Protein AF-A0A940DEE6-F1 (afdb_monomer_lite)

Structure (mmCIF, N/CA/C/O backbone):
data_AF-A0A940DEE6-F1
#
_entry.id   AF-A0A940DEE6-F1
#
loop_
_atom_site.group_PDB
_atom_site.id
_atom_site.type_symbol
_atom_site.label_atom_id
_atom_site.label_alt_id
_atom_site.label_comp_id
_atom_site.label_asym_id
_atom_site.label_entity_id
_atom_site.label_seq_id
_atom_site.pdbx_PDB_ins_code
_atom_site.C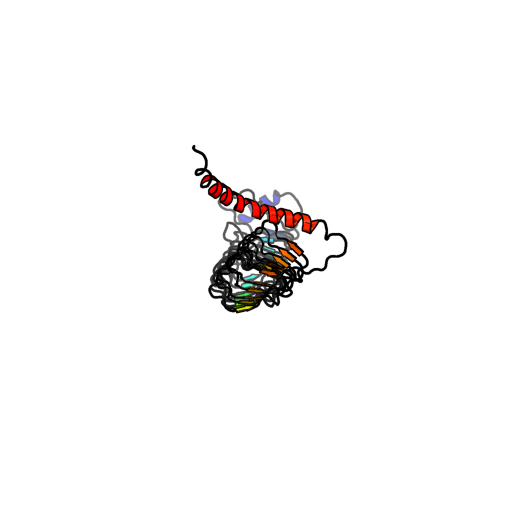artn_x
_atom_site.Cartn_y
_atom_site.Cartn_z
_atom_site.occupancy
_atom_site.B_iso_or_equiv
_atom_site.auth_seq_id
_atom_site.auth_comp_id
_atom_site.auth_asym_id
_atom_site.auth_atom_id
_atom_site.pdbx_PDB_model_num
ATOM 1 N N . MET A 1 1 ? 17.307 5.199 -53.426 1.00 37.94 1 MET A N 1
ATOM 2 C CA . MET A 1 1 ? 17.614 6.519 -54.032 1.00 37.94 1 MET A CA 1
ATOM 3 C C . MET A 1 1 ? 16.459 7.537 -53.983 1.00 37.94 1 MET A C 1
ATOM 5 O O . MET A 1 1 ? 16.760 8.717 -54.062 1.00 37.94 1 MET A O 1
ATOM 9 N N . SER A 1 2 ? 15.187 7.150 -53.771 1.00 36.56 2 SER A N 1
ATOM 10 C CA . SER A 1 2 ? 14.045 8.101 -53.708 1.00 36.56 2 SER A CA 1
ATOM 11 C C . SER A 1 2 ? 13.910 8.893 -52.390 1.00 36.56 2 SER A C 1
ATOM 13 O O . SER A 1 2 ? 13.506 10.049 -52.407 1.00 36.56 2 SER A O 1
ATOM 15 N N . VAL A 1 3 ? 14.327 8.319 -51.253 1.00 36.25 3 VAL A N 1
ATOM 16 C CA . VAL A 1 3 ? 14.182 8.915 -49.900 1.00 36.25 3 VAL A CA 1
ATOM 17 C C . VAL A 1 3 ? 14.972 10.225 -49.725 1.00 36.25 3 VAL A C 1
ATOM 19 O O . VAL A 1 3 ? 14.626 11.083 -48.923 1.00 36.25 3 VAL A O 1
ATOM 22 N N . ASN A 1 4 ? 16.029 10.420 -50.516 1.00 39.28 4 ASN A N 1
ATOM 23 C CA . ASN A 1 4 ? 16.952 11.545 -50.359 1.00 39.28 4 ASN A CA 1
ATOM 24 C C . ASN A 1 4 ? 16.406 12.865 -50.949 1.00 39.28 4 ASN A C 1
ATOM 26 O O . ASN A 1 4 ? 16.964 13.927 -50.691 1.00 39.28 4 ASN A O 1
ATOM 30 N N . LYS A 1 5 ? 15.335 12.821 -51.757 1.00 40.12 5 LYS A N 1
ATOM 31 C CA . LYS A 1 5 ? 14.735 14.019 -52.369 1.00 40.12 5 LYS A CA 1
ATOM 32 C C . LYS A 1 5 ? 13.658 14.635 -51.473 1.00 40.12 5 LYS A C 1
ATOM 34 O O . LYS A 1 5 ? 13.751 15.815 -51.160 1.00 40.12 5 LYS A O 1
ATOM 39 N N . GLU A 1 6 ? 12.733 13.823 -50.964 1.00 43.12 6 GLU A N 1
ATOM 40 C CA . GLU A 1 6 ? 11.688 14.272 -50.027 1.00 43.12 6 GLU A CA 1
ATOM 41 C C . GLU A 1 6 ? 12.280 14.830 -48.726 1.00 43.12 6 GLU A C 1
ATOM 43 O O . GLU A 1 6 ? 11.831 15.862 -48.229 1.00 43.12 6 GLU A O 1
ATOM 48 N N . LEU A 1 7 ? 13.358 14.214 -48.222 1.00 42.72 7 LEU A N 1
ATOM 49 C CA . LEU A 1 7 ? 14.070 14.704 -47.042 1.00 42.72 7 LEU A CA 1
ATOM 50 C C . LEU A 1 7 ? 14.708 16.083 -47.277 1.00 42.72 7 LEU A C 1
ATOM 52 O O . LEU A 1 7 ? 14.667 16.951 -46.407 1.00 42.72 7 LEU A O 1
ATOM 56 N N . LYS A 1 8 ? 15.276 16.305 -48.469 1.00 43.91 8 LYS A N 1
ATOM 57 C CA . LYS A 1 8 ? 15.866 17.596 -48.848 1.00 43.91 8 LYS A CA 1
ATOM 58 C C . LYS A 1 8 ? 14.809 18.682 -49.015 1.00 43.91 8 LYS A C 1
ATOM 60 O O . LYS A 1 8 ? 15.062 19.813 -48.611 1.00 43.91 8 LYS A O 1
ATOM 65 N N . ASP A 1 9 ? 13.648 18.343 -49.567 1.00 45.25 9 ASP A N 1
ATOM 66 C CA . ASP A 1 9 ? 12.559 19.296 -49.794 1.00 45.25 9 ASP A CA 1
ATOM 67 C C . ASP A 1 9 ? 11.884 19.717 -48.474 1.00 45.25 9 ASP A C 1
ATOM 69 O O . ASP A 1 9 ? 11.528 20.884 -48.310 1.00 45.25 9 ASP A O 1
ATOM 73 N N . TYR A 1 10 ? 11.792 18.820 -47.486 1.00 43.47 10 TYR A N 1
ATOM 74 C CA . TYR A 1 10 ? 11.261 19.148 -46.157 1.00 43.47 10 TYR A CA 1
ATOM 75 C C . TYR A 1 10 ? 12.219 20.030 -45.337 1.00 43.47 10 TYR A C 1
ATOM 77 O O . TYR A 1 10 ? 11.805 21.049 -44.781 1.00 43.47 10 TYR A O 1
ATOM 85 N N . LEU A 1 11 ? 13.518 19.703 -45.334 1.00 45.78 11 LEU A N 1
ATOM 86 C CA . LEU A 1 11 ? 14.556 20.480 -44.637 1.00 45.78 11 LEU A CA 1
ATOM 87 C C . LEU A 1 11 ? 14.696 21.914 -45.162 1.00 45.78 11 LEU A C 1
ATOM 89 O O . LEU A 1 11 ? 15.132 22.798 -44.430 1.00 45.78 11 LEU A O 1
ATOM 93 N N . LYS A 1 12 ? 14.318 22.148 -46.422 1.00 44.97 12 LYS A N 1
ATOM 94 C CA . LYS A 1 12 ? 14.334 23.472 -47.053 1.00 44.97 12 LYS A CA 1
ATOM 95 C C . LYS A 1 12 ? 13.178 24.373 -46.600 1.00 44.97 12 LYS A C 1
ATOM 97 O O . LYS A 1 12 ? 13.292 25.587 -46.721 1.00 44.97 12 LYS A O 1
ATOM 102 N N . ASN A 1 13 ? 12.092 23.787 -46.088 1.00 39.12 13 ASN A N 1
ATOM 103 C CA . ASN A 1 13 ? 10.847 24.488 -45.760 1.00 39.12 13 ASN A CA 1
ATOM 104 C C . ASN A 1 13 ? 10.623 24.685 -44.248 1.00 39.12 13 ASN A C 1
ATOM 106 O O . ASN A 1 13 ? 9.791 25.504 -43.858 1.00 39.12 13 ASN A O 1
ATOM 110 N N . SER A 1 14 ? 11.354 23.975 -43.381 1.00 41.69 14 SER A N 1
ATOM 111 C CA . SER A 1 14 ? 11.311 24.178 -41.928 1.00 41.69 14 SER A CA 1
ATOM 112 C C . SER A 1 14 ? 12.271 25.304 -41.524 1.00 41.69 14 SER A C 1
ATOM 114 O O . SER A 1 14 ? 13.461 25.061 -41.317 1.00 41.69 14 SER A O 1
ATOM 116 N N . GLY A 1 15 ? 11.766 26.538 -41.470 1.00 34.03 15 GLY A N 1
ATOM 117 C CA . GLY A 1 15 ? 12.532 27.728 -41.088 1.00 34.03 15 GLY A CA 1
ATOM 118 C C . GLY A 1 15 ? 13.330 27.563 -39.788 1.00 34.03 15 GLY A C 1
ATOM 119 O O . GLY A 1 15 ? 12.950 26.818 -38.884 1.00 34.03 15 GLY A O 1
ATOM 120 N N . GLU A 1 16 ? 14.463 28.261 -39.724 1.00 35.31 16 GLU A N 1
ATOM 121 C CA . GLU A 1 16 ? 15.412 28.273 -38.612 1.00 35.31 16 GLU A CA 1
ATOM 122 C C . GLU A 1 16 ? 14.759 28.746 -37.304 1.00 35.31 16 GLU A C 1
ATOM 124 O O . GLU A 1 16 ? 14.760 29.927 -36.973 1.00 35.31 16 GLU A O 1
ATOM 129 N N . HIS A 1 17 ? 14.250 27.809 -36.508 1.00 32.03 17 HIS A N 1
ATOM 130 C CA . HIS A 1 17 ? 14.062 28.024 -35.081 1.00 32.03 17 HIS A CA 1
ATOM 131 C C . HIS A 1 17 ? 14.909 27.014 -34.315 1.00 32.03 17 HIS A C 1
ATOM 133 O O . HIS A 1 17 ? 14.682 25.806 -34.310 1.00 32.03 17 HIS A O 1
ATOM 139 N N . SER A 1 18 ? 15.960 27.553 -33.707 1.00 34.81 18 SER A N 1
ATOM 140 C CA . SER A 1 18 ? 16.883 26.871 -32.821 1.00 34.81 18 SER A CA 1
ATOM 141 C C . SER A 1 18 ? 16.152 26.333 -31.590 1.00 34.81 18 SER A C 1
ATOM 143 O O . SER A 1 18 ? 15.773 27.085 -30.692 1.00 34.81 18 SER A O 1
ATOM 145 N N . THR A 1 19 ? 15.991 25.019 -31.506 1.00 28.77 19 THR A N 1
ATOM 146 C CA . THR A 1 19 ? 15.864 24.314 -30.226 1.00 28.77 19 THR A CA 1
ATOM 147 C C . THR A 1 19 ? 16.444 22.912 -30.396 1.00 28.77 19 THR A C 1
ATOM 149 O O . THR A 1 19 ? 16.170 22.216 -31.371 1.00 28.77 19 THR A O 1
ATOM 152 N N . ILE A 1 20 ? 17.360 22.551 -29.499 1.00 34.59 20 ILE A N 1
ATOM 153 C CA . ILE A 1 20 ? 18.156 21.321 -29.554 1.00 34.59 20 ILE A CA 1
ATOM 154 C C . ILE A 1 20 ? 17.272 20.168 -29.063 1.00 34.59 20 ILE A C 1
ATOM 156 O O . ILE A 1 20 ? 16.866 20.180 -27.905 1.00 34.59 20 ILE A O 1
ATOM 160 N N . GLY A 1 21 ? 16.992 19.199 -29.942 1.00 33.66 21 GLY A N 1
ATOM 161 C CA . GLY A 1 21 ? 16.235 17.981 -29.626 1.00 33.66 21 GLY A CA 1
ATOM 162 C C . GLY A 1 21 ? 14.711 18.085 -29.770 1.00 33.66 21 GLY A C 1
ATOM 163 O O . GLY A 1 21 ? 14.007 17.724 -28.838 1.00 33.66 21 GLY A O 1
ATOM 164 N N . GLN A 1 22 ? 14.187 18.561 -30.908 1.00 38.59 22 GLN A N 1
ATOM 165 C CA . GLN A 1 22 ? 12.767 18.369 -31.252 1.00 38.59 22 GLN A CA 1
ATOM 166 C C . GLN A 1 22 ? 12.572 17.102 -32.095 1.00 38.59 22 GLN A C 1
ATOM 168 O O . GLN A 1 22 ? 13.257 16.910 -33.103 1.00 38.59 22 GLN A O 1
ATOM 173 N N . THR A 1 23 ? 11.585 16.286 -31.728 1.00 39.00 23 THR A N 1
ATOM 174 C CA . THR A 1 23 ? 10.942 15.311 -32.616 1.00 39.00 23 THR A CA 1
ATOM 175 C C . THR A 1 23 ? 10.253 16.090 -33.741 1.00 39.00 23 THR A C 1
ATOM 177 O O . THR A 1 23 ? 9.383 16.922 -33.487 1.00 39.00 23 THR A O 1
ATOM 180 N N . LEU A 1 24 ? 10.638 15.871 -34.999 1.00 38.16 24 LEU A N 1
ATOM 181 C CA . LEU A 1 24 ? 10.029 16.548 -36.151 1.00 38.16 24 LEU A CA 1
ATOM 182 C C . LEU A 1 24 ? 8.673 15.921 -36.529 1.00 38.16 24 LEU A C 1
ATOM 184 O O . LEU A 1 24 ? 8.511 15.498 -37.663 1.00 38.16 24 LEU A O 1
ATOM 188 N N . PHE A 1 25 ? 7.688 15.887 -35.621 1.00 41.06 25 PHE A N 1
ATOM 189 C CA . PHE A 1 25 ? 6.280 15.644 -35.978 1.00 41.06 25 PHE A CA 1
ATOM 190 C C . PHE A 1 25 ? 5.307 16.357 -35.017 1.00 41.06 25 PHE A C 1
ATOM 192 O O . PHE A 1 25 ? 5.366 16.134 -33.810 1.00 41.06 25 PHE A O 1
ATOM 199 N N . PRO A 1 26 ? 4.367 17.193 -35.509 1.00 33.97 26 PRO A N 1
ATOM 200 C CA . PRO A 1 26 ? 3.294 17.730 -34.683 1.00 33.97 26 PRO A CA 1
ATOM 201 C C . PRO A 1 26 ? 2.168 16.706 -34.480 1.00 33.97 26 PRO A C 1
ATOM 203 O O . PRO A 1 26 ? 1.674 16.094 -35.427 1.00 33.97 26 PRO A O 1
ATOM 206 N N . ALA A 1 27 ? 1.660 16.639 -33.248 1.00 33.16 27 ALA A N 1
ATOM 207 C CA . ALA A 1 27 ? 0.507 15.856 -32.788 1.00 33.16 27 ALA A CA 1
ATOM 208 C C . ALA A 1 27 ? -0.860 16.222 -33.428 1.00 33.16 27 ALA A C 1
ATOM 210 O O . ALA A 1 27 ? -1.914 15.978 -32.844 1.00 33.16 27 ALA A O 1
ATOM 211 N N . LYS A 1 28 ? -0.902 16.831 -34.621 1.00 31.53 28 LYS A N 1
ATOM 212 C CA . LYS A 1 28 ? -2.149 17.264 -35.276 1.00 31.53 28 LYS A CA 1
ATOM 213 C C . LYS A 1 28 ? -2.134 17.008 -36.782 1.00 31.53 28 LYS A C 1
ATOM 215 O O . LYS A 1 28 ? -2.064 17.947 -37.566 1.00 31.53 28 LYS A O 1
ATOM 220 N N . LYS A 1 29 ? -2.225 15.729 -37.158 1.00 33.44 29 LYS A N 1
ATOM 221 C CA . LYS A 1 29 ? -2.983 15.172 -38.304 1.00 33.44 29 LYS A CA 1
ATOM 222 C C . LYS A 1 29 ? -2.527 13.729 -38.522 1.00 33.44 29 LYS A C 1
ATOM 224 O O . LYS A 1 29 ? -1.593 13.459 -39.267 1.00 33.44 29 LYS A O 1
ATOM 229 N N . ARG A 1 30 ? -3.205 12.792 -37.858 1.00 44.28 30 ARG A N 1
ATOM 230 C CA . ARG A 1 30 ? -3.080 11.361 -38.150 1.00 44.28 30 ARG A CA 1
ATOM 231 C C . ARG A 1 30 ? -3.748 11.085 -39.496 1.00 44.28 30 ARG A C 1
ATOM 233 O O . ARG A 1 30 ? -4.952 10.848 -39.552 1.00 44.28 30 ARG A O 1
ATOM 240 N N . HIS A 1 31 ? -2.984 11.157 -40.580 1.00 32.34 31 HIS A N 1
ATOM 241 C CA . HIS A 1 31 ? -3.409 10.560 -41.838 1.00 32.34 31 HIS A CA 1
ATOM 242 C C . HIS A 1 31 ? -3.047 9.075 -41.823 1.00 32.34 31 HIS A C 1
ATOM 244 O O . HIS A 1 31 ? -1.889 8.694 -41.679 1.00 32.34 31 HIS A O 1
ATOM 250 N N . LYS A 1 32 ? -4.095 8.250 -41.924 1.00 34.41 32 LYS A N 1
ATOM 251 C CA . LYS A 1 32 ? -4.022 6.846 -42.325 1.00 34.41 32 LYS A CA 1
ATOM 252 C C . LYS A 1 32 ? -3.223 6.753 -43.631 1.00 34.41 32 LYS A C 1
ATOM 254 O O . LYS A 1 32 ? -3.559 7.465 -44.573 1.00 34.41 32 LYS A O 1
ATOM 259 N N . HIS A 1 33 ? -2.283 5.811 -43.663 1.00 29.69 33 HIS A N 1
ATOM 260 C CA . HIS A 1 33 ? -1.448 5.387 -44.794 1.00 29.69 33 HIS A CA 1
ATOM 261 C C . HIS A 1 33 ? -0.129 6.165 -45.002 1.00 29.69 33 HIS A C 1
ATOM 263 O O . HIS A 1 33 ? -0.109 7.357 -45.281 1.00 29.69 33 HIS A O 1
ATOM 269 N N . ASP A 1 34 ? 0.971 5.409 -44.885 1.00 30.78 34 ASP A N 1
ATOM 270 C CA . ASP A 1 34 ? 2.255 5.594 -45.578 1.00 30.78 34 ASP A CA 1
ATOM 271 C C . ASP A 1 34 ? 3.201 6.745 -45.207 1.00 30.78 34 ASP A C 1
ATOM 273 O O . ASP A 1 34 ? 3.865 7.307 -46.073 1.00 30.78 34 ASP A O 1
ATOM 277 N N . MET A 1 35 ? 3.427 7.000 -43.916 1.00 30.78 35 MET A N 1
ATOM 278 C CA . MET A 1 35 ? 4.688 7.630 -43.495 1.00 30.78 35 MET A CA 1
ATOM 279 C C . MET A 1 35 ? 5.349 6.809 -42.391 1.00 30.78 35 MET A C 1
ATOM 281 O O . MET A 1 35 ? 4.934 6.848 -41.237 1.00 30.78 35 MET A O 1
ATOM 285 N N . LYS A 1 36 ? 6.395 6.052 -42.756 1.00 39.91 36 LYS A N 1
ATOM 286 C CA . LYS A 1 36 ? 7.377 5.535 -41.794 1.00 39.91 36 LYS A CA 1
ATOM 287 C C . LYS A 1 36 ? 7.829 6.718 -40.939 1.00 39.91 36 LYS A C 1
ATOM 289 O O . LYS A 1 36 ? 8.331 7.691 -41.495 1.00 39.91 36 LYS A O 1
ATOM 294 N N . ASN A 1 37 ? 7.653 6.639 -39.622 1.00 49.50 37 ASN A N 1
ATOM 295 C CA . ASN A 1 37 ? 8.330 7.523 -38.680 1.00 49.50 37 ASN A CA 1
ATOM 296 C C . ASN A 1 37 ? 9.825 7.476 -39.031 1.00 49.50 37 ASN A C 1
ATOM 298 O O . ASN A 1 37 ? 10.483 6.471 -38.792 1.00 49.50 37 ASN A O 1
ATOM 302 N N . ILE A 1 38 ? 10.352 8.511 -39.691 1.00 52.25 38 ILE A N 1
ATOM 303 C CA . ILE A 1 38 ? 11.694 8.465 -40.305 1.00 52.25 38 ILE A CA 1
ATOM 304 C C . ILE A 1 38 ? 12.830 8.399 -39.273 1.00 52.25 38 ILE A C 1
ATOM 306 O O . ILE A 1 38 ? 13.991 8.304 -39.661 1.00 52.25 38 ILE A O 1
ATOM 310 N N . GLY A 1 39 ? 12.501 8.446 -37.974 1.00 66.69 39 GLY A N 1
ATOM 311 C CA . GLY A 1 39 ? 13.432 8.198 -36.878 1.00 66.69 39 GLY A CA 1
ATOM 312 C C . GLY A 1 39 ? 14.646 9.120 -36.904 1.00 66.69 39 GLY A C 1
ATOM 313 O O . GLY A 1 39 ? 15.719 8.691 -36.510 1.00 66.69 39 GLY A O 1
ATOM 314 N N . LEU A 1 40 ? 14.526 10.345 -37.433 1.00 80.12 40 LEU A N 1
ATOM 315 C CA . LEU A 1 40 ? 15.659 11.261 -37.539 1.00 80.12 40 LEU A CA 1
ATOM 316 C C . LEU A 1 40 ? 15.723 12.211 -36.344 1.00 80.12 40 LEU A C 1
ATOM 318 O O . LEU A 1 40 ? 14.779 12.959 -36.093 1.00 80.12 40 LEU A O 1
ATOM 322 N N . LEU A 1 41 ? 16.870 12.238 -35.669 1.00 82.75 41 LEU A N 1
ATOM 323 C CA . LEU A 1 41 ? 17.182 13.141 -34.563 1.00 82.75 41 LEU A CA 1
ATOM 324 C C . LEU A 1 41 ? 18.277 14.129 -34.965 1.00 82.75 41 LEU A C 1
ATOM 326 O O . LEU A 1 41 ? 19.164 13.798 -35.749 1.00 82.75 41 LEU A O 1
ATOM 330 N N . LYS A 1 42 ? 18.230 15.357 -34.434 1.00 82.19 42 LYS A N 1
ATOM 331 C CA . LYS A 1 42 ? 19.190 16.423 -34.763 1.00 82.19 42 LYS A CA 1
ATOM 332 C C . LYS A 1 42 ? 20.063 16.788 -33.567 1.00 82.19 42 LYS A C 1
ATOM 334 O O . LYS A 1 42 ? 19.548 17.260 -32.557 1.00 82.19 42 LYS A O 1
ATOM 339 N N . GLN A 1 43 ? 21.383 16.698 -33.729 1.00 82.06 43 GLN A N 1
ATOM 340 C CA . GLN A 1 43 ? 22.366 17.188 -32.755 1.00 82.06 43 GLN A CA 1
ATOM 341 C C . GLN A 1 43 ? 23.542 17.848 -33.482 1.00 82.06 43 GLN A C 1
ATOM 343 O O . GLN A 1 43 ? 24.017 17.353 -34.504 1.00 82.06 43 GLN A O 1
ATOM 348 N N . ASN A 1 44 ? 23.997 19.002 -32.981 1.00 86.06 44 ASN A N 1
ATOM 349 C CA . ASN A 1 44 ? 25.111 19.770 -33.556 1.00 86.06 44 ASN A CA 1
ATOM 350 C C . ASN A 1 44 ? 24.957 20.047 -35.068 1.00 86.06 44 ASN A C 1
ATOM 352 O O . ASN A 1 44 ? 25.909 19.945 -35.837 1.00 86.06 44 ASN A O 1
ATOM 356 N N . GLY A 1 45 ? 23.730 20.352 -35.510 1.00 84.50 45 GLY A N 1
ATOM 357 C CA . GLY A 1 45 ? 23.425 20.670 -36.911 1.00 84.50 45 GLY A CA 1
ATOM 358 C C . GLY A 1 45 ? 23.347 19.469 -37.864 1.00 84.50 45 GLY A C 1
ATOM 359 O O . GLY A 1 45 ? 22.999 19.666 -39.025 1.00 84.50 45 GLY A O 1
ATOM 360 N N . LYS A 1 46 ? 23.609 18.243 -37.393 1.00 86.50 46 LYS A N 1
ATOM 361 C CA . LYS A 1 46 ? 23.528 17.002 -38.179 1.00 86.50 46 LYS A CA 1
ATOM 362 C C . LYS A 1 46 ? 22.287 16.194 -37.810 1.00 86.50 46 LYS A C 1
ATOM 364 O O . LYS A 1 46 ? 21.853 16.239 -36.660 1.00 86.50 46 LYS A O 1
ATOM 369 N N . TYR A 1 47 ? 21.743 15.472 -38.787 1.00 86.31 47 TYR A N 1
ATOM 370 C CA . TYR A 1 47 ? 20.645 14.524 -38.597 1.00 86.31 47 TYR A CA 1
ATOM 371 C C . TYR A 1 47 ? 21.195 13.100 -38.531 1.00 86.31 47 TYR A C 1
ATOM 373 O O . TYR A 1 47 ? 22.049 12.743 -39.341 1.00 86.31 47 TYR A O 1
ATOM 381 N N . TYR A 1 48 ? 20.676 12.311 -37.600 1.00 86.12 48 TYR A N 1
ATOM 382 C CA . TYR A 1 48 ? 21.039 10.917 -37.363 1.00 86.12 48 TYR A CA 1
ATOM 383 C C . TYR A 1 48 ? 19.782 10.066 -37.373 1.00 86.12 48 TYR A C 1
ATOM 385 O O . TYR A 1 48 ? 18.737 10.528 -36.920 1.00 86.12 48 TYR A O 1
ATOM 393 N N . SER A 1 49 ? 19.874 8.842 -37.880 1.00 86.50 49 SER A N 1
ATOM 394 C CA . SER A 1 49 ? 18.799 7.868 -37.708 1.00 86.50 49 SER A CA 1
ATOM 395 C C . SER A 1 49 ? 18.834 7.304 -36.293 1.00 86.50 49 SER A C 1
ATOM 397 O O . SER A 1 49 ? 19.907 7.134 -35.729 1.00 86.50 49 SER A O 1
ATOM 399 N N . ILE A 1 50 ? 17.673 6.958 -35.743 1.00 85.06 50 ILE A N 1
ATOM 400 C CA . ILE A 1 50 ? 17.542 6.277 -34.454 1.00 85.06 50 ILE A CA 1
ATOM 401 C C . ILE A 1 50 ? 18.272 4.924 -34.446 1.00 85.06 50 ILE A C 1
ATOM 403 O O . ILE A 1 50 ? 18.758 4.505 -33.404 1.00 85.06 50 ILE A O 1
ATOM 407 N N . HIS A 1 51 ? 18.413 4.279 -35.610 1.00 85.75 51 HIS A N 1
ATOM 408 C CA . HIS A 1 51 ? 19.171 3.032 -35.771 1.00 85.75 51 HIS A CA 1
ATOM 409 C C . HIS A 1 51 ? 20.694 3.255 -35.885 1.00 85.75 51 HIS A C 1
ATOM 411 O O . HIS A 1 51 ? 21.447 2.289 -35.868 1.00 85.75 51 HIS A O 1
ATOM 417 N N . ASP A 1 52 ? 21.152 4.504 -36.033 1.00 86.88 52 ASP A N 1
ATOM 418 C CA . ASP A 1 52 ? 22.561 4.864 -36.254 1.00 86.88 52 ASP A CA 1
ATOM 419 C C . ASP A 1 52 ? 22.904 6.159 -35.495 1.00 86.88 52 ASP A C 1
ATOM 421 O O . ASP A 1 52 ? 23.225 7.206 -36.073 1.00 86.88 52 ASP A O 1
ATOM 425 N N . LEU A 1 53 ? 22.728 6.105 -34.170 1.00 86.50 53 LEU A N 1
ATOM 426 C CA . LEU A 1 53 ? 23.092 7.194 -33.272 1.00 86.50 53 LEU A CA 1
ATOM 427 C C . LEU A 1 53 ? 24.574 7.101 -32.884 1.00 86.50 53 LEU A C 1
ATOM 429 O O . LEU A 1 53 ? 25.059 6.015 -32.569 1.00 86.50 53 LEU A O 1
ATOM 433 N N . PRO A 1 54 ? 25.300 8.232 -32.851 1.00 87.00 54 PRO A N 1
ATOM 434 C CA . PRO A 1 54 ? 26.649 8.263 -32.308 1.00 87.00 54 PRO A CA 1
ATOM 435 C C . PRO A 1 54 ? 26.620 8.056 -30.787 1.00 87.00 54 PRO A C 1
ATOM 437 O O . PRO A 1 54 ? 25.667 8.457 -30.117 1.00 87.00 54 PRO A O 1
ATOM 440 N N . ASP A 1 55 ? 27.701 7.508 -30.233 1.00 86.06 55 ASP A N 1
ATOM 441 C CA . ASP A 1 55 ? 27.851 7.365 -28.783 1.00 86.06 55 ASP A CA 1
ATOM 442 C C . ASP A 1 55 ? 27.731 8.718 -28.063 1.00 86.06 55 ASP A C 1
ATOM 444 O O . ASP A 1 55 ? 28.275 9.738 -28.503 1.00 86.06 55 ASP A O 1
ATOM 448 N N . GLY A 1 56 ? 27.024 8.719 -26.930 1.00 84.44 56 GLY A N 1
ATOM 449 C CA . GLY A 1 56 ? 26.800 9.928 -26.135 1.00 84.44 56 GLY A CA 1
ATOM 450 C C . GLY A 1 56 ? 25.833 10.922 -26.786 1.00 84.44 56 GLY A C 1
ATOM 451 O O . GLY A 1 56 ? 25.911 12.122 -26.513 1.00 84.44 56 GLY A O 1
ATOM 452 N N . PHE A 1 57 ? 24.938 10.459 -27.665 1.00 90.75 57 PHE A N 1
ATOM 453 C CA . PHE A 1 57 ? 23.845 11.284 -28.175 1.00 90.75 57 PHE A CA 1
ATOM 454 C C . PHE A 1 57 ? 22.957 11.761 -27.016 1.00 90.75 57 PHE A C 1
ATOM 456 O O . PHE A 1 57 ? 22.604 10.970 -26.144 1.00 90.75 57 PHE A O 1
ATOM 463 N N . VAL A 1 58 ? 22.590 13.046 -26.999 1.00 91.25 58 VAL A N 1
ATOM 464 C CA . VAL A 1 58 ? 21.799 13.639 -25.907 1.00 91.25 58 VAL A CA 1
ATOM 465 C C . VAL A 1 58 ? 20.558 14.322 -26.459 1.00 91.25 58 VAL A C 1
ATOM 467 O O . VAL A 1 58 ? 20.644 15.283 -27.230 1.00 91.25 58 VAL A O 1
ATOM 470 N N . VAL A 1 59 ? 19.395 13.891 -25.981 1.00 87.00 59 VAL A N 1
ATOM 471 C CA . VAL A 1 59 ? 18.118 14.571 -26.181 1.00 87.00 59 VAL A CA 1
ATOM 472 C C . VAL A 1 59 ? 17.804 15.397 -24.939 1.00 87.00 59 VAL A C 1
ATOM 474 O O . VAL A 1 59 ? 17.576 14.871 -23.855 1.00 87.00 59 VAL A O 1
ATOM 477 N N . ARG A 1 60 ? 17.794 16.724 -25.093 1.00 82.62 60 ARG A N 1
ATOM 478 C CA . ARG A 1 60 ? 17.555 17.656 -23.976 1.00 82.62 60 ARG A CA 1
ATOM 479 C C . ARG A 1 60 ? 16.094 17.732 -23.522 1.00 82.62 60 ARG A C 1
ATOM 481 O O . ARG A 1 60 ? 15.836 18.260 -22.446 1.00 82.62 60 ARG A O 1
ATOM 488 N N . GLY A 1 61 ? 15.161 17.284 -24.356 1.00 83.31 61 GLY A N 1
ATOM 489 C CA . GLY A 1 61 ? 13.726 17.290 -24.080 1.00 83.31 61 GLY A CA 1
ATOM 490 C C . GLY A 1 61 ? 13.138 15.886 -24.095 1.00 83.31 61 GLY A C 1
ATOM 491 O O . GLY A 1 61 ? 13.854 14.900 -23.923 1.00 83.31 61 GLY A O 1
ATOM 492 N N . ASP A 1 62 ? 11.831 15.819 -24.316 1.00 85.62 62 ASP A N 1
ATOM 493 C CA . ASP A 1 62 ? 11.122 14.555 -24.483 1.00 85.62 62 ASP A CA 1
ATOM 494 C C . ASP A 1 62 ? 11.428 13.935 -25.855 1.00 85.62 62 ASP A C 1
ATOM 496 O O . ASP A 1 62 ? 11.625 14.639 -26.852 1.00 85.62 62 ASP A O 1
ATOM 500 N N . LEU A 1 63 ? 11.445 12.606 -25.907 1.00 87.88 63 LEU A N 1
ATOM 501 C CA . LEU A 1 63 ? 11.614 11.827 -27.122 1.00 87.88 63 LEU A CA 1
ATOM 502 C C . LEU A 1 63 ? 10.483 10.811 -27.249 1.00 87.88 63 LEU A C 1
ATOM 504 O O . LEU A 1 63 ? 10.407 9.868 -26.470 1.00 87.88 63 LEU A O 1
ATOM 508 N N . ASP A 1 64 ? 9.651 10.975 -28.272 1.00 89.62 64 ASP A N 1
ATOM 509 C CA . ASP A 1 64 ? 8.588 10.031 -28.606 1.00 89.62 64 ASP A CA 1
ATOM 510 C C . ASP A 1 64 ? 9.034 9.069 -29.715 1.00 89.62 64 ASP A C 1
ATOM 512 O O . ASP A 1 64 ? 9.293 9.485 -30.848 1.00 89.62 64 ASP A O 1
ATOM 516 N N . LEU A 1 65 ? 9.141 7.784 -29.367 1.00 89.69 65 LEU A N 1
ATOM 517 C CA . LEU A 1 65 ? 9.405 6.670 -30.284 1.00 89.69 65 LEU A CA 1
ATOM 518 C C . LEU A 1 65 ? 8.217 5.697 -30.353 1.00 89.69 65 LEU A C 1
ATOM 520 O O . LEU A 1 65 ? 8.365 4.555 -30.797 1.00 89.69 65 LEU A O 1
ATOM 524 N N . SER A 1 66 ? 7.036 6.123 -29.909 1.00 87.88 66 SER A N 1
ATOM 525 C CA . SER A 1 66 ? 5.840 5.292 -29.917 1.00 87.88 66 SER A CA 1
ATOM 526 C C . SER A 1 66 ? 5.475 4.825 -31.331 1.00 87.88 66 SER A C 1
ATOM 528 O O . SER A 1 66 ? 5.574 5.554 -32.325 1.00 87.88 66 SER A O 1
ATOM 530 N N . GLY A 1 67 ? 5.080 3.556 -31.441 1.00 86.50 67 GLY A N 1
ATOM 531 C CA . GLY A 1 67 ? 4.714 2.928 -32.709 1.00 86.50 67 GLY A CA 1
ATOM 532 C C . GLY A 1 67 ? 5.879 2.655 -33.666 1.00 86.50 67 GLY A C 1
ATOM 533 O O . GLY A 1 67 ? 5.625 2.288 -34.814 1.00 86.50 67 GLY A O 1
ATOM 534 N N . MET A 1 68 ? 7.134 2.842 -33.243 1.00 86.94 68 MET A N 1
ATOM 535 C CA . MET A 1 68 ? 8.305 2.485 -34.049 1.00 86.94 68 MET A CA 1
ATOM 536 C C . MET A 1 68 ? 8.688 1.007 -33.885 1.00 86.94 68 MET A C 1
ATOM 538 O O . MET A 1 68 ? 8.414 0.377 -32.860 1.00 86.94 68 MET A O 1
ATOM 542 N N . ASP A 1 69 ? 9.348 0.459 -34.907 1.00 89.31 69 ASP A N 1
ATOM 543 C CA . ASP A 1 69 ? 10.073 -0.806 -34.795 1.00 89.31 69 ASP A CA 1
ATOM 544 C C . ASP A 1 69 ? 11.499 -0.514 -34.327 1.00 89.31 69 ASP A C 1
ATOM 546 O O . ASP A 1 69 ? 12.287 0.082 -35.057 1.00 89.31 69 ASP A O 1
ATOM 550 N N . LEU A 1 70 ? 11.788 -0.883 -33.084 1.00 89.81 70 LEU A N 1
ATOM 551 C CA . LEU A 1 70 ? 13.065 -0.681 -32.408 1.00 89.81 70 LEU A CA 1
ATOM 552 C C . LEU A 1 70 ? 13.795 -2.014 -32.189 1.00 89.81 70 LEU A C 1
ATOM 554 O O . LEU A 1 70 ? 14.708 -2.079 -31.371 1.00 89.81 70 LEU A O 1
ATOM 558 N N . SER A 1 71 ? 13.390 -3.090 -32.873 1.00 90.62 71 SER A N 1
ATOM 559 C CA . SER A 1 71 ? 13.907 -4.446 -32.635 1.00 90.62 71 SER A CA 1
ATOM 560 C C . SER A 1 71 ? 15.428 -4.584 -32.800 1.00 90.62 71 SER A C 1
ATOM 562 O O . SER A 1 71 ? 16.033 -5.436 -32.145 1.00 90.62 71 SER A O 1
ATOM 564 N N . ASP A 1 72 ? 16.042 -3.734 -33.625 1.00 88.44 72 ASP A N 1
ATOM 565 C CA . ASP A 1 72 ? 17.482 -3.649 -33.893 1.00 88.44 72 ASP A CA 1
ATOM 566 C C . ASP A 1 72 ? 18.127 -2.339 -33.392 1.00 88.44 72 ASP A C 1
ATOM 568 O O . ASP A 1 72 ? 19.301 -2.081 -33.663 1.00 88.44 72 ASP A O 1
ATOM 572 N N . VAL A 1 73 ? 17.386 -1.512 -32.647 1.00 87.12 73 VAL A N 1
ATOM 573 C CA . VAL A 1 73 ? 17.868 -0.222 -32.137 1.00 87.12 73 VAL A CA 1
ATOM 574 C C . VAL A 1 73 ? 18.587 -0.405 -30.807 1.00 87.12 73 VAL A C 1
ATOM 576 O O . VAL A 1 73 ? 18.050 -0.976 -29.858 1.00 87.12 73 VAL A O 1
ATOM 579 N N . ASN A 1 74 ? 19.782 0.177 -30.706 1.00 84.19 74 ASN A N 1
ATOM 580 C CA . ASN A 1 74 ? 20.469 0.369 -29.435 1.00 84.19 74 ASN A CA 1
ATOM 581 C C . ASN A 1 74 ? 20.210 1.789 -28.912 1.00 84.19 74 ASN A C 1
ATOM 583 O O . ASN A 1 74 ? 20.678 2.763 -29.499 1.00 84.19 74 ASN A O 1
ATOM 587 N N . LEU A 1 75 ? 19.502 1.916 -27.788 1.00 85.94 75 LEU A N 1
ATOM 588 C CA . LEU A 1 75 ? 19.189 3.205 -27.158 1.00 85.94 75 LEU A CA 1
ATOM 589 C C . LEU A 1 75 ? 20.370 3.750 -26.327 1.00 85.94 75 LEU A C 1
ATOM 591 O O . LEU A 1 75 ? 20.176 4.223 -25.209 1.00 85.94 75 LEU A O 1
ATOM 595 N N . ASN A 1 76 ? 21.593 3.715 -26.870 1.00 82.38 76 ASN A N 1
ATOM 596 C CA . ASN A 1 76 ? 22.801 4.258 -26.232 1.00 82.38 76 ASN A CA 1
ATOM 597 C C . ASN A 1 76 ? 22.846 5.798 -26.302 1.00 82.38 76 ASN A C 1
ATOM 599 O O . ASN A 1 76 ? 23.748 6.404 -26.882 1.00 82.38 76 ASN A O 1
ATOM 603 N N . MET A 1 77 ? 21.824 6.433 -25.741 1.00 89.31 77 MET A N 1
ATOM 604 C CA . MET A 1 77 ? 21.645 7.878 -25.689 1.00 89.31 77 MET A CA 1
ATOM 605 C C . MET A 1 77 ? 21.164 8.296 -24.302 1.00 89.31 77 MET A C 1
ATOM 607 O O . MET A 1 77 ? 20.614 7.495 -23.548 1.00 89.31 77 MET A O 1
ATOM 611 N N . GLU A 1 78 ? 21.342 9.570 -23.986 1.00 92.62 78 GLU A N 1
ATOM 612 C CA . GLU A 1 78 ? 20.756 10.194 -22.807 1.00 92.62 78 GLU A CA 1
ATOM 613 C C . GLU A 1 78 ? 19.506 10.972 -23.219 1.00 92.62 78 GLU A C 1
ATOM 615 O O . GLU A 1 78 ? 19.551 11.797 -24.136 1.00 92.62 78 GLU A O 1
ATOM 620 N N . VAL A 1 79 ? 18.390 10.741 -22.529 1.00 90.31 79 VAL A N 1
ATOM 621 C CA . VAL A 1 79 ? 17.182 11.563 -22.665 1.00 90.31 79 VAL A CA 1
ATOM 622 C C . VAL A 1 79 ? 16.962 12.278 -21.339 1.00 90.31 79 VAL A C 1
ATOM 624 O O . VAL A 1 79 ? 16.600 11.661 -20.337 1.00 90.31 79 VAL A O 1
ATOM 627 N N . MET A 1 80 ? 17.196 13.591 -21.336 1.00 89.06 80 MET A N 1
ATOM 628 C CA . MET A 1 80 ? 17.046 14.435 -20.146 1.00 89.06 80 MET A CA 1
ATOM 629 C C . MET A 1 80 ? 15.574 14.697 -19.794 1.00 89.06 80 MET A C 1
ATOM 631 O O . MET A 1 80 ? 15.275 15.082 -18.663 1.00 89.06 80 MET A O 1
ATOM 635 N N . GLY A 1 81 ? 14.668 14.526 -20.762 1.00 86.69 81 GLY A N 1
ATOM 636 C CA . GLY A 1 81 ? 13.222 14.540 -20.558 1.00 86.69 81 GLY A CA 1
ATOM 637 C C . GLY A 1 81 ? 12.633 13.133 -20.444 1.00 86.69 81 GLY A C 1
ATOM 638 O O . GLY A 1 81 ? 13.214 12.220 -19.859 1.00 86.69 81 GLY A O 1
ATOM 639 N N . THR A 1 82 ? 11.451 12.972 -21.018 1.00 90.12 82 THR A N 1
ATOM 640 C CA . THR A 1 82 ? 10.674 11.733 -21.045 1.00 90.12 82 THR A CA 1
ATOM 641 C C . THR A 1 82 ? 10.986 10.953 -22.315 1.00 90.12 82 THR A C 1
ATOM 643 O O . THR A 1 82 ? 10.780 11.462 -23.414 1.00 90.12 82 THR A O 1
ATOM 646 N N . LEU A 1 83 ? 11.428 9.703 -22.187 1.00 94.25 83 LEU A N 1
ATOM 647 C CA . LEU A 1 83 ? 11.397 8.751 -23.294 1.00 94.25 83 LEU A CA 1
ATOM 648 C C . LEU A 1 83 ? 10.012 8.097 -23.344 1.00 94.25 83 LEU A C 1
ATOM 650 O O . LEU A 1 83 ? 9.638 7.387 -22.412 1.00 94.25 83 LEU A O 1
ATOM 654 N N . ILE A 1 84 ? 9.271 8.322 -24.427 1.00 94.00 84 ILE A N 1
ATOM 655 C CA . ILE A 1 84 ? 7.927 7.783 -24.642 1.00 94.00 84 ILE A CA 1
ATOM 656 C C . ILE A 1 84 ? 8.020 6.615 -25.622 1.00 94.00 84 ILE A C 1
ATOM 658 O O . ILE A 1 84 ? 8.341 6.789 -26.797 1.00 94.00 84 ILE A O 1
ATOM 662 N N . LEU A 1 85 ? 7.748 5.414 -25.118 1.00 93.31 85 LEU A N 1
ATOM 663 C CA . LEU A 1 85 ? 7.665 4.171 -25.892 1.00 93.31 85 LEU A CA 1
ATOM 664 C C . LEU A 1 85 ? 6.223 3.655 -25.988 1.00 93.31 85 LEU A C 1
ATOM 666 O O . LEU A 1 85 ? 5.942 2.726 -26.747 1.00 93.31 85 LEU A O 1
ATOM 670 N N . SER A 1 86 ? 5.318 4.270 -25.233 1.00 89.38 86 SER A N 1
ATOM 671 C CA . SER A 1 86 ? 3.895 3.978 -25.153 1.00 89.38 86 SER A CA 1
ATOM 672 C C . SER A 1 86 ? 3.077 4.752 -26.184 1.00 89.38 86 SER A C 1
ATOM 674 O O . SER A 1 86 ? 3.390 5.883 -26.543 1.00 89.38 86 SER A O 1
ATOM 676 N N . GLY A 1 87 ? 1.990 4.155 -26.673 1.00 75.88 87 GLY A N 1
ATOM 677 C CA . GLY A 1 87 ? 1.105 4.821 -27.622 1.00 75.88 87 GLY A CA 1
ATOM 678 C C . GLY A 1 87 ? -0.010 3.926 -28.149 1.00 75.88 87 GLY A C 1
ATOM 679 O O . GLY A 1 87 ? -0.156 2.771 -27.760 1.00 75.88 87 GLY A O 1
ATOM 680 N N . GLU A 1 88 ? -0.819 4.471 -29.060 1.00 73.81 88 GLU A N 1
ATOM 681 C CA . GLU A 1 88 ? -1.917 3.728 -29.703 1.00 73.81 88 GLU A CA 1
ATOM 682 C C . GLU A 1 88 ? -1.427 2.627 -30.647 1.00 73.81 88 GLU A C 1
ATOM 684 O O . GLU A 1 88 ? -2.126 1.639 -30.876 1.00 73.81 88 GLU A O 1
ATOM 689 N N . TYR A 1 89 ? -0.238 2.811 -31.218 1.00 78.44 89 TYR A N 1
ATOM 690 C CA . TYR A 1 89 ? 0.383 1.853 -32.118 1.00 78.44 89 TYR A CA 1
ATOM 691 C C . TYR A 1 89 ? 1.405 1.016 -31.358 1.00 78.44 89 TYR A C 1
ATOM 693 O O . TYR A 1 89 ? 2.115 1.516 -30.489 1.00 78.44 89 TYR A O 1
ATOM 701 N N . LYS A 1 90 ? 1.498 -0.264 -31.721 1.00 85.00 90 LYS A N 1
ATOM 702 C CA . LYS A 1 90 ? 2.447 -1.189 -31.106 1.00 85.00 90 LYS A CA 1
ATOM 703 C C . LYS A 1 90 ? 3.883 -0.771 -31.431 1.00 85.00 90 LYS A C 1
ATOM 705 O O . LYS A 1 90 ? 4.303 -0.887 -32.579 1.00 85.00 90 LYS A O 1
ATOM 710 N N . THR A 1 91 ? 4.630 -0.366 -30.412 1.00 88.75 91 THR A N 1
ATOM 711 C CA . THR A 1 91 ? 6.094 -0.262 -30.459 1.00 88.75 91 THR A CA 1
ATOM 712 C C . THR A 1 91 ? 6.693 -1.668 -30.385 1.00 88.75 91 THR A C 1
ATOM 714 O O . THR A 1 91 ? 6.290 -2.470 -29.538 1.00 88.75 91 THR A O 1
ATOM 717 N N . ILE A 1 92 ? 7.631 -2.002 -31.273 1.00 90.69 92 ILE A N 1
ATOM 718 C CA . ILE A 1 92 ? 8.379 -3.267 -31.204 1.00 90.69 92 ILE A CA 1
ATOM 719 C C . ILE A 1 92 ? 9.691 -2.966 -30.491 1.00 90.69 92 ILE A C 1
ATOM 721 O O . ILE A 1 92 ? 10.512 -2.226 -31.014 1.00 90.69 92 ILE A O 1
ATOM 725 N N . LEU A 1 93 ? 9.869 -3.497 -29.285 1.00 94.12 93 LEU A N 1
ATOM 726 C CA . LEU A 1 93 ? 11.045 -3.218 -28.461 1.00 94.12 93 LEU A CA 1
ATOM 727 C C . LEU A 1 93 ? 12.217 -4.156 -28.800 1.00 94.12 93 LEU A C 1
ATOM 729 O O . LEU A 1 93 ? 11.979 -5.307 -29.186 1.00 94.12 93 LEU A O 1
ATOM 733 N N . PRO A 1 94 ? 13.472 -3.704 -28.614 1.00 93.19 94 PRO A N 1
ATOM 734 C CA . PRO A 1 94 ? 14.639 -4.569 -28.719 1.00 93.19 94 PRO A CA 1
ATOM 735 C C . PRO A 1 94 ? 14.631 -5.644 -27.619 1.00 93.19 94 PRO A C 1
ATOM 737 O O . PRO A 1 94 ? 14.082 -5.433 -26.533 1.00 93.19 94 PRO A O 1
ATOM 740 N N . PRO A 1 95 ? 15.277 -6.801 -27.853 1.00 93.06 95 PRO A N 1
ATOM 741 C CA . PRO A 1 95 ? 15.357 -7.869 -26.858 1.00 93.06 95 PRO A CA 1
ATOM 742 C C . PRO A 1 95 ? 16.175 -7.485 -25.618 1.00 93.06 95 PRO A C 1
ATOM 744 O O . PRO A 1 95 ? 15.980 -8.080 -24.560 1.00 93.06 95 PRO A O 1
ATOM 747 N N . ILE A 1 96 ? 17.078 -6.513 -25.737 1.00 93.56 96 ILE A N 1
ATOM 748 C CA . ILE A 1 96 ? 17.802 -5.903 -24.620 1.00 93.56 96 ILE A CA 1
ATOM 749 C C . ILE A 1 96 ? 17.436 -4.425 -24.629 1.00 93.56 96 ILE A C 1
ATOM 751 O O . ILE A 1 96 ? 17.733 -3.724 -25.594 1.00 93.56 96 ILE A O 1
ATOM 755 N N . LEU A 1 97 ? 16.780 -3.968 -23.568 1.00 93.88 97 LEU A N 1
ATOM 756 C CA . LEU A 1 97 ? 16.301 -2.600 -23.443 1.00 93.88 97 LEU A CA 1
ATOM 757 C C . LEU A 1 97 ? 17.084 -1.881 -22.339 1.00 93.88 97 LEU A C 1
ATOM 759 O O . LEU A 1 97 ? 16.782 -2.013 -21.152 1.00 93.88 97 LEU A O 1
ATOM 763 N N . ASP A 1 98 ? 18.116 -1.135 -22.734 1.00 94.38 98 ASP A N 1
ATOM 764 C CA . ASP A 1 98 ? 18.895 -0.318 -21.803 1.00 94.38 98 ASP A CA 1
ATOM 765 C C . ASP A 1 98 ? 18.273 1.077 -21.664 1.00 94.38 98 ASP A C 1
ATOM 767 O O . ASP A 1 98 ? 18.226 1.851 -22.618 1.00 94.38 98 ASP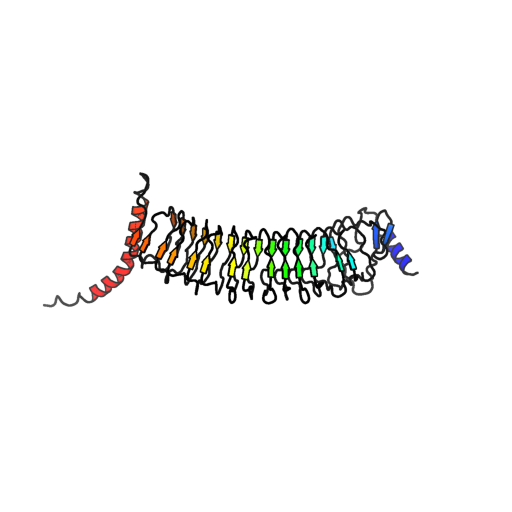 A O 1
ATOM 771 N N . LEU A 1 99 ? 17.751 1.376 -20.476 1.00 95.38 99 LEU A N 1
ATOM 772 C CA . LEU A 1 99 ? 17.093 2.636 -20.139 1.00 95.38 99 LEU A CA 1
ATOM 773 C C . LEU A 1 99 ? 17.828 3.364 -19.010 1.00 95.38 99 LEU A C 1
ATOM 775 O O . LEU A 1 99 ? 17.285 4.312 -18.440 1.00 95.38 99 LEU A O 1
ATOM 779 N N . SER A 1 100 ? 19.047 2.940 -18.655 1.00 94.94 100 SER A N 1
ATOM 780 C CA . SER A 1 100 ? 19.755 3.463 -17.480 1.00 94.94 100 SER A CA 1
ATOM 781 C C . SER A 1 100 ? 20.009 4.972 -17.549 1.00 94.94 100 SER A C 1
ATOM 783 O O . SER A 1 100 ? 20.093 5.629 -16.511 1.00 94.94 100 SER A O 1
ATOM 785 N N . ASN A 1 101 ? 20.100 5.517 -18.767 1.00 93.50 101 ASN A N 1
ATOM 786 C CA . ASN A 1 101 ? 20.420 6.918 -19.060 1.00 93.50 101 ASN A CA 1
ATOM 787 C C . ASN A 1 101 ? 19.175 7.786 -19.326 1.00 93.50 101 ASN A C 1
ATOM 789 O O . ASN A 1 101 ? 19.279 8.868 -19.904 1.00 93.50 101 ASN A O 1
ATOM 793 N N . MET A 1 102 ? 17.988 7.314 -18.938 1.00 94.12 102 MET A N 1
ATOM 794 C CA . MET A 1 102 ? 16.729 8.031 -19.149 1.00 94.12 102 MET A CA 1
ATOM 795 C C . MET A 1 102 ? 16.292 8.739 -17.865 1.00 94.12 102 MET A C 1
ATOM 797 O O . MET A 1 102 ? 16.227 8.127 -16.799 1.00 94.12 102 MET A O 1
ATOM 801 N N . ALA A 1 103 ? 15.948 10.025 -17.952 1.00 92.94 103 ALA A N 1
ATOM 802 C CA . ALA A 1 103 ? 15.456 10.775 -16.796 1.00 92.94 103 ALA A CA 1
ATOM 803 C C . ALA A 1 103 ? 14.022 10.382 -16.402 1.00 92.94 103 ALA A C 1
ATOM 805 O O . ALA A 1 103 ? 13.676 10.414 -15.218 1.00 92.94 103 ALA A O 1
ATOM 806 N N . TYR A 1 104 ? 13.193 9.983 -17.364 1.00 95.94 104 TYR A N 1
ATOM 807 C CA . TYR A 1 104 ? 11.884 9.372 -17.147 1.00 95.94 104 TYR A CA 1
ATOM 808 C C . TYR A 1 104 ? 11.556 8.447 -18.321 1.00 95.94 104 TYR A C 1
ATOM 810 O O . TYR A 1 104 ? 11.827 8.794 -19.470 1.00 95.94 104 TYR A O 1
ATOM 818 N N . VAL A 1 105 ? 10.943 7.295 -18.045 1.00 97.81 105 VAL A N 1
ATOM 819 C CA . VAL A 1 105 ? 10.494 6.356 -19.083 1.00 97.81 105 VAL A CA 1
ATOM 820 C C . VAL A 1 105 ? 8.991 6.148 -18.998 1.00 97.81 105 VAL A C 1
ATOM 822 O O . VAL A 1 105 ? 8.483 5.717 -17.963 1.00 97.81 105 VAL A O 1
ATOM 825 N N . ASP A 1 106 ? 8.310 6.393 -20.113 1.00 97.75 106 ASP A N 1
ATOM 826 C CA . ASP A 1 106 ? 6.915 6.035 -20.319 1.00 97.75 106 ASP A CA 1
ATOM 827 C C . ASP A 1 106 ? 6.808 4.771 -21.187 1.00 97.75 106 ASP A C 1
ATOM 829 O O . ASP A 1 106 ? 7.083 4.782 -22.390 1.00 97.75 106 ASP A O 1
ATOM 833 N N . LEU A 1 107 ? 6.388 3.679 -20.554 1.00 97.31 107 LEU A N 1
ATOM 834 C CA . LEU A 1 107 ? 6.083 2.390 -21.162 1.00 97.31 107 LEU A CA 1
ATOM 835 C C . LEU A 1 107 ? 4.608 2.014 -20.964 1.00 97.31 107 LEU A C 1
ATOM 837 O O . LEU A 1 107 ? 4.259 0.859 -21.197 1.00 97.31 107 LEU A O 1
ATOM 841 N N . HIS A 1 108 ? 3.723 2.933 -20.560 1.00 96.31 108 HIS A N 1
ATOM 842 C CA . HIS A 1 108 ? 2.330 2.585 -20.273 1.00 96.31 108 HIS A CA 1
ATOM 843 C C . HIS A 1 108 ? 1.673 1.820 -21.438 1.00 96.31 108 HIS A C 1
ATOM 845 O O . HIS A 1 108 ? 1.913 2.093 -22.613 1.00 96.31 108 HIS A O 1
ATOM 851 N N . ASN A 1 109 ? 0.833 0.838 -21.117 1.00 95.25 109 ASN A N 1
ATOM 852 C CA . ASN A 1 109 ? 0.104 0.017 -22.084 1.00 95.25 109 ASN A CA 1
ATOM 853 C C . ASN A 1 109 ? 1.011 -0.693 -23.119 1.00 95.25 109 ASN A C 1
ATOM 855 O O . ASN A 1 109 ? 0.600 -0.943 -24.254 1.00 95.25 109 ASN A O 1
ATOM 859 N N . THR A 1 110 ? 2.248 -1.028 -22.740 1.00 95.12 110 THR A N 1
ATOM 860 C CA . THR A 1 110 ? 3.200 -1.713 -23.626 1.00 95.12 110 THR A CA 1
ATOM 861 C C . THR A 1 110 ? 3.212 -3.227 -23.395 1.00 95.12 110 THR A C 1
ATOM 863 O O . THR A 1 110 ? 2.981 -3.732 -22.295 1.00 95.12 110 THR A O 1
ATOM 866 N N . ASP A 1 111 ? 3.480 -3.975 -24.464 1.00 94.12 111 ASP A N 1
ATOM 867 C CA . ASP A 1 111 ? 3.682 -5.424 -24.454 1.00 94.12 111 ASP A CA 1
ATOM 868 C C . ASP A 1 111 ? 5.181 -5.742 -24.446 1.00 94.12 111 ASP A C 1
ATOM 870 O O . ASP A 1 111 ? 5.874 -5.453 -25.421 1.00 94.12 111 ASP A O 1
ATOM 874 N N . LEU A 1 112 ? 5.672 -6.350 -23.363 1.00 95.56 112 LEU A N 1
ATOM 875 C CA . LEU A 1 112 ? 7.099 -6.620 -23.169 1.00 95.56 112 LEU A CA 1
ATOM 876 C C . LEU A 1 112 ? 7.522 -8.051 -23.550 1.00 95.56 112 LEU A C 1
ATOM 878 O O . LEU A 1 112 ? 8.653 -8.443 -23.285 1.00 95.56 112 LEU A O 1
ATOM 882 N N . SER A 1 113 ? 6.673 -8.818 -24.245 1.00 92.31 113 SER A N 1
ATOM 883 C CA . SER A 1 113 ? 6.939 -10.227 -24.609 1.00 92.31 113 SER A CA 1
ATOM 884 C C . SER A 1 113 ? 8.230 -10.475 -25.407 1.00 92.31 113 SER A C 1
ATOM 886 O O . SER A 1 113 ? 8.758 -11.587 -25.388 1.00 92.31 113 SER A O 1
ATOM 888 N N . GLY A 1 114 ? 8.740 -9.465 -26.117 1.00 89.00 114 GLY A N 1
ATOM 889 C CA . GLY A 1 114 ? 9.996 -9.544 -26.871 1.00 89.00 114 GLY A CA 1
ATOM 890 C C . GLY A 1 114 ? 11.249 -9.192 -26.066 1.00 89.00 114 GLY A C 1
ATOM 891 O O . GLY A 1 114 ? 12.355 -9.462 -26.533 1.00 89.00 114 GLY A O 1
ATOM 892 N N . VAL A 1 115 ? 11.093 -8.611 -24.875 1.00 93.62 115 VAL A N 1
ATOM 893 C CA . VAL A 1 115 ? 12.190 -8.047 -24.085 1.00 93.62 115 VAL A CA 1
ATOM 894 C C . VAL A 1 115 ? 12.707 -9.088 -23.095 1.00 93.62 115 VAL A C 1
ATOM 896 O O . VAL A 1 115 ? 11.974 -9.585 -22.243 1.00 93.62 115 VAL A O 1
ATOM 899 N N . ARG A 1 116 ? 13.987 -9.440 -23.216 1.00 91.00 116 ARG A N 1
ATOM 900 C CA . ARG A 1 116 ? 14.662 -10.448 -22.383 1.00 91.00 116 ARG A CA 1
ATOM 901 C C . ARG A 1 116 ? 15.399 -9.829 -21.204 1.00 91.00 116 ARG A C 1
ATOM 903 O O . ARG A 1 116 ? 15.479 -10.454 -20.152 1.00 91.00 116 ARG A O 1
ATOM 910 N N . GLU A 1 117 ? 15.932 -8.628 -21.390 1.00 92.31 117 GLU A N 1
ATOM 911 C CA . GLU A 1 117 ? 16.676 -7.890 -20.373 1.00 92.31 117 GLU A CA 1
ATOM 912 C C . GLU A 1 117 ? 16.267 -6.420 -20.394 1.00 92.31 117 GLU A C 1
ATOM 914 O O . GLU A 1 117 ? 16.114 -5.830 -21.466 1.00 92.31 117 GLU A O 1
ATOM 919 N N . ILE A 1 118 ? 16.105 -5.839 -19.205 1.00 95.12 118 ILE A N 1
ATOM 920 C CA . ILE A 1 118 ? 15.845 -4.413 -19.032 1.00 95.12 118 ILE A CA 1
ATOM 921 C C . ILE A 1 118 ? 16.801 -3.866 -17.986 1.00 95.12 118 ILE A C 1
ATOM 923 O O . ILE A 1 118 ? 16.872 -4.390 -16.873 1.00 95.12 118 ILE A O 1
ATOM 927 N N . LYS A 1 119 ? 17.487 -2.778 -18.324 1.00 95.44 119 LYS A N 1
ATOM 928 C CA . LYS A 1 119 ? 18.188 -1.952 -17.342 1.00 95.44 119 LYS A CA 1
ATOM 929 C C . LYS A 1 119 ? 17.351 -0.721 -17.078 1.00 95.44 119 LYS A C 1
ATOM 931 O O . LYS A 1 119 ? 17.158 0.110 -17.959 1.00 95.44 119 LYS A O 1
ATOM 936 N N . TRP A 1 120 ? 16.823 -0.633 -15.870 1.00 96.44 120 TRP A N 1
ATOM 937 C CA . TRP A 1 120 ? 15.924 0.441 -15.480 1.00 96.44 120 TRP A CA 1
ATOM 938 C C . TRP A 1 120 ? 16.668 1.767 -15.263 1.00 96.44 120 TRP A C 1
ATOM 940 O O . TRP A 1 120 ? 17.820 1.754 -14.821 1.00 96.44 120 TRP A O 1
ATOM 950 N N . PRO A 1 121 ? 16.022 2.922 -15.513 1.00 96.31 121 PRO A N 1
ATOM 951 C CA . PRO A 1 121 ? 16.567 4.208 -15.102 1.00 96.31 121 PRO A CA 1
ATOM 952 C C . PRO A 1 121 ? 16.656 4.295 -13.576 1.00 96.31 121 PRO A C 1
ATOM 954 O O . PRO A 1 121 ? 15.876 3.680 -12.838 1.00 96.31 121 PRO A O 1
ATOM 957 N N . THR A 1 122 ? 17.559 5.142 -13.085 1.00 95.81 122 THR A N 1
ATOM 958 C CA . THR A 1 122 ? 17.683 5.401 -11.641 1.00 95.81 122 THR A CA 1
ATOM 959 C C . THR A 1 122 ? 16.533 6.243 -11.084 1.00 95.81 122 THR A C 1
ATOM 961 O O . THR A 1 122 ? 16.345 6.341 -9.875 1.00 95.81 122 THR A O 1
ATOM 964 N N . THR A 1 123 ? 15.720 6.840 -11.953 1.00 95.69 123 THR A N 1
ATOM 965 C CA . THR A 1 123 ? 14.705 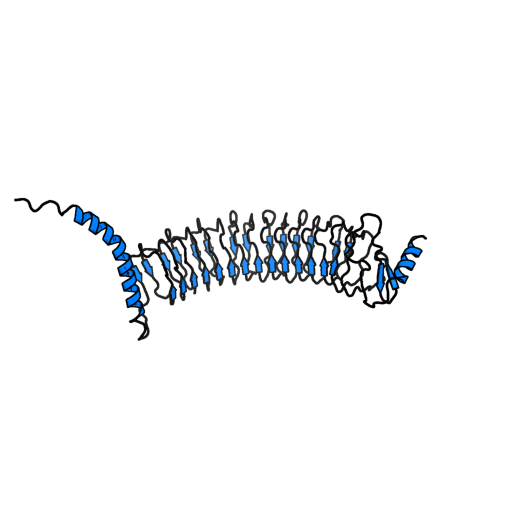7.840 -11.618 1.00 95.69 123 THR A CA 1
ATOM 966 C C . THR A 1 123 ? 13.289 7.254 -11.587 1.00 95.69 123 THR A C 1
ATOM 968 O O . THR A 1 123 ? 12.917 6.642 -10.585 1.00 95.69 123 THR A O 1
ATOM 971 N N . LYS A 1 124 ? 12.461 7.501 -12.608 1.00 97.12 124 LYS A N 1
ATOM 972 C CA . LYS A 1 124 ? 11.016 7.252 -12.625 1.00 97.12 124 LYS A CA 1
ATOM 973 C C . LYS A 1 124 ? 10.601 6.450 -13.854 1.00 97.12 124 LYS A C 1
ATOM 975 O O . LYS A 1 124 ? 11.109 6.696 -14.947 1.00 97.12 124 LYS A O 1
ATOM 980 N N . ILE A 1 125 ? 9.649 5.541 -13.661 1.00 98.31 125 ILE A N 1
ATOM 981 C CA . ILE A 1 125 ? 9.156 4.634 -14.702 1.00 98.31 125 ILE A CA 1
ATOM 982 C C . ILE A 1 125 ? 7.634 4.542 -14.617 1.00 98.31 125 ILE A C 1
ATOM 984 O O . ILE A 1 125 ? 7.085 4.353 -13.529 1.00 98.31 125 ILE A O 1
ATOM 988 N N . ASP A 1 126 ? 6.970 4.632 -15.763 1.00 98.62 126 ASP A N 1
ATOM 989 C CA . ASP A 1 126 ? 5.555 4.315 -15.930 1.00 98.62 126 ASP A CA 1
ATOM 990 C C . ASP A 1 126 ? 5.395 3.012 -16.721 1.00 98.62 126 ASP A C 1
ATOM 992 O O . ASP A 1 126 ? 5.757 2.927 -17.890 1.00 98.62 126 ASP A O 1
ATOM 996 N N . LEU A 1 127 ? 4.874 1.989 -16.052 1.00 98.31 127 LEU A N 1
ATOM 997 C CA . LEU A 1 127 ? 4.557 0.654 -16.559 1.00 98.31 127 LEU A CA 1
ATOM 998 C C . LEU A 1 127 ? 3.058 0.350 -16.410 1.00 98.31 127 LEU A C 1
ATOM 1000 O O . LEU A 1 127 ? 2.654 -0.817 -16.370 1.00 98.31 127 LEU A O 1
ATOM 1004 N N . ARG A 1 128 ? 2.213 1.379 -16.282 1.00 98.19 128 ARG A N 1
ATOM 1005 C CA . ARG A 1 128 ? 0.773 1.184 -16.103 1.00 98.19 128 ARG A CA 1
ATOM 1006 C C . ARG A 1 128 ? 0.192 0.363 -17.235 1.00 98.19 128 ARG A C 1
ATOM 1008 O O . ARG A 1 128 ? 0.456 0.640 -18.397 1.00 98.19 128 ARG A O 1
ATOM 1015 N N . SER A 1 129 ? -0.668 -0.597 -16.911 1.00 96.94 129 SER A N 1
ATOM 1016 C CA . SER A 1 129 ? -1.349 -1.448 -17.903 1.00 96.94 129 SER A CA 1
ATOM 1017 C C . SER A 1 129 ? -0.410 -2.234 -18.832 1.00 96.94 129 SER A C 1
ATOM 1019 O O . SER A 1 129 ? -0.843 -2.712 -19.880 1.00 96.94 129 SER A O 1
ATOM 1021 N N . CYS A 1 130 ? 0.870 -2.380 -18.478 1.00 96.75 130 CYS A N 1
ATOM 1022 C CA . CYS A 1 130 ? 1.785 -3.249 -19.209 1.00 96.75 130 CYS A CA 1
ATOM 1023 C C . CYS A 1 130 ? 1.388 -4.721 -19.078 1.00 96.75 130 CYS A C 1
ATOM 1025 O O . CYS A 1 130 ? 0.739 -5.133 -18.114 1.00 96.75 130 CYS A O 1
ATOM 1027 N N . ARG A 1 131 ? 1.837 -5.529 -20.039 1.00 96.25 131 ARG A N 1
ATOM 1028 C CA . ARG A 1 131 ? 1.636 -6.984 -20.068 1.00 96.25 131 ARG A CA 1
ATOM 1029 C C . ARG A 1 131 ? 2.897 -7.704 -20.527 1.00 96.25 131 ARG A C 1
ATOM 1031 O O . ARG A 1 131 ? 3.756 -7.098 -21.169 1.00 96.25 131 ARG A O 1
ATOM 1038 N N . ASN A 1 132 ? 2.968 -9.007 -20.253 1.00 96.06 132 ASN A N 1
ATOM 1039 C CA . ASN A 1 132 ? 4.120 -9.854 -20.583 1.00 96.06 132 ASN A CA 1
ATOM 1040 C C . ASN A 1 132 ? 5.436 -9.295 -20.013 1.00 96.06 132 ASN A C 1
ATOM 1042 O O . ASN A 1 132 ? 6.450 -9.251 -20.708 1.00 96.06 132 ASN A O 1
ATOM 1046 N N . LEU A 1 133 ? 5.396 -8.812 -18.766 1.00 96.44 133 LEU A N 1
ATOM 1047 C CA . LEU A 1 133 ? 6.572 -8.272 -18.089 1.00 96.44 133 LEU A CA 1
ATOM 1048 C C . LEU A 1 133 ? 7.628 -9.373 -17.843 1.00 96.44 133 LEU A C 1
ATOM 1050 O O . LEU A 1 133 ? 7.278 -10.553 -17.745 1.00 96.44 133 LEU A O 1
ATOM 1054 N N . PRO A 1 134 ? 8.918 -9.008 -17.707 1.00 94.88 134 PRO A N 1
ATOM 1055 C CA . PRO A 1 134 ? 9.967 -9.948 -17.320 1.00 94.88 134 PRO A CA 1
ATOM 1056 C C . PRO A 1 134 ? 9.646 -10.714 -16.031 1.00 94.88 134 PRO A C 1
ATOM 1058 O O . PRO A 1 134 ? 9.019 -10.188 -15.115 1.00 94.88 134 PRO A O 1
ATOM 1061 N N . GLN A 1 135 ? 10.143 -11.952 -15.927 1.00 94.62 135 GLN A N 1
ATOM 1062 C CA . GLN A 1 135 ? 9.862 -12.827 -14.778 1.00 94.62 135 GLN A CA 1
ATOM 1063 C C . GLN A 1 135 ? 10.364 -12.265 -13.441 1.00 94.62 135 GLN A C 1
ATOM 1065 O O . GLN A 1 135 ? 9.824 -12.617 -12.396 1.00 94.62 135 GLN A O 1
ATOM 1070 N N . VAL A 1 136 ? 11.400 -11.428 -13.458 1.00 95.69 136 VAL A N 1
ATOM 1071 C CA . VAL A 1 136 ? 11.918 -10.741 -12.273 1.00 95.69 136 VAL A CA 1
ATOM 1072 C C . VAL A 1 136 ? 11.925 -9.251 -12.561 1.00 95.69 136 VAL A C 1
ATOM 1074 O O . VAL A 1 136 ? 12.518 -8.808 -13.546 1.00 95.69 136 VAL A O 1
ATOM 1077 N N . LEU A 1 137 ? 11.272 -8.489 -11.692 1.00 97.25 137 LEU A N 1
ATOM 1078 C CA . LEU A 1 137 ? 11.229 -7.037 -11.757 1.00 97.25 137 LEU A CA 1
ATOM 1079 C C . LEU A 1 137 ? 12.014 -6.468 -10.576 1.00 97.25 137 LEU A C 1
ATOM 1081 O O . LEU A 1 137 ? 11.501 -6.366 -9.464 1.00 97.25 137 LEU A O 1
ATOM 1085 N N . ASP A 1 138 ? 13.278 -6.128 -10.817 1.00 97.69 138 ASP A N 1
ATOM 1086 C CA . ASP A 1 138 ? 14.155 -5.538 -9.806 1.00 97.69 138 ASP A CA 1
ATOM 1087 C C . ASP A 1 138 ? 14.265 -4.023 -10.006 1.00 97.69 138 ASP A C 1
ATOM 1089 O O . ASP A 1 138 ? 15.018 -3.552 -10.858 1.00 97.69 138 ASP A O 1
ATOM 1093 N N . PHE A 1 139 ? 13.502 -3.256 -9.225 1.00 98.31 139 PHE A N 1
ATOM 1094 C CA . PHE A 1 139 ? 13.512 -1.792 -9.272 1.00 98.31 139 PHE A CA 1
ATOM 1095 C C . PHE A 1 139 ? 14.398 -1.162 -8.198 1.00 98.31 139 PHE A C 1
ATOM 1097 O O . PHE A 1 139 ? 14.307 0.044 -7.976 1.00 98.31 139 PHE A O 1
ATOM 1104 N N . SER A 1 140 ? 15.258 -1.931 -7.526 1.00 97.00 140 SER A N 1
ATOM 1105 C CA . SER A 1 140 ? 16.053 -1.444 -6.387 1.00 97.00 140 SER A CA 1
ATOM 1106 C C . SER A 1 140 ? 16.947 -0.237 -6.713 1.00 97.00 140 SER A C 1
ATOM 1108 O O . SER A 1 140 ? 17.219 0.582 -5.834 1.00 97.00 140 SER A O 1
ATOM 1110 N N . GLY A 1 141 ? 17.360 -0.086 -7.977 1.00 96.00 141 GLY A N 1
ATOM 1111 C CA . GLY A 1 141 ? 18.119 1.068 -8.473 1.00 96.00 141 GLY A CA 1
ATOM 1112 C C . GLY A 1 141 ? 17.279 2.302 -8.830 1.00 96.00 141 GLY A C 1
ATOM 1113 O O . GLY A 1 141 ? 17.846 3.359 -9.089 1.00 96.00 141 GLY A O 1
ATOM 1114 N N . THR A 1 14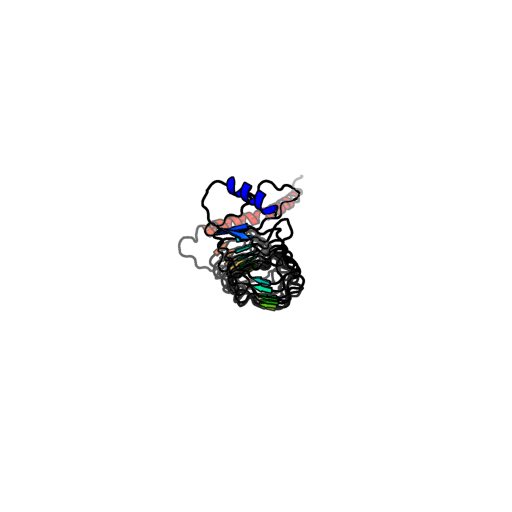2 ? 15.951 2.192 -8.843 1.00 97.94 142 THR A N 1
ATOM 1115 C CA . THR A 1 142 ? 15.010 3.230 -9.289 1.00 97.94 142 THR A CA 1
ATOM 1116 C C . THR A 1 142 ? 14.421 3.998 -8.098 1.00 97.94 142 THR A C 1
ATOM 1118 O O . THR A 1 142 ? 14.325 3.487 -6.978 1.00 97.94 142 THR A O 1
ATOM 1121 N N . THR A 1 143 ? 13.980 5.246 -8.304 1.00 98.44 143 THR A N 1
ATOM 1122 C CA . THR A 1 143 ? 13.261 6.005 -7.263 1.00 98.44 143 THR A CA 1
ATOM 1123 C C . THR A 1 143 ? 11.765 5.725 -7.229 1.00 98.44 143 THR A C 1
ATOM 1125 O O . THR A 1 143 ? 11.209 5.552 -6.146 1.00 98.44 143 THR A O 1
ATOM 1128 N N . THR A 1 144 ? 11.064 5.725 -8.364 1.00 98.62 144 THR A N 1
ATOM 1129 C CA . THR A 1 144 ? 9.598 5.590 -8.385 1.00 98.62 144 THR A CA 1
ATOM 1130 C C . THR A 1 144 ? 9.109 4.791 -9.583 1.00 98.62 144 THR A C 1
ATOM 1132 O O . THR A 1 144 ? 9.574 5.008 -10.697 1.00 98.62 144 THR A O 1
ATOM 1135 N N . VAL A 1 145 ? 8.148 3.901 -9.349 1.00 98.81 145 VAL A N 1
ATOM 1136 C CA . VAL A 1 145 ? 7.581 3.014 -10.370 1.00 98.81 145 VAL A CA 1
ATOM 1137 C C . VAL A 1 145 ? 6.060 3.014 -10.273 1.00 98.81 145 VAL A C 1
ATOM 1139 O O . VAL A 1 145 ? 5.504 2.832 -9.192 1.00 98.81 145 VAL A O 1
ATOM 1142 N N . ASP A 1 146 ? 5.388 3.210 -11.400 1.00 98.88 146 ASP A N 1
ATOM 1143 C CA . ASP A 1 146 ? 3.936 3.088 -11.515 1.00 98.88 146 ASP A CA 1
ATOM 1144 C C . ASP A 1 146 ? 3.599 1.838 -12.334 1.00 98.88 146 ASP A C 1
ATOM 1146 O O . ASP A 1 146 ? 3.935 1.761 -13.507 1.00 98.88 146 ASP A O 1
ATOM 1150 N N . LEU A 1 147 ? 2.976 0.840 -11.717 1.00 98.69 147 LEU A N 1
ATOM 1151 C CA . LEU A 1 147 ? 2.565 -0.427 -12.328 1.00 98.69 147 LEU A CA 1
ATOM 1152 C C . LEU A 1 147 ? 1.044 -0.566 -12.389 1.00 98.69 147 LEU A C 1
ATOM 1154 O O . LEU A 1 147 ? 0.557 -1.640 -12.726 1.00 98.69 147 LEU A O 1
ATOM 1158 N N . ARG A 1 148 ? 0.272 0.481 -12.069 1.00 98.56 148 ARG A N 1
ATOM 1159 C CA . ARG A 1 148 ? -1.184 0.357 -11.911 1.00 98.56 148 ARG A CA 1
ATOM 1160 C C . ARG A 1 148 ? -1.842 -0.344 -13.091 1.00 98.56 148 ARG A C 1
ATOM 1162 O O . ARG A 1 148 ? -1.573 -0.024 -14.251 1.00 98.56 148 ARG A O 1
ATOM 1169 N N . CYS A 1 149 ? -2.753 -1.262 -12.781 1.00 97.06 149 CYS A N 1
ATOM 1170 C CA . CYS A 1 149 ? -3.490 -2.061 -13.765 1.00 97.06 149 CYS A CA 1
ATOM 1171 C C . CYS A 1 149 ? -2.620 -2.958 -14.672 1.00 97.06 149 CYS A C 1
ATOM 1173 O O . CYS A 1 149 ? -3.128 -3.453 -15.677 1.00 97.06 149 CYS A O 1
ATOM 1175 N N . ALA A 1 150 ? -1.333 -3.170 -14.370 1.00 97.81 150 ALA A N 1
ATOM 1176 C CA . ALA A 1 150 ? -0.500 -4.101 -15.127 1.00 97.81 150 ALA A CA 1
ATOM 1177 C C . ALA A 1 150 ? -0.938 -5.561 -14.912 1.00 97.81 150 ALA A C 1
ATOM 1179 O O . ALA A 1 150 ? -1.440 -5.943 -13.848 1.00 97.81 150 ALA A O 1
ATOM 1180 N N . ASP A 1 151 ? -0.719 -6.386 -15.934 1.00 97.38 151 ASP A N 1
ATOM 1181 C CA . ASP A 1 151 ? -0.845 -7.837 -15.838 1.00 97.38 151 ASP A CA 1
ATOM 1182 C C . ASP A 1 151 ? 0.508 -8.442 -15.464 1.00 97.38 151 ASP A C 1
ATOM 1184 O O . ASP A 1 151 ? 1.435 -8.485 -16.275 1.00 97.38 151 ASP A O 1
ATOM 1188 N N . LEU A 1 152 ? 0.609 -8.915 -14.224 1.00 97.62 152 LEU A N 1
ATOM 1189 C CA . LEU A 1 152 ? 1.833 -9.484 -13.665 1.00 97.62 152 LEU A CA 1
ATOM 1190 C C . LEU A 1 152 ? 1.915 -11.004 -13.875 1.00 97.62 152 LEU A C 1
ATOM 1192 O O . LEU A 1 152 ? 2.752 -11.675 -13.269 1.00 97.62 152 LEU A O 1
ATOM 1196 N N . SER A 1 153 ? 1.088 -11.557 -14.769 1.00 96.31 153 SER A N 1
ATOM 1197 C CA . SER A 1 153 ? 1.158 -12.960 -15.178 1.00 96.31 153 SER A CA 1
ATOM 1198 C C . SER A 1 153 ? 2.576 -13.347 -15.602 1.00 96.31 153 SER A C 1
ATOM 1200 O O . SER A 1 153 ? 3.147 -12.781 -16.531 1.00 96.31 153 SER A O 1
ATOM 1202 N N . GLY A 1 154 ? 3.144 -14.347 -14.925 1.00 95.31 154 GLY A N 1
ATOM 1203 C CA . GLY A 1 154 ? 4.495 -14.847 -15.194 1.00 95.31 154 GLY A CA 1
ATOM 1204 C C . GLY A 1 154 ? 5.612 -14.136 -14.425 1.00 95.31 154 GLY A C 1
ATOM 1205 O O . GLY A 1 154 ? 6.730 -14.658 -14.392 1.00 95.31 154 GLY A O 1
ATOM 1206 N N . VAL A 1 155 ? 5.325 -13.020 -13.748 1.00 97.31 155 VAL A N 1
ATOM 1207 C CA . VAL A 1 155 ? 6.257 -12.402 -12.798 1.00 97.31 155 VAL A CA 1
ATOM 1208 C C . VAL A 1 155 ? 6.352 -13.294 -11.556 1.00 97.31 155 VAL A C 1
ATOM 1210 O O . VAL A 1 155 ? 5.352 -13.786 -11.034 1.00 97.31 155 VAL A O 1
ATOM 1213 N N . ARG A 1 156 ? 7.574 -13.544 -11.089 1.00 97.38 156 ARG A N 1
ATOM 1214 C CA . ARG A 1 156 ? 7.880 -14.396 -9.929 1.00 97.38 156 ARG A CA 1
ATOM 1215 C C . ARG A 1 156 ? 8.269 -13.591 -8.700 1.00 97.38 156 ARG A C 1
ATOM 1217 O O . ARG A 1 156 ? 8.043 -14.047 -7.584 1.00 97.38 156 ARG A O 1
ATOM 1224 N N . GLU A 1 157 ? 8.839 -12.413 -8.914 1.00 97.81 157 GLU A N 1
ATOM 1225 C CA . GLU A 1 157 ? 9.347 -11.551 -7.856 1.00 97.81 157 GLU A CA 1
ATOM 1226 C C . GLU A 1 157 ? 9.320 -10.090 -8.306 1.00 97.81 157 GLU A C 1
ATOM 1228 O O . GLU A 1 157 ? 9.680 -9.774 -9.446 1.00 97.81 157 GLU A O 1
ATOM 1233 N N . ILE A 1 158 ? 8.922 -9.209 -7.388 1.00 98.44 158 ILE A N 1
ATOM 1234 C CA . ILE A 1 158 ? 9.105 -7.762 -7.513 1.00 98.44 158 ILE A CA 1
ATOM 1235 C C . ILE A 1 158 ? 9.954 -7.282 -6.340 1.00 98.44 158 ILE A C 1
ATOM 1237 O O . ILE A 1 158 ? 9.581 -7.491 -5.185 1.00 98.44 158 ILE A O 1
ATOM 1241 N N . LYS A 1 159 ? 11.042 -6.569 -6.643 1.00 98.50 159 LYS A N 1
ATOM 1242 C CA . LYS A 1 159 ? 11.782 -5.762 -5.669 1.00 98.50 159 LYS A CA 1
ATOM 1243 C C . LYS A 1 159 ? 11.487 -4.293 -5.906 1.00 98.50 159 LYS A C 1
ATOM 1245 O O . LYS A 1 159 ? 11.623 -3.795 -7.024 1.00 98.50 159 LYS A O 1
ATOM 1250 N N . GLY A 1 160 ? 11.054 -3.607 -4.859 1.00 98.44 160 GLY A N 1
ATOM 1251 C CA . GLY A 1 160 ? 10.604 -2.229 -4.957 1.00 98.44 160 GLY A CA 1
ATOM 1252 C C . GLY A 1 160 ? 11.731 -1.208 -5.163 1.00 98.44 160 GLY A C 1
ATOM 1253 O O . GLY A 1 160 ? 12.892 -1.469 -4.846 1.00 98.44 160 GLY A O 1
ATOM 1254 N N . PRO A 1 161 ? 11.377 -0.007 -5.647 1.00 98.69 161 PRO A N 1
ATOM 1255 C CA . PRO A 1 161 ? 12.265 1.140 -5.738 1.00 98.69 161 PRO A CA 1
ATOM 1256 C C . PRO A 1 161 ? 12.501 1.788 -4.374 1.00 98.69 161 PRO A C 1
ATOM 1258 O O . PRO A 1 161 ? 11.846 1.471 -3.382 1.00 98.69 161 PRO A O 1
ATOM 1261 N N . THR A 1 162 ? 13.406 2.760 -4.318 1.00 98.38 162 THR A N 1
ATOM 1262 C CA . THR A 1 162 ? 13.792 3.422 -3.059 1.00 98.38 162 THR A CA 1
ATOM 1263 C C . THR A 1 162 ? 12.708 4.332 -2.470 1.00 98.38 162 THR A C 1
ATOM 1265 O O . THR A 1 162 ? 12.655 4.518 -1.254 1.00 98.38 162 THR A O 1
ATOM 1268 N N . ASN A 1 163 ? 11.829 4.924 -3.291 1.00 98.75 163 ASN A N 1
ATOM 1269 C CA . ASN A 1 163 ? 10.812 5.867 -2.813 1.00 98.75 163 ASN A CA 1
ATOM 1270 C C . ASN A 1 163 ? 9.391 5.300 -2.889 1.00 98.75 163 ASN A C 1
ATOM 1272 O O . ASN A 1 163 ? 8.795 5.055 -1.840 1.00 98.75 163 ASN A O 1
ATOM 1276 N N . ARG A 1 164 ? 8.832 5.102 -4.087 1.00 98.81 164 ARG A N 1
ATOM 1277 C CA . ARG A 1 164 ? 7.420 4.713 -4.235 1.00 98.81 164 ARG A CA 1
ATOM 1278 C C . ARG A 1 164 ? 7.195 3.686 -5.333 1.00 98.81 164 ARG A C 1
ATOM 1280 O O . ARG A 1 164 ? 7.697 3.865 -6.436 1.00 98.81 164 ARG A O 1
ATOM 1287 N N . ILE A 1 165 ? 6.360 2.692 -5.058 1.00 98.88 165 ILE A N 1
ATOM 1288 C CA . ILE A 1 165 ? 5.784 1.812 -6.077 1.00 98.88 165 ILE A CA 1
ATOM 1289 C C . ILE A 1 165 ? 4.265 1.782 -5.964 1.00 98.88 165 ILE A C 1
ATOM 1291 O O . ILE A 1 165 ? 3.722 1.743 -4.861 1.00 98.88 165 ILE A O 1
ATOM 1295 N N . ASP A 1 166 ? 3.596 1.841 -7.107 1.00 98.88 166 ASP A N 1
ATOM 1296 C CA . ASP A 1 166 ? 2.141 1.820 -7.199 1.00 98.88 166 ASP A CA 1
ATOM 1297 C C . ASP A 1 166 ? 1.690 0.596 -8.000 1.00 98.88 166 ASP A C 1
ATOM 1299 O O . ASP A 1 166 ? 1.912 0.529 -9.203 1.00 98.88 166 ASP A O 1
ATOM 1303 N N . LEU A 1 167 ? 1.113 -0.396 -7.326 1.00 98.69 167 LEU A N 1
ATOM 1304 C CA . LEU A 1 167 ? 0.581 -1.630 -7.906 1.00 98.69 167 LEU A CA 1
ATOM 1305 C C . LEU A 1 167 ? -0.952 -1.667 -7.827 1.00 98.69 167 LEU A C 1
ATOM 1307 O O . LEU A 1 167 ? -1.545 -2.746 -7.919 1.00 98.69 167 LEU A O 1
ATOM 1311 N N . MET A 1 168 ? -1.604 -0.516 -7.620 1.00 97.88 168 MET A N 1
ATOM 1312 C CA . MET A 1 168 ? -3.055 -0.467 -7.477 1.00 97.88 168 MET A CA 1
ATOM 1313 C C . MET A 1 168 ? -3.736 -1.152 -8.671 1.00 97.88 168 MET A C 1
ATOM 1315 O O . MET A 1 168 ? -3.437 -0.878 -9.840 1.00 97.88 168 MET A O 1
ATOM 1319 N N . ALA A 1 169 ? -4.685 -2.034 -8.352 1.00 95.25 169 ALA A N 1
ATOM 1320 C CA . ALA A 1 169 ? -5.480 -2.794 -9.316 1.00 95.25 169 ALA A CA 1
ATOM 1321 C C . ALA A 1 169 ? -4.670 -3.651 -10.317 1.00 95.25 169 ALA A C 1
ATOM 1323 O O . ALA A 1 169 ? -5.171 -3.977 -11.395 1.00 95.25 169 ALA A O 1
ATOM 1324 N N . CYS A 1 170 ? -3.430 -4.031 -9.990 1.00 96.81 170 CYS A N 1
ATOM 1325 C CA . CYS A 1 170 ? -2.711 -5.071 -10.728 1.00 96.81 170 CYS A CA 1
ATOM 1326 C C . CYS A 1 170 ? -3.411 -6.432 -10.614 1.00 96.81 170 CYS A C 1
ATOM 1328 O O . CYS A 1 170 ? -4.000 -6.763 -9.582 1.00 96.81 170 CYS A O 1
ATOM 1330 N N . ASN A 1 171 ? -3.267 -7.253 -11.655 1.00 93.50 171 ASN A N 1
ATOM 1331 C CA . ASN A 1 171 ? -3.727 -8.643 -11.657 1.00 93.50 171 ASN A CA 1
ATOM 1332 C C . ASN A 1 171 ? -2.534 -9.602 -11.555 1.00 93.50 171 ASN A C 1
ATOM 1334 O O . ASN A 1 171 ? -1.442 -9.281 -12.023 1.00 93.50 171 ASN A O 1
ATOM 1338 N N . HIS A 1 172 ? -2.760 -10.790 -10.983 1.00 95.31 172 HIS A N 1
ATOM 1339 C CA . HIS A 1 172 ? -1.773 -11.877 -10.900 1.00 95.31 172 HIS A CA 1
ATOM 1340 C C . HIS A 1 172 ? -0.467 -11.491 -10.184 1.00 95.31 172 HIS A C 1
ATOM 1342 O O . HIS A 1 172 ? 0.621 -11.741 -10.697 1.00 95.31 172 HIS A O 1
ATOM 1348 N N . LEU A 1 173 ? -0.572 -10.878 -8.996 1.00 97.44 173 LEU A N 1
ATOM 1349 C CA . LEU A 1 173 ? 0.603 -10.520 -8.197 1.00 97.44 173 LEU A CA 1
ATOM 1350 C C . LEU A 1 173 ? 1.538 -11.729 -7.980 1.00 97.44 173 LEU A C 1
ATOM 1352 O O . LEU A 1 173 ? 1.057 -12.843 -7.745 1.00 97.44 173 LEU A O 1
ATOM 1356 N N . PRO A 1 174 ? 2.866 -11.516 -8.037 1.00 97.06 174 PRO A N 1
ATOM 1357 C CA . PRO A 1 174 ? 3.841 -12.579 -7.848 1.00 97.06 174 PRO A CA 1
ATOM 1358 C C . PRO A 1 174 ? 3.848 -13.090 -6.399 1.00 97.06 174 PRO A C 1
ATOM 1360 O O . PRO A 1 174 ? 3.455 -12.371 -5.479 1.00 97.06 174 PRO A O 1
ATOM 1363 N N . PRO A 1 175 ? 4.368 -14.305 -6.158 1.00 96.88 175 PRO A N 1
ATOM 1364 C CA . PRO A 1 175 ? 4.446 -14.870 -4.815 1.00 96.88 175 PRO A CA 1
ATOM 1365 C C . PRO A 1 175 ? 5.345 -14.088 -3.853 1.00 96.88 175 PRO A C 1
ATOM 1367 O O . PRO A 1 175 ? 5.131 -14.182 -2.644 1.00 96.88 175 PRO A O 1
ATOM 1370 N N . ILE A 1 176 ? 6.334 -13.349 -4.363 1.00 96.88 176 ILE A N 1
ATOM 1371 C CA . ILE A 1 176 ? 7.312 -12.614 -3.557 1.00 96.88 176 ILE A CA 1
ATOM 1372 C C . ILE A 1 176 ? 7.241 -11.127 -3.902 1.00 96.88 176 ILE A C 1
ATOM 1374 O O . ILE A 1 176 ? 7.477 -10.728 -5.047 1.00 96.88 176 ILE A O 1
ATOM 1378 N N . LEU A 1 177 ? 6.946 -10.318 -2.887 1.00 97.62 177 LEU A N 1
ATOM 1379 C CA . LEU A 1 177 ? 6.968 -8.862 -2.940 1.00 97.62 177 LEU A CA 1
ATOM 1380 C C . LEU A 1 177 ? 7.987 -8.336 -1.915 1.00 97.62 177 LEU A C 1
ATOM 1382 O O . LEU A 1 177 ? 7.709 -8.334 -0.713 1.00 97.62 177 LEU A O 1
ATOM 1386 N N . ASP A 1 178 ? 9.162 -7.887 -2.370 1.00 97.75 178 ASP A N 1
ATOM 1387 C CA . ASP A 1 178 ? 10.184 -7.289 -1.500 1.00 97.75 178 ASP A CA 1
ATOM 1388 C C . ASP A 1 178 ? 10.164 -5.761 -1.581 1.00 97.75 178 ASP A C 1
ATOM 1390 O O . ASP A 1 178 ? 10.701 -5.155 -2.511 1.00 97.75 178 ASP A O 1
ATOM 1394 N N . PHE A 1 179 ? 9.580 -5.123 -0.569 1.00 98.12 179 PHE A N 1
ATOM 1395 C CA . PHE A 1 179 ? 9.531 -3.668 -0.441 1.00 98.12 179 PHE A CA 1
ATOM 1396 C C . PHE A 1 179 ? 10.348 -3.141 0.739 1.00 98.12 179 PHE A C 1
ATOM 1398 O O . PHE A 1 179 ? 10.189 -1.982 1.112 1.00 98.12 179 PHE A O 1
ATOM 1405 N N . GLY A 1 180 ? 11.263 -3.934 1.309 1.00 97.00 180 GLY A N 1
ATOM 1406 C CA . GLY A 1 180 ? 11.980 -3.559 2.535 1.00 97.00 180 GLY A CA 1
ATOM 1407 C C . GLY A 1 180 ? 12.828 -2.286 2.436 1.00 97.00 180 GLY A C 1
ATOM 1408 O O . GLY A 1 180 ? 13.083 -1.634 3.445 1.00 97.00 180 GLY A O 1
ATOM 1409 N N . ALA A 1 181 ? 13.257 -1.914 1.227 1.00 96.00 181 ALA A N 1
ATOM 1410 C CA . ALA A 1 181 ? 13.978 -0.666 0.959 1.00 96.00 181 ALA A CA 1
ATOM 1411 C C . ALA A 1 181 ? 13.066 0.475 0.461 1.00 96.00 181 ALA A C 1
ATOM 1413 O O . ALA A 1 181 ? 13.512 1.615 0.328 1.00 96.00 181 ALA A O 1
ATOM 1414 N N . THR A 1 182 ? 11.794 0.187 0.185 1.00 98.69 182 THR A N 1
ATOM 1415 C CA . THR A 1 182 ? 10.825 1.140 -0.355 1.00 98.69 182 THR A CA 1
ATOM 1416 C C . THR A 1 182 ? 10.187 1.948 0.767 1.00 98.69 182 THR A C 1
ATOM 1418 O O . THR A 1 182 ? 9.904 1.438 1.854 1.00 98.69 182 THR A O 1
ATOM 1421 N N . LYS A 1 183 ? 9.933 3.239 0.534 1.00 98.69 183 LYS A N 1
ATOM 1422 C CA . LYS A 1 183 ? 9.225 4.075 1.515 1.00 98.69 183 LYS A CA 1
ATOM 1423 C C . LYS A 1 183 ? 7.719 3.872 1.444 1.00 98.69 183 LYS A C 1
ATOM 1425 O O . LYS A 1 183 ? 7.088 3.717 2.487 1.00 98.69 183 LYS A O 1
ATOM 1430 N N . GLN A 1 184 ? 7.148 3.906 0.243 1.00 98.75 184 GLN A N 1
ATOM 1431 C CA . GLN A 1 184 ? 5.702 3.906 0.027 1.00 98.75 184 GLN A CA 1
ATOM 1432 C C . GLN A 1 184 ? 5.283 2.854 -0.999 1.00 98.75 184 GLN A C 1
ATOM 1434 O O . GLN A 1 184 ? 5.826 2.808 -2.101 1.00 98.75 184 GLN A O 1
ATOM 1439 N N . VAL A 1 185 ? 4.291 2.046 -0.646 1.00 98.81 185 VAL A N 1
ATOM 1440 C CA . VAL A 1 185 ? 3.726 1.009 -1.514 1.00 98.81 185 VAL A CA 1
ATOM 1441 C C . VAL A 1 185 ? 2.216 1.185 -1.567 1.00 98.81 185 VAL A C 1
ATOM 1443 O O . VAL A 1 185 ? 1.572 1.264 -0.521 1.00 98.81 185 VAL A O 1
ATOM 1446 N N . ASP A 1 186 ? 1.660 1.222 -2.773 1.00 98.81 186 ASP A N 1
ATOM 1447 C CA . ASP A 1 186 ? 0.220 1.103 -2.995 1.00 98.81 186 ASP A CA 1
ATOM 1448 C C . ASP A 1 186 ? -0.087 -0.277 -3.587 1.00 98.81 186 ASP A C 1
ATOM 1450 O O . ASP A 1 186 ? 0.383 -0.616 -4.669 1.00 98.81 186 ASP A O 1
ATOM 1454 N N . LEU A 1 187 ? -0.826 -1.091 -2.844 1.00 98.19 187 LEU A N 1
ATOM 1455 C CA . LEU A 1 187 ? -1.369 -2.391 -3.237 1.00 98.19 187 LEU A CA 1
ATOM 1456 C C . LEU A 1 187 ? -2.902 -2.364 -3.149 1.00 98.19 187 LEU A C 1
ATOM 1458 O O . LEU A 1 187 ? -3.536 -3.405 -3.026 1.00 98.19 187 LEU A O 1
ATOM 1462 N N . SER A 1 188 ? -3.533 -1.191 -3.165 1.00 97.62 188 SER A N 1
ATOM 1463 C CA . SER A 1 188 ? -4.981 -1.109 -3.024 1.00 97.62 188 SER A CA 1
ATOM 1464 C C . SER A 1 188 ? -5.707 -1.777 -4.200 1.00 97.62 188 SER A C 1
ATOM 1466 O O . SER A 1 188 ? -5.251 -1.782 -5.346 1.00 97.62 188 SER A O 1
ATOM 1468 N N . HIS A 1 189 ? -6.876 -2.353 -3.915 1.00 96.19 189 HIS A N 1
ATOM 1469 C CA . HIS A 1 189 ? -7.744 -3.005 -4.902 1.00 96.19 189 HIS A CA 1
ATOM 1470 C C . HIS A 1 189 ? -7.123 -4.206 -5.644 1.00 96.19 189 HIS A C 1
ATOM 1472 O O . HIS A 1 189 ? -7.520 -4.489 -6.775 1.00 96.19 189 HIS A O 1
ATOM 1478 N N . VAL A 1 190 ? -6.194 -4.936 -5.019 1.00 95.75 190 VAL A N 1
ATOM 1479 C CA . VAL A 1 190 ? -5.586 -6.151 -5.597 1.00 95.75 190 VAL A CA 1
ATOM 1480 C C . VAL A 1 190 ? -6.073 -7.443 -4.926 1.00 95.75 190 VAL A C 1
ATOM 1482 O O . VAL A 1 190 ? -6.620 -7.445 -3.818 1.00 95.75 190 VAL A O 1
ATOM 1485 N N . ASP A 1 191 ? -5.862 -8.566 -5.612 1.00 94.50 191 ASP A N 1
ATOM 1486 C CA . ASP A 1 191 ? -6.023 -9.916 -5.066 1.00 94.50 191 ASP A CA 1
ATOM 1487 C C . ASP A 1 191 ? -4.657 -10.460 -4.616 1.00 94.50 191 ASP A C 1
ATOM 1489 O O . ASP A 1 191 ? -3.734 -10.568 -5.424 1.00 94.50 191 ASP A O 1
ATOM 1493 N N . LEU A 1 192 ? -4.531 -10.801 -3.330 1.00 95.44 192 LEU A N 1
ATOM 1494 C CA . LEU A 1 192 ? -3.294 -11.306 -2.729 1.00 95.44 192 LEU A CA 1
ATOM 1495 C C . LEU A 1 192 ? -3.224 -12.843 -2.654 1.00 95.44 192 LEU A C 1
ATOM 1497 O O . LEU A 1 192 ? -2.281 -13.374 -2.078 1.00 95.44 192 LEU A O 1
ATOM 1501 N N . SER A 1 193 ? -4.155 -13.580 -3.271 1.00 93.25 193 SER A N 1
ATOM 1502 C CA . SER A 1 193 ? -4.204 -15.057 -3.217 1.00 93.25 193 SER A CA 1
ATOM 1503 C C . SER A 1 193 ? -2.941 -15.761 -3.728 1.00 93.25 193 SER A C 1
ATOM 1505 O O . SER A 1 193 ? -2.631 -16.867 -3.286 1.00 93.25 193 SER A O 1
ATOM 1507 N N . GLY A 1 194 ? -2.206 -15.134 -4.651 1.00 91.94 194 GLY A N 1
ATOM 1508 C CA . GLY A 1 194 ? -0.928 -15.638 -5.158 1.00 91.94 194 GLY A CA 1
ATOM 1509 C C . GLY A 1 194 ? 0.283 -15.271 -4.297 1.00 91.94 194 GLY A C 1
ATOM 1510 O O . GLY A 1 194 ? 1.343 -15.876 -4.463 1.00 91.94 194 GLY A O 1
ATOM 1511 N N . VAL A 1 195 ? 0.137 -14.308 -3.381 1.00 95.44 195 VAL A N 1
ATOM 1512 C CA . VAL A 1 195 ? 1.234 -13.708 -2.616 1.00 95.44 195 VAL A CA 1
ATOM 1513 C C . VAL A 1 195 ? 1.530 -14.542 -1.373 1.00 95.44 195 VAL A C 1
ATOM 1515 O O . VAL A 1 195 ? 0.654 -14.807 -0.553 1.00 95.44 195 VAL A O 1
ATOM 1518 N N . ARG A 1 196 ? 2.791 -14.949 -1.221 1.00 91.75 196 ARG A N 1
ATOM 1519 C CA . ARG A 1 196 ? 3.273 -15.737 -0.076 1.00 91.75 196 ARG A CA 1
ATOM 1520 C C . ARG A 1 196 ? 4.047 -14.892 0.920 1.00 91.75 196 ARG A C 1
ATOM 1522 O O . ARG A 1 196 ? 3.983 -15.157 2.114 1.00 91.75 196 ARG A O 1
ATOM 1529 N N . GLU A 1 197 ? 4.772 -13.897 0.424 1.00 91.19 197 GLU A N 1
ATOM 1530 C CA . GLU A 1 197 ? 5.626 -13.042 1.233 1.00 91.19 197 GLU A CA 1
ATOM 1531 C C . GLU A 1 197 ? 5.486 -11.584 0.801 1.00 91.19 197 GLU A C 1
ATOM 1533 O O . GLU A 1 197 ? 5.569 -11.260 -0.387 1.00 91.19 197 GLU A O 1
ATOM 1538 N N . ILE A 1 198 ? 5.299 -10.711 1.791 1.00 95.12 198 ILE A N 1
ATOM 1539 C CA . ILE A 1 198 ? 5.371 -9.260 1.636 1.00 95.12 198 ILE A CA 1
ATOM 1540 C C . ILE A 1 198 ? 6.390 -8.756 2.649 1.00 95.12 198 ILE A C 1
ATOM 1542 O O . ILE A 1 198 ? 6.104 -8.696 3.845 1.00 95.12 198 ILE A O 1
ATOM 1546 N N . LYS A 1 199 ? 7.570 -8.360 2.180 1.00 96.12 199 LYS A N 1
ATOM 1547 C CA . LYS A 1 199 ? 8.527 -7.637 3.016 1.00 96.12 199 LYS A CA 1
ATOM 1548 C C . LYS A 1 199 ? 8.142 -6.165 3.009 1.00 96.12 199 LYS A C 1
ATOM 1550 O O . LYS A 1 199 ? 8.221 -5.502 1.977 1.00 96.12 199 LYS A O 1
ATOM 1555 N N . SER A 1 200 ? 7.637 -5.690 4.143 1.00 95.56 200 SER A N 1
ATOM 1556 C CA . SER A 1 200 ? 6.917 -4.421 4.226 1.00 95.56 200 SER A CA 1
ATOM 1557 C C . SER A 1 200 ? 7.809 -3.189 3.980 1.00 95.56 200 SER A C 1
ATOM 1559 O O . SER A 1 200 ? 9.011 -3.225 4.253 1.00 95.56 200 SER A O 1
ATOM 1561 N N . PRO A 1 201 ? 7.241 -2.073 3.482 1.00 98.12 201 PRO A N 1
ATOM 1562 C CA . PRO A 1 201 ? 7.974 -0.828 3.287 1.00 98.12 201 PRO A CA 1
ATOM 1563 C C . PRO A 1 201 ? 8.237 -0.087 4.596 1.00 98.12 201 PRO A C 1
ATOM 1565 O O . PRO A 1 201 ? 7.551 -0.268 5.599 1.00 98.12 201 PRO A O 1
ATOM 1568 N N . THR A 1 202 ? 9.191 0.837 4.565 1.00 97.94 202 THR A N 1
ATOM 1569 C CA . THR A 1 202 ? 9.657 1.555 5.763 1.00 97.94 202 THR A CA 1
ATOM 1570 C C . THR A 1 202 ? 8.697 2.635 6.264 1.00 97.94 202 THR A C 1
ATOM 1572 O O . THR A 1 202 ? 8.741 3.001 7.438 1.00 97.94 202 THR A O 1
ATOM 1575 N N . SER A 1 203 ? 7.849 3.207 5.396 1.00 98.50 203 SER A N 1
ATOM 1576 C CA . SER A 1 203 ? 6.970 4.329 5.768 1.00 98.50 203 SER A CA 1
ATOM 1577 C C . SER A 1 203 ? 5.490 3.979 5.669 1.00 98.50 203 SER A C 1
ATOM 1579 O O . SER A 1 203 ? 4.821 3.970 6.699 1.00 98.50 203 SER A O 1
ATOM 1581 N N . ARG A 1 204 ? 4.967 3.689 4.472 1.00 98.69 204 ARG A N 1
ATOM 1582 C CA . ARG A 1 204 ? 3.532 3.435 4.275 1.00 98.69 204 ARG A CA 1
ATOM 1583 C C . ARG A 1 204 ? 3.271 2.273 3.326 1.00 98.69 204 ARG A C 1
ATOM 1585 O O . ARG A 1 204 ? 3.891 2.203 2.268 1.00 98.69 204 ARG A O 1
ATOM 1592 N N . ILE A 1 205 ? 2.292 1.443 3.672 1.00 98.62 205 ILE A N 1
ATOM 1593 C CA . ILE A 1 205 ? 1.673 0.479 2.759 1.00 98.62 205 ILE A CA 1
ATOM 1594 C C . ILE A 1 205 ? 0.156 0.685 2.728 1.00 98.62 205 ILE A C 1
ATOM 1596 O O . ILE A 1 205 ? -0.483 0.806 3.774 1.00 98.62 205 ILE A O 1
ATOM 1600 N N . ASP A 1 206 ? -0.406 0.761 1.526 1.00 98.75 206 ASP A N 1
ATOM 1601 C CA . ASP A 1 206 ? -1.846 0.829 1.289 1.00 98.75 206 ASP A CA 1
ATOM 1602 C C . ASP A 1 206 ? -2.340 -0.519 0.757 1.00 98.75 206 ASP A C 1
ATOM 1604 O O . ASP A 1 206 ? -1.920 -0.963 -0.304 1.00 98.75 206 ASP A O 1
ATOM 1608 N N . LEU A 1 207 ? -3.196 -1.187 1.519 1.00 97.62 207 LEU A N 1
ATOM 1609 C CA . LEU A 1 207 ? -3.811 -2.484 1.231 1.00 97.62 207 LEU A CA 1
ATOM 1610 C C . LEU A 1 207 ? -5.342 -2.360 1.218 1.00 97.62 207 LEU A C 1
ATOM 1612 O O . LEU A 1 207 ? -6.063 -3.345 1.420 1.00 97.62 207 LEU A O 1
ATOM 1616 N N . ARG A 1 208 ? -5.873 -1.154 0.989 1.00 97.62 208 ARG A N 1
ATOM 1617 C CA . ARG A 1 208 ? -7.319 -0.934 0.997 1.00 97.62 208 ARG A CA 1
ATOM 1618 C C . ARG A 1 208 ? -8.027 -1.783 -0.040 1.00 97.62 208 ARG A C 1
ATOM 1620 O O . ARG A 1 208 ? -7.572 -1.925 -1.172 1.00 97.62 208 ARG A O 1
ATOM 1627 N N . SER A 1 209 ? -9.191 -2.306 0.333 1.00 96.12 209 SER A N 1
ATOM 1628 C CA . SER A 1 209 ? -10.031 -3.140 -0.536 1.00 96.12 209 SER A CA 1
ATOM 1629 C C . SER A 1 209 ? -9.324 -4.379 -1.116 1.00 96.12 209 SER A C 1
ATOM 1631 O O . SER A 1 209 ? -9.778 -4.918 -2.129 1.00 96.12 209 SER A O 1
ATOM 1633 N N . CYS A 1 210 ? -8.232 -4.843 -0.496 1.00 93.88 210 CYS A N 1
ATOM 1634 C CA . CYS A 1 210 ? -7.587 -6.094 -0.883 1.00 93.88 210 CYS A CA 1
ATOM 1635 C C . CYS A 1 210 ? -8.457 -7.307 -0.546 1.00 93.88 210 CYS A C 1
ATOM 1637 O O . CYS A 1 210 ? -9.220 -7.314 0.428 1.00 93.88 210 CYS A O 1
ATOM 1639 N N . LYS A 1 211 ? -8.289 -8.372 -1.331 1.00 91.44 211 LYS A N 1
ATOM 1640 C CA . LYS A 1 211 ? -8.884 -9.691 -1.072 1.00 91.44 211 LYS A CA 1
ATOM 1641 C C . LYS A 1 211 ? -7.792 -10.727 -0.841 1.00 91.44 211 LYS A C 1
ATOM 1643 O O . LYS A 1 211 ? -6.676 -10.557 -1.319 1.00 91.44 211 LYS A O 1
ATOM 1648 N N . ASN A 1 212 ? -8.151 -11.805 -0.140 1.00 93.44 212 ASN A N 1
ATOM 1649 C CA . ASN A 1 212 ? -7.283 -12.963 0.093 1.00 93.44 212 ASN A CA 1
ATOM 1650 C C . ASN A 1 212 ? -5.945 -12.581 0.749 1.00 93.44 212 ASN A C 1
ATOM 1652 O O . ASN A 1 212 ? -4.883 -12.957 0.265 1.00 93.44 212 ASN A O 1
ATOM 1656 N N . LEU A 1 213 ? -6.012 -11.787 1.827 1.00 93.94 213 LEU A N 1
ATOM 1657 C CA . LEU A 1 213 ? -4.833 -11.399 2.601 1.00 93.94 213 LEU A CA 1
ATOM 1658 C C . LEU A 1 213 ? -4.014 -12.640 3.017 1.00 93.94 213 LEU A C 1
ATOM 1660 O O . LEU A 1 213 ? -4.619 -13.631 3.440 1.00 93.94 213 LEU A O 1
ATOM 1664 N N . PRO A 1 214 ? -2.668 -12.580 2.964 1.00 92.50 214 PRO A N 1
ATOM 1665 C CA . PRO A 1 214 ? -1.811 -13.639 3.477 1.00 92.50 214 PRO A CA 1
ATOM 1666 C C . PRO A 1 214 ? -2.118 -13.975 4.944 1.00 92.50 214 PRO A C 1
ATOM 1668 O O . PRO A 1 214 ? -2.454 -13.080 5.723 1.00 92.50 214 PRO A O 1
ATOM 1671 N N . PRO A 1 215 ? -1.962 -15.245 5.354 1.00 91.88 215 PRO A N 1
ATOM 1672 C CA . PRO A 1 215 ? -2.309 -15.689 6.702 1.00 91.88 215 PRO A CA 1
ATOM 1673 C C . PRO A 1 215 ? -1.472 -15.034 7.814 1.00 91.88 215 PRO A C 1
ATOM 1675 O O . PRO A 1 215 ? -1.935 -14.918 8.952 1.00 91.88 215 PRO A O 1
ATOM 1678 N N . VAL A 1 216 ? -0.250 -14.615 7.470 1.00 92.69 216 VAL A N 1
ATOM 1679 C CA . VAL A 1 216 ? 0.707 -13.939 8.346 1.00 92.69 216 VAL A CA 1
ATOM 1680 C C . VAL A 1 216 ? 1.059 -12.597 7.720 1.00 92.69 216 VAL A C 1
ATOM 1682 O O . VAL A 1 216 ? 1.475 -12.537 6.562 1.00 92.69 216 VAL A O 1
ATOM 1685 N N . LEU A 1 217 ? 0.901 -11.525 8.491 1.00 93.12 217 LEU A N 1
ATOM 1686 C CA . LEU A 1 217 ? 1.223 -10.163 8.077 1.00 93.12 217 LEU A CA 1
ATOM 1687 C C . LEU A 1 217 ? 2.201 -9.529 9.067 1.00 93.12 217 LEU A C 1
ATOM 1689 O O . LEU A 1 217 ? 1.889 -9.379 10.248 1.00 93.12 217 LEU A O 1
ATOM 1693 N N . ASP A 1 218 ? 3.374 -9.120 8.587 1.00 95.19 218 ASP A N 1
ATOM 1694 C CA . ASP A 1 218 ? 4.375 -8.427 9.400 1.00 95.19 218 ASP A CA 1
ATOM 1695 C C . ASP A 1 218 ? 4.560 -6.983 8.925 1.00 95.19 218 ASP A C 1
ATOM 1697 O O . ASP A 1 218 ? 5.187 -6.726 7.900 1.00 95.19 218 ASP A O 1
ATOM 1701 N N . PHE A 1 219 ? 4.011 -6.035 9.686 1.00 96.69 219 PHE A N 1
ATOM 1702 C CA . PHE A 1 219 ? 4.171 -4.599 9.454 1.00 96.69 219 PHE A CA 1
ATOM 1703 C C . PHE A 1 219 ? 5.040 -3.921 10.514 1.00 96.69 219 PHE A C 1
ATOM 1705 O O . PHE A 1 219 ? 5.041 -2.694 10.612 1.00 96.69 219 PHE A O 1
ATOM 1712 N N . SER A 1 220 ? 5.796 -4.686 11.306 1.00 94.12 220 SER A N 1
ATOM 1713 C CA . SER A 1 220 ? 6.618 -4.127 12.389 1.00 94.12 220 SER A CA 1
ATOM 1714 C C . SER A 1 220 ? 7.682 -3.132 11.899 1.00 94.12 220 SER A C 1
ATOM 1716 O O . SER A 1 220 ? 8.054 -2.217 12.633 1.00 94.12 220 SER A O 1
ATOM 1718 N N . GLY A 1 221 ? 8.134 -3.264 10.644 1.00 93.44 221 GLY A N 1
ATOM 1719 C CA . GLY A 1 221 ? 9.049 -2.330 9.975 1.00 93.44 221 GLY A CA 1
ATOM 1720 C C . GLY A 1 221 ? 8.387 -1.100 9.337 1.00 93.44 221 GLY A C 1
ATOM 1721 O O . GLY A 1 221 ? 9.089 -0.256 8.783 1.00 93.44 221 GLY A O 1
ATOM 1722 N N . THR A 1 222 ? 7.058 -0.982 9.398 1.00 97.69 222 THR A N 1
ATOM 1723 C CA . THR A 1 222 ? 6.275 0.066 8.726 1.00 97.69 222 THR A CA 1
ATOM 1724 C C . THR A 1 222 ? 5.684 1.049 9.737 1.00 97.69 222 THR A C 1
ATOM 1726 O O . THR A 1 222 ? 5.273 0.679 10.838 1.00 97.69 222 THR A O 1
ATOM 1729 N N . LYS A 1 223 ? 5.618 2.335 9.370 1.00 98.44 223 LYS A N 1
ATOM 1730 C CA . LYS A 1 223 ? 5.003 3.370 10.221 1.00 98.44 223 LYS A CA 1
ATOM 1731 C C . LYS A 1 223 ? 3.488 3.399 10.084 1.00 98.44 223 LYS A C 1
ATOM 1733 O O . LYS A 1 223 ? 2.790 3.432 11.090 1.00 98.44 223 LYS A O 1
ATOM 1738 N N . THR A 1 224 ? 2.989 3.366 8.853 1.00 98.62 224 THR A N 1
ATOM 1739 C CA . THR A 1 224 ? 1.565 3.518 8.557 1.00 98.62 224 THR A CA 1
ATOM 1740 C C . THR A 1 224 ? 1.061 2.400 7.657 1.00 98.62 224 THR A C 1
ATOM 1742 O O . THR A 1 224 ? 1.627 2.147 6.594 1.00 98.62 224 THR A O 1
ATOM 1745 N N . VAL A 1 225 ? -0.038 1.764 8.046 1.00 98.75 225 VAL A N 1
ATOM 1746 C CA . VAL A 1 225 ? -0.683 0.705 7.262 1.00 98.75 225 VAL A CA 1
ATOM 1747 C C . VAL A 1 225 ? -2.146 1.063 7.072 1.00 98.75 225 VAL A C 1
ATOM 1749 O O . VAL A 1 225 ? -2.816 1.468 8.019 1.00 98.75 225 VAL A O 1
ATOM 1752 N N . ASP A 1 226 ? -2.649 0.904 5.856 1.00 98.81 226 ASP A N 1
ATOM 1753 C CA . ASP A 1 226 ? -4.065 1.089 5.555 1.00 98.81 226 ASP A CA 1
ATOM 1754 C C . ASP A 1 226 ? -4.662 -0.214 5.031 1.00 98.81 226 ASP A C 1
ATOM 1756 O O . ASP A 1 226 ? -4.330 -0.661 3.942 1.00 98.81 226 ASP A O 1
ATOM 1760 N N . LEU A 1 227 ? -5.513 -0.847 5.829 1.00 98.06 227 LEU A N 1
ATOM 1761 C CA . LEU A 1 227 ? -6.204 -2.102 5.534 1.00 98.06 227 LEU A CA 1
ATOM 1762 C C . LEU A 1 227 ? -7.715 -1.882 5.394 1.00 98.06 227 LEU A C 1
ATOM 1764 O O . LEU A 1 227 ? -8.484 -2.841 5.441 1.00 98.06 227 LEU A O 1
ATOM 1768 N N . SER A 1 228 ? -8.160 -0.633 5.227 1.00 98.56 228 SER A N 1
ATOM 1769 C CA . SER A 1 228 ? -9.586 -0.307 5.177 1.00 98.56 228 SER A CA 1
ATOM 1770 C C . SER A 1 228 ? -10.312 -1.118 4.098 1.00 98.56 228 SER A C 1
ATOM 1772 O O . SER A 1 228 ? -9.804 -1.322 2.992 1.00 98.56 228 SER A O 1
ATOM 1774 N N . PHE A 1 229 ? -11.525 -1.573 4.403 1.00 97.56 229 PHE A N 1
ATOM 1775 C CA . PHE A 1 229 ? -12.366 -2.417 3.546 1.00 97.56 229 PHE A CA 1
ATOM 1776 C C . PHE A 1 229 ? -11.805 -3.818 3.240 1.00 97.56 229 PHE A C 1
ATOM 1778 O O . PHE A 1 229 ? -12.348 -4.513 2.376 1.00 97.56 229 PHE A O 1
ATOM 1785 N N . ALA A 1 230 ? -10.748 -4.264 3.926 1.00 95.38 230 ALA A N 1
ATOM 1786 C CA . ALA A 1 230 ? -10.199 -5.603 3.738 1.00 95.38 230 ALA A CA 1
ATOM 1787 C C . ALA A 1 230 ? -11.007 -6.694 4.471 1.00 95.38 230 ALA A C 1
ATOM 1789 O O . ALA A 1 230 ? -11.788 -6.443 5.398 1.00 95.38 230 ALA A O 1
ATOM 1790 N N . VAL A 1 231 ? -10.804 -7.946 4.046 1.00 92.81 231 VAL A N 1
ATOM 1791 C CA . VAL A 1 231 ? -11.441 -9.135 4.632 1.00 92.81 231 VAL A CA 1
ATOM 1792 C C . VAL A 1 231 ? -10.375 -10.097 5.156 1.00 92.81 231 VAL A C 1
ATOM 1794 O O . VAL A 1 231 ? -9.564 -10.605 4.388 1.00 92.81 231 VAL A O 1
ATOM 1797 N N . PHE A 1 232 ? -10.427 -10.403 6.452 1.00 93.44 232 PHE A N 1
ATOM 1798 C CA . PHE A 1 232 ? -9.399 -11.153 7.188 1.00 93.44 232 PHE A CA 1
ATOM 1799 C C . PHE A 1 232 ? -9.720 -12.657 7.329 1.00 93.44 232 PHE A C 1
ATOM 1801 O O . PHE A 1 232 ? -9.460 -13.249 8.367 1.00 93.44 232 PHE A O 1
ATOM 1808 N N . SER A 1 233 ? -10.310 -13.296 6.307 1.00 90.12 233 SER A N 1
ATOM 1809 C CA . SER A 1 233 ? -10.834 -14.677 6.428 1.00 90.12 233 SER A CA 1
ATOM 1810 C C . SER A 1 233 ? -9.811 -15.707 6.933 1.00 90.12 233 SER A C 1
ATOM 1812 O O . SER A 1 233 ? -10.192 -16.556 7.733 1.00 90.12 233 SER A O 1
ATOM 1814 N N . ASP A 1 234 ? -8.554 -15.616 6.486 1.00 89.62 234 ASP A N 1
ATOM 1815 C CA . ASP A 1 234 ? -7.504 -16.617 6.752 1.00 89.62 234 ASP A CA 1
ATOM 1816 C C . ASP A 1 234 ? -6.330 -16.057 7.582 1.00 89.62 234 ASP A C 1
ATOM 1818 O O . ASP A 1 234 ? -5.347 -16.753 7.856 1.00 89.62 234 ASP A O 1
ATOM 1822 N N . VAL A 1 235 ? -6.431 -14.790 7.998 1.00 92.75 235 VAL A N 1
ATOM 1823 C CA . VAL A 1 235 ? -5.375 -14.088 8.736 1.00 92.75 235 VAL A CA 1
ATOM 1824 C C . VAL A 1 235 ? -5.415 -14.499 10.202 1.00 92.75 235 VAL A C 1
ATOM 1826 O O . VAL A 1 235 ? -6.417 -14.286 10.885 1.00 92.75 235 VAL A O 1
ATOM 1829 N N . HIS A 1 236 ? -4.314 -15.054 10.706 1.00 89.81 236 HIS A N 1
ATOM 1830 C CA . HIS A 1 236 ? -4.211 -15.507 12.097 1.00 89.81 236 HIS A CA 1
ATOM 1831 C C . HIS A 1 236 ? -3.025 -14.911 12.860 1.00 89.81 236 HIS A C 1
ATOM 1833 O O . HIS A 1 236 ? -3.030 -14.951 14.091 1.00 89.81 236 HIS A O 1
ATOM 1839 N N . GLU A 1 237 ? -2.055 -14.308 12.170 1.00 92.56 237 GLU A N 1
ATOM 1840 C CA . GLU A 1 237 ? -0.955 -13.578 12.800 1.00 92.56 237 GLU A CA 1
ATOM 1841 C C . GLU A 1 237 ? -0.766 -12.208 12.145 1.00 92.56 237 GLU A C 1
ATOM 1843 O O . GLU A 1 237 ? -0.650 -12.097 10.924 1.00 92.56 237 GLU A O 1
ATOM 1848 N N . ILE A 1 238 ? -0.734 -11.156 12.970 1.00 94.62 238 ILE A N 1
ATOM 1849 C CA . ILE A 1 238 ? -0.476 -9.786 12.525 1.00 94.62 238 ILE A CA 1
ATOM 1850 C C . ILE A 1 238 ? 0.486 -9.115 13.499 1.00 94.62 238 ILE A C 1
ATOM 1852 O O . ILE A 1 238 ? 0.215 -9.046 14.700 1.00 94.62 238 ILE A O 1
ATOM 1856 N N . LYS A 1 239 ? 1.574 -8.554 12.972 1.00 95.62 239 LYS A N 1
ATOM 1857 C CA . LYS A 1 239 ? 2.407 -7.585 13.688 1.00 95.62 239 LYS A CA 1
ATOM 1858 C C . LYS A 1 239 ? 2.083 -6.192 13.175 1.00 95.62 239 LYS A C 1
ATOM 1860 O O . LYS A 1 239 ? 2.285 -5.887 12.002 1.00 95.62 239 LYS A O 1
ATOM 1865 N N . TRP A 1 240 ? 1.538 -5.372 14.061 1.00 96.56 240 TRP A N 1
ATOM 1866 C CA . TRP A 1 240 ? 1.026 -4.043 13.744 1.00 96.56 240 TRP A CA 1
ATOM 1867 C C . TRP A 1 240 ? 2.146 -3.013 13.540 1.00 96.56 240 TRP A C 1
ATOM 1869 O O . TRP A 1 240 ? 3.242 -3.188 14.082 1.00 96.56 240 TRP A O 1
ATOM 1879 N N . PRO A 1 241 ? 1.884 -1.935 12.778 1.00 97.81 241 PRO A N 1
ATOM 1880 C CA . PRO A 1 241 ? 2.836 -0.846 12.607 1.00 97.81 241 PRO A CA 1
ATOM 1881 C C . PRO A 1 241 ? 2.986 -0.013 13.885 1.00 97.81 241 PRO A C 1
ATOM 1883 O O . PRO A 1 241 ? 2.189 -0.109 14.821 1.00 97.81 241 PRO A O 1
ATOM 1886 N N . THR A 1 242 ? 4.000 0.847 13.907 1.00 96.19 242 THR A N 1
ATOM 1887 C CA . THR A 1 242 ? 4.327 1.655 15.096 1.00 96.19 242 THR A CA 1
ATOM 1888 C C . THR A 1 242 ? 3.554 2.969 15.206 1.00 96.19 242 THR A C 1
ATOM 1890 O O . THR A 1 242 ? 3.341 3.447 16.318 1.00 96.19 242 THR A O 1
ATOM 1893 N N . ASP A 1 243 ? 3.133 3.569 14.089 1.00 98.50 243 ASP A N 1
ATOM 1894 C CA . ASP A 1 243 ? 2.495 4.892 14.080 1.00 98.50 243 ASP A CA 1
ATOM 1895 C C . ASP A 1 243 ? 0.975 4.752 13.962 1.00 98.50 243 ASP A C 1
ATOM 1897 O O . ASP A 1 243 ? 0.287 4.801 14.980 1.00 98.50 243 ASP A O 1
ATOM 1901 N N . SER A 1 244 ? 0.458 4.472 12.762 1.00 98.56 244 SER A N 1
ATOM 1902 C CA . SER A 1 244 ? -0.988 4.472 12.505 1.00 98.56 244 SER A CA 1
ATOM 1903 C C . SER A 1 244 ? -1.440 3.239 11.721 1.00 98.56 244 SER A C 1
ATOM 1905 O O . SER A 1 244 ? -0.784 2.812 10.766 1.00 98.56 244 SER A O 1
ATOM 1907 N N . ILE A 1 245 ? -2.593 2.688 12.094 1.00 98.50 245 ILE A N 1
ATOM 1908 C CA . ILE A 1 245 ? -3.263 1.593 11.387 1.00 98.50 245 ILE A CA 1
ATOM 1909 C C . ILE A 1 245 ? -4.718 1.969 11.089 1.00 98.50 245 ILE A C 1
ATOM 1911 O O . ILE A 1 245 ? -5.471 2.326 11.993 1.00 98.50 245 ILE A O 1
ATOM 1915 N N . TYR A 1 246 ? -5.117 1.844 9.824 1.00 98.75 246 TYR A N 1
ATOM 1916 C CA . TYR A 1 246 ? -6.498 2.054 9.387 1.00 98.75 246 TYR A CA 1
ATOM 1917 C C . TYR A 1 246 ? -7.154 0.714 9.055 1.00 98.75 246 TYR A C 1
ATOM 1919 O O . TYR A 1 246 ? -6.646 -0.059 8.245 1.00 98.75 246 TYR A O 1
ATOM 1927 N N . LEU A 1 247 ? -8.275 0.427 9.706 1.00 98.12 247 LEU A N 1
ATOM 1928 C CA . LEU A 1 247 ? -9.078 -0.793 9.605 1.00 98.12 247 LEU A CA 1
ATOM 1929 C C . LEU A 1 247 ? -10.557 -0.447 9.375 1.00 98.12 247 LEU A C 1
ATOM 1931 O O . LEU A 1 247 ? -11.443 -1.216 9.750 1.00 98.12 247 LEU A O 1
ATOM 1935 N N . THR A 1 248 ? -10.831 0.709 8.772 1.00 98.50 248 THR A N 1
ATOM 1936 C CA . THR A 1 248 ? -12.188 1.197 8.525 1.00 98.50 248 THR A CA 1
ATOM 1937 C C . THR A 1 248 ? -12.992 0.186 7.711 1.00 98.50 248 THR A C 1
ATOM 1939 O O . THR A 1 248 ? -12.539 -0.286 6.667 1.00 98.50 248 THR A O 1
ATOM 1942 N N . ALA A 1 249 ? -14.206 -0.134 8.161 1.00 97.75 249 ALA A N 1
ATOM 1943 C CA . ALA A 1 249 ? -15.137 -1.047 7.493 1.00 97.75 249 ALA A CA 1
ATOM 1944 C C . ALA A 1 249 ? -14.547 -2.432 7.133 1.00 97.75 249 ALA A C 1
ATOM 1946 O O . ALA A 1 249 ? -14.939 -3.054 6.136 1.00 97.75 249 ALA A O 1
ATOM 1947 N N . CYS A 1 250 ? -13.617 -2.932 7.948 1.00 95.94 250 CYS A N 1
ATOM 1948 C CA . CYS A 1 250 ? -13.049 -4.270 7.798 1.00 95.94 250 CYS A CA 1
ATOM 1949 C C . CYS A 1 250 ? -14.056 -5.374 8.153 1.00 95.94 250 CYS A C 1
ATOM 1951 O O . CYS A 1 250 ? -15.062 -5.158 8.832 1.00 95.94 250 CYS A O 1
ATOM 1953 N N . LYS A 1 251 ? -13.787 -6.604 7.697 1.00 93.44 251 LYS A N 1
ATOM 1954 C CA . LYS A 1 251 ? -14.619 -7.780 8.009 1.00 93.44 251 LYS A CA 1
ATOM 1955 C C . LYS A 1 251 ? -13.777 -8.971 8.443 1.00 93.44 251 LYS A C 1
ATOM 1957 O O . LYS A 1 251 ? -12.676 -9.174 7.935 1.00 93.44 251 LYS A O 1
ATOM 1962 N N . LYS A 1 252 ? -14.363 -9.805 9.311 1.00 93.50 252 LYS A N 1
ATOM 1963 C CA . LYS A 1 252 ? -13.766 -11.050 9.830 1.00 93.50 252 LYS A CA 1
ATOM 1964 C C . LYS A 1 252 ? -12.417 -10.840 10.529 1.00 93.50 252 LYS A C 1
ATOM 1966 O O . LYS A 1 252 ? -11.520 -11.656 10.373 1.00 93.50 252 LYS A O 1
ATOM 1971 N N . LEU A 1 253 ? -12.272 -9.731 11.255 1.00 94.94 253 LEU A N 1
ATOM 1972 C CA . LEU A 1 253 ? -11.049 -9.427 11.996 1.00 94.94 253 LEU A CA 1
ATOM 1973 C C . LEU A 1 253 ? -10.665 -10.575 12.954 1.00 94.94 253 LEU A C 1
ATOM 1975 O O . LEU A 1 253 ? -11.560 -11.259 13.465 1.00 94.94 253 LEU A O 1
ATOM 1979 N N . PRO A 1 254 ? -9.361 -10.769 13.236 1.00 94.56 254 PRO A N 1
ATOM 1980 C CA . PRO A 1 254 ? -8.904 -11.749 14.214 1.00 94.56 254 PRO A CA 1
ATOM 1981 C C . PRO A 1 254 ? -9.560 -11.553 15.590 1.00 94.56 254 PRO A C 1
ATOM 1983 O O . PRO A 1 254 ? -9.848 -10.421 15.984 1.00 94.56 254 PRO A O 1
ATOM 1986 N N . PRO A 1 255 ? -9.751 -12.631 16.374 1.00 95.00 255 PRO A N 1
ATOM 1987 C CA . PRO A 1 255 ? -10.465 -12.557 17.647 1.00 95.00 255 PRO A CA 1
ATOM 1988 C C . PRO A 1 255 ? -9.773 -11.672 18.694 1.00 95.00 255 PRO A C 1
ATOM 1990 O O . PRO A 1 255 ? -10.428 -11.191 19.617 1.00 95.00 255 PRO A O 1
ATOM 1993 N N . VAL A 1 256 ? -8.460 -11.472 18.579 1.00 95.06 256 VAL A N 1
ATOM 1994 C CA . VAL A 1 256 ? -7.676 -10.610 19.467 1.00 95.06 256 VAL A CA 1
ATOM 1995 C C . VAL A 1 256 ? -6.951 -9.577 18.619 1.00 95.06 256 VAL A C 1
ATOM 1997 O O . VAL A 1 256 ? -6.192 -9.939 17.721 1.00 95.06 256 VAL A O 1
ATOM 2000 N N . LEU A 1 257 ? -7.163 -8.302 18.935 1.00 95.44 257 LEU A N 1
ATOM 2001 C CA . LEU A 1 257 ? -6.480 -7.179 18.302 1.00 95.44 257 LEU A CA 1
ATOM 2002 C C . LEU A 1 257 ? -5.558 -6.515 19.331 1.00 95.44 257 LEU A C 1
ATOM 2004 O O . LEU A 1 257 ? -6.033 -5.960 20.319 1.00 95.44 257 LEU A O 1
ATOM 2008 N N . ASP A 1 258 ? -4.241 -6.616 19.137 1.00 95.31 258 ASP A N 1
ATOM 2009 C CA . ASP A 1 258 ? -3.231 -6.140 20.095 1.00 95.31 258 ASP A CA 1
ATOM 2010 C C . ASP A 1 258 ? -2.469 -4.914 19.575 1.00 95.31 258 ASP A C 1
ATOM 2012 O O . ASP A 1 258 ? -1.415 -5.051 18.963 1.00 95.31 258 ASP A O 1
ATOM 2016 N N . PHE A 1 259 ? -2.984 -3.712 19.835 1.00 96.69 259 PHE A N 1
ATOM 2017 C CA . PHE A 1 259 ? -2.429 -2.457 19.315 1.00 96.69 259 PHE A CA 1
ATOM 2018 C C . PHE A 1 259 ? -1.465 -1.749 20.272 1.00 96.69 259 PHE A C 1
ATOM 2020 O O . PHE A 1 259 ? -1.129 -0.589 20.053 1.00 96.69 259 PHE A O 1
ATOM 2027 N N . ARG A 1 260 ? -0.981 -2.408 21.333 1.00 94.56 260 ARG A N 1
ATOM 2028 C CA . ARG A 1 260 ? -0.163 -1.753 22.378 1.00 94.56 260 ARG A CA 1
ATOM 2029 C C . ARG A 1 260 ? 1.133 -1.108 21.863 1.00 94.56 260 ARG A C 1
ATOM 2031 O O . ARG A 1 260 ? 1.691 -0.256 22.548 1.00 94.56 260 ARG A O 1
ATOM 2038 N N . GLY A 1 261 ? 1.622 -1.526 20.694 1.00 94.25 261 GLY A N 1
ATOM 2039 C CA . GLY A 1 261 ? 2.799 -0.955 20.026 1.00 94.25 261 GLY A CA 1
ATOM 2040 C C . GLY A 1 261 ? 2.496 0.149 19.006 1.00 94.25 261 GLY A C 1
ATOM 2041 O O . GLY A 1 261 ? 3.433 0.678 18.414 1.00 94.25 261 GLY A O 1
ATOM 2042 N N . THR A 1 262 ? 1.224 0.487 18.791 1.00 97.69 262 THR A N 1
ATOM 2043 C CA . THR A 1 262 ? 0.756 1.434 17.769 1.00 97.69 262 THR A CA 1
ATOM 2044 C C . THR A 1 262 ? 0.219 2.702 18.432 1.00 97.69 262 THR A C 1
ATOM 2046 O O . THR A 1 262 ? -0.369 2.636 19.515 1.00 97.69 262 THR A O 1
ATOM 2049 N N . LYS A 1 263 ? 0.409 3.875 17.817 1.00 98.25 263 LYS A N 1
ATOM 2050 C CA . LYS A 1 263 ? -0.096 5.139 18.379 1.00 98.25 263 LYS A CA 1
ATOM 2051 C C . LYS A 1 263 ? -1.562 5.375 18.063 1.00 98.25 263 LYS A C 1
ATOM 2053 O O . LYS A 1 263 ? -2.320 5.703 18.974 1.00 98.25 263 LYS A O 1
ATOM 2058 N N . GLU A 1 264 ? -1.943 5.198 16.805 1.00 98.62 264 GLU A N 1
ATOM 2059 C CA . GLU A 1 264 ? -3.259 5.565 16.293 1.00 98.62 264 GLU A CA 1
ATOM 2060 C C . GLU A 1 264 ? -3.921 4.384 15.582 1.00 98.62 264 GLU A C 1
ATOM 2062 O O . GLU A 1 264 ? -3.310 3.724 14.740 1.00 98.62 264 GLU A O 1
ATOM 2067 N N . VAL A 1 265 ? -5.180 4.114 15.916 1.00 98.69 265 VAL A N 1
ATOM 2068 C CA . VAL A 1 265 ? -5.967 3.027 15.321 1.00 98.69 265 VAL A CA 1
ATOM 2069 C C . VAL A 1 265 ? -7.314 3.572 14.873 1.00 98.69 265 VAL A C 1
ATOM 2071 O O . VAL A 1 265 ? -8.055 4.119 15.684 1.00 98.69 265 VAL A O 1
ATOM 2074 N N . ASP A 1 266 ? -7.666 3.357 13.612 1.00 98.81 266 ASP A N 1
ATOM 2075 C CA . ASP A 1 266 ? -9.009 3.616 13.092 1.00 98.81 266 ASP A CA 1
ATOM 2076 C C . ASP A 1 266 ? -9.718 2.288 12.816 1.00 98.81 266 ASP A C 1
ATOM 2078 O O . ASP A 1 266 ? -9.282 1.507 11.978 1.00 98.81 266 ASP A O 1
ATOM 2082 N N . LEU A 1 267 ? -10.805 2.017 13.532 1.00 98.62 267 LEU A N 1
ATOM 2083 C CA . LEU A 1 267 ? -11.691 0.865 13.353 1.00 98.62 267 LEU A CA 1
ATOM 2084 C C . LEU A 1 267 ? -13.096 1.293 12.914 1.00 98.62 267 LEU A C 1
ATOM 2086 O O . LEU A 1 267 ? -14.014 0.472 12.930 1.00 98.62 267 LEU A O 1
ATOM 2090 N N . SER A 1 268 ? -13.290 2.550 12.519 1.00 98.56 268 SER A N 1
ATOM 2091 C CA . SER A 1 268 ? -14.603 3.120 12.232 1.00 98.56 268 SER A CA 1
ATOM 2092 C C . SER A 1 268 ? -15.418 2.282 11.237 1.00 98.56 268 SER A C 1
ATOM 2094 O O . SER A 1 268 ? -14.890 1.604 10.351 1.00 98.56 268 SER A O 1
ATOM 2096 N N . TYR A 1 269 ? -16.742 2.291 11.400 1.00 98.25 269 TYR A N 1
ATOM 2097 C CA . TYR A 1 269 ? -17.701 1.546 10.572 1.00 98.25 269 TYR A CA 1
ATOM 2098 C C . TYR A 1 269 ? -17.484 0.023 10.533 1.00 98.25 269 TYR A C 1
ATOM 2100 O O . TYR A 1 269 ? -17.975 -0.657 9.626 1.00 98.25 269 TYR A O 1
ATOM 2108 N N . THR A 1 270 ? -16.762 -0.537 11.504 1.00 97.00 270 THR A N 1
ATOM 2109 C CA . THR A 1 270 ? -16.471 -1.971 11.556 1.00 97.00 270 THR A CA 1
ATOM 2110 C C . THR A 1 270 ? -17.451 -2.710 12.459 1.00 97.00 270 THR A C 1
ATOM 2112 O O . THR A 1 270 ? -17.712 -2.325 13.600 1.00 97.00 270 THR A O 1
ATOM 2115 N N . ALA A 1 271 ? -17.971 -3.833 11.962 1.00 93.19 271 ALA A N 1
ATOM 2116 C CA . ALA A 1 271 ? -18.665 -4.804 12.796 1.00 93.19 271 ALA A CA 1
ATOM 2117 C C . ALA A 1 271 ? -17.629 -5.744 13.427 1.00 93.19 271 ALA A C 1
ATOM 2119 O O . ALA A 1 271 ? -17.041 -6.580 12.741 1.00 93.19 271 ALA A O 1
ATOM 2120 N N . LEU A 1 272 ? -17.431 -5.635 14.739 1.00 95.75 272 LEU A N 1
ATOM 2121 C CA . LEU A 1 272 ? -16.422 -6.384 15.499 1.00 95.75 272 LEU A CA 1
ATOM 2122 C C . LEU A 1 272 ? -16.894 -7.797 15.894 1.00 95.75 272 LEU A C 1
ATOM 2124 O O . LEU A 1 272 ? -16.436 -8.383 16.871 1.00 95.75 272 LEU A O 1
ATOM 2128 N N . SER A 1 273 ? -17.796 -8.381 15.101 1.00 91.81 273 SER A N 1
ATOM 2129 C CA . SER A 1 273 ? -18.315 -9.734 15.301 1.00 91.81 273 SER A CA 1
ATOM 2130 C C . SER A 1 273 ? -17.179 -10.761 15.346 1.00 91.81 273 SER A C 1
ATOM 2132 O O . SER A 1 273 ? -16.477 -10.959 14.359 1.00 91.81 273 SER A O 1
ATOM 2134 N N . GLY A 1 274 ? -17.027 -11.440 16.485 1.00 92.25 274 GLY A N 1
ATOM 2135 C CA . GLY A 1 274 ? -15.975 -12.439 16.709 1.00 92.25 274 GLY A CA 1
ATOM 2136 C C . GLY A 1 274 ? -14.701 -11.887 17.356 1.00 92.25 274 GLY A C 1
ATOM 2137 O O . GLY A 1 274 ? -13.910 -12.676 17.874 1.00 92.25 274 GLY A O 1
ATOM 2138 N N . VAL A 1 275 ? -14.532 -10.562 17.417 1.00 95.94 275 VAL A N 1
ATOM 2139 C CA . VAL A 1 275 ? -13.477 -9.932 18.216 1.00 95.94 275 VAL A CA 1
ATOM 2140 C C . VAL A 1 275 ? -13.880 -10.012 19.686 1.00 95.94 275 VAL A C 1
ATOM 2142 O O . VAL A 1 275 ? -14.921 -9.502 20.093 1.00 95.94 275 VAL A O 1
ATOM 2145 N N . ARG A 1 276 ? -13.061 -10.687 20.493 1.00 95.31 276 ARG A N 1
ATOM 2146 C CA . ARG A 1 276 ? -13.285 -10.865 21.937 1.00 95.31 276 ARG A CA 1
ATOM 2147 C C . ARG A 1 276 ? -12.471 -9.902 22.791 1.00 95.31 276 ARG A C 1
ATOM 2149 O O . ARG A 1 276 ? -12.823 -9.690 23.946 1.00 95.31 276 ARG A O 1
ATOM 2156 N N . GLU A 1 277 ? -11.390 -9.351 22.246 1.00 94.75 277 GLU A N 1
ATOM 2157 C CA . GLU A 1 277 ? -10.464 -8.498 22.986 1.00 94.75 277 GLU A CA 1
ATOM 2158 C C . GLU A 1 277 ? -9.805 -7.475 22.057 1.00 94.75 277 GLU A C 1
ATOM 2160 O O . GLU A 1 277 ? -9.316 -7.821 20.979 1.00 94.75 277 GLU A O 1
ATOM 2165 N N . ILE A 1 278 ? -9.762 -6.223 22.515 1.00 95.88 278 ILE A N 1
ATOM 2166 C CA . ILE A 1 278 ? -8.991 -5.138 21.909 1.00 95.88 278 ILE A CA 1
ATOM 2167 C C . ILE A 1 278 ? -8.043 -4.620 22.983 1.00 95.88 278 ILE A C 1
ATOM 2169 O O . ILE A 1 278 ? -8.491 -4.114 24.010 1.00 95.88 278 ILE A O 1
ATOM 2173 N N . LYS A 1 279 ? -6.737 -4.728 22.746 1.00 95.25 279 LYS A N 1
ATOM 2174 C CA . LYS A 1 279 ? -5.726 -4.080 23.580 1.00 95.25 279 LYS A CA 1
ATOM 2175 C C . LYS A 1 279 ? -5.373 -2.758 22.925 1.00 95.25 279 LYS A C 1
ATOM 2177 O O . LYS A 1 279 ? -4.823 -2.723 21.827 1.00 95.25 279 LYS A O 1
ATOM 2182 N N . SER A 1 280 ? -5.777 -1.696 23.600 1.00 95.25 280 SER A N 1
ATOM 2183 C CA . SER A 1 280 ? -5.850 -0.344 23.062 1.00 95.25 280 SER A CA 1
ATOM 2184 C C . SER A 1 280 ? -4.472 0.247 22.691 1.00 95.25 280 SER A C 1
ATOM 2186 O O . SER A 1 280 ? -3.471 -0.110 23.325 1.00 95.25 280 SER A O 1
ATOM 2188 N N . PRO A 1 281 ? -4.400 1.140 21.682 1.00 97.38 281 PRO A N 1
ATOM 2189 C CA . PRO A 1 281 ? -3.171 1.827 21.282 1.00 97.38 281 PRO A CA 1
ATOM 2190 C C . PRO A 1 281 ? -2.727 2.906 22.273 1.00 97.38 281 PRO A C 1
ATOM 2192 O O . PRO A 1 281 ? -3.405 3.216 23.251 1.00 97.38 281 PRO A O 1
ATOM 2195 N N . ILE A 1 282 ? -1.569 3.507 22.013 1.00 95.62 282 ILE A N 1
ATOM 2196 C CA . ILE A 1 282 ? -0.947 4.477 22.920 1.00 95.62 282 ILE A CA 1
ATOM 2197 C C . ILE A 1 282 ? -1.718 5.806 22.946 1.00 95.62 282 ILE A C 1
ATOM 2199 O O . ILE A 1 282 ? -1.934 6.373 24.019 1.00 95.62 282 ILE A O 1
ATOM 2203 N N . GLU A 1 283 ? -2.126 6.329 21.787 1.00 97.94 283 GLU A N 1
ATOM 2204 C CA . GLU A 1 283 ? -2.648 7.695 21.679 1.00 97.94 283 GLU A CA 1
ATOM 2205 C C . GLU A 1 283 ? -4.143 7.731 21.405 1.00 97.94 283 GLU A C 1
ATOM 2207 O O . GLU A 1 283 ? -4.886 8.224 22.257 1.00 97.94 283 GLU A O 1
ATOM 2212 N N . CYS A 1 284 ? -4.599 7.204 20.269 1.00 98.19 284 CYS A N 1
ATOM 2213 C CA . CYS A 1 284 ? -6.003 7.289 19.891 1.00 98.19 284 CYS A CA 1
ATOM 2214 C C . CYS A 1 284 ? -6.547 5.999 19.279 1.00 98.19 284 CYS A C 1
ATOM 2216 O O . CYS A 1 284 ? -5.853 5.290 18.550 1.00 98.19 284 CYS A O 1
ATOM 2218 N N . ILE A 1 285 ? -7.814 5.715 19.577 1.00 98.50 285 ILE A N 1
ATOM 2219 C CA . ILE A 1 285 ? -8.593 4.680 18.902 1.00 98.50 285 ILE A CA 1
ATOM 2220 C C . ILE A 1 285 ? -9.948 5.242 18.476 1.00 98.50 285 ILE A C 1
ATOM 2222 O O . ILE A 1 285 ? -10.698 5.783 19.293 1.00 98.50 285 ILE A O 1
ATOM 2226 N N . ASP A 1 286 ? -10.246 5.120 17.189 1.00 98.75 286 ASP A N 1
ATOM 2227 C CA . ASP A 1 286 ? -11.525 5.497 16.602 1.00 98.75 286 ASP A CA 1
ATOM 2228 C C . ASP A 1 286 ? -12.393 4.246 16.405 1.00 98.75 286 ASP A C 1
ATOM 2230 O O . ASP A 1 286 ? -12.053 3.341 15.647 1.00 98.75 286 ASP A O 1
ATOM 2234 N N . LEU A 1 287 ? -13.508 4.179 17.128 1.00 98.44 287 LEU A N 1
ATOM 2235 C CA . LEU A 1 287 ? -14.547 3.151 17.047 1.00 98.44 287 LEU A CA 1
ATOM 2236 C C . LEU A 1 287 ? -15.878 3.761 16.567 1.00 98.44 287 LEU A C 1
ATOM 2238 O O . LEU A 1 287 ? -16.958 3.235 16.863 1.00 98.44 287 LEU A O 1
ATOM 2242 N N . TYR A 1 288 ? -15.820 4.874 15.830 1.00 98.62 288 TYR A N 1
ATOM 2243 C CA . TYR A 1 288 ? -16.979 5.566 15.285 1.00 98.62 288 TYR A CA 1
ATOM 2244 C C . TYR A 1 288 ? -17.879 4.608 14.502 1.00 98.62 288 TYR A C 1
ATOM 2246 O O . TYR A 1 288 ? -17.416 3.852 13.648 1.00 98.62 288 TYR A O 1
ATOM 2254 N N . ALA A 1 289 ? -19.183 4.641 14.780 1.00 98.38 289 ALA A N 1
ATOM 2255 C CA . ALA A 1 289 ? -20.192 3.808 14.121 1.00 98.38 289 ALA A CA 1
ATOM 2256 C C . ALA A 1 289 ? -19.872 2.296 14.108 1.00 98.38 289 ALA A C 1
ATOM 2258 O O . ALA A 1 289 ? -20.304 1.572 13.207 1.00 98.38 289 ALA A O 1
ATOM 2259 N N . CYS A 1 290 ? -19.122 1.804 15.099 1.00 98.12 290 CYS A N 1
ATOM 2260 C CA . CYS A 1 290 ? -18.898 0.373 15.278 1.00 98.12 290 CYS A CA 1
ATOM 2261 C C . CYS A 1 290 ? -20.130 -0.328 15.864 1.00 98.12 290 CYS A C 1
ATOM 2263 O O . CYS A 1 290 ? -20.916 0.256 16.613 1.00 98.12 290 CYS A O 1
ATOM 2265 N N . ALA A 1 291 ? -20.256 -1.619 15.569 1.00 96.12 291 ALA A N 1
ATOM 2266 C CA . ALA A 1 291 ? -21.277 -2.497 16.135 1.00 96.12 291 ALA A CA 1
ATOM 2267 C C . ALA A 1 291 ? -20.662 -3.838 16.555 1.00 96.12 291 ALA A C 1
ATOM 2269 O O . ALA A 1 291 ? -19.569 -4.197 16.108 1.00 96.12 291 ALA A O 1
ATOM 2270 N N . ASN A 1 292 ? -21.379 -4.603 17.386 1.00 96.12 292 ASN A N 1
ATOM 2271 C CA . ASN A 1 292 ? -20.928 -5.900 17.911 1.00 96.12 292 ASN A CA 1
ATOM 2272 C C . ASN A 1 292 ? -19.574 -5.820 18.639 1.00 96.12 292 ASN A C 1
ATOM 2274 O O . ASN A 1 292 ? -18.716 -6.681 18.450 1.00 96.12 292 ASN A O 1
ATOM 2278 N N . LEU A 1 293 ? -19.372 -4.766 19.435 1.00 97.19 293 LEU A N 1
ATOM 2279 C CA . LEU A 1 293 ? -18.137 -4.568 20.193 1.00 97.19 293 LEU A CA 1
ATOM 2280 C C . LEU A 1 293 ? -17.939 -5.658 21.271 1.00 97.19 293 LEU A C 1
ATOM 2282 O O . LEU A 1 293 ? -18.926 -6.215 21.765 1.00 97.19 293 LEU A O 1
ATOM 2286 N N . PRO A 1 294 ? -16.682 -5.942 21.672 1.00 96.31 294 PRO A N 1
ATOM 2287 C CA . PRO A 1 294 ? -16.381 -6.849 22.776 1.00 96.31 294 PRO A CA 1
ATOM 2288 C C . PRO A 1 294 ? -17.115 -6.475 24.075 1.00 96.31 294 PRO A C 1
ATOM 2290 O O . PRO A 1 294 ? -17.326 -5.291 24.345 1.00 96.31 294 PRO A O 1
ATOM 2293 N N . PRO A 1 295 ? -17.449 -7.452 24.941 1.00 94.94 295 PRO A N 1
ATOM 2294 C CA . PRO A 1 295 ? -18.217 -7.191 26.159 1.00 94.94 295 PRO A CA 1
ATOM 2295 C C . PRO A 1 295 ? -17.485 -6.305 27.175 1.00 94.94 295 PRO A C 1
ATOM 2297 O O . PRO A 1 295 ? -18.131 -5.706 28.033 1.00 94.94 295 PRO A O 1
ATOM 2300 N N . ILE A 1 296 ? -16.156 -6.233 27.097 1.00 94.38 296 ILE A N 1
ATOM 2301 C CA . ILE A 1 296 ? -15.321 -5.365 27.923 1.00 94.38 296 ILE A CA 1
ATOM 2302 C C . ILE A 1 296 ? -14.461 -4.534 26.978 1.00 94.38 296 ILE A C 1
ATOM 2304 O O . ILE A 1 296 ? -13.721 -5.089 26.165 1.00 94.38 296 ILE A O 1
ATOM 2308 N N . LEU A 1 297 ? -14.548 -3.213 27.110 1.00 95.12 297 LEU A N 1
ATOM 2309 C CA . LEU A 1 297 ? -13.671 -2.272 26.425 1.00 95.12 297 LEU A CA 1
ATOM 2310 C C . LEU A 1 297 ? -12.690 -1.692 27.441 1.00 95.12 297 LEU A C 1
ATOM 2312 O O . LEU A 1 297 ? -13.079 -0.904 28.303 1.00 95.12 297 LEU A O 1
ATOM 2316 N N . ASP A 1 298 ? -11.427 -2.111 27.361 1.00 93.56 298 ASP A N 1
ATOM 2317 C CA . ASP A 1 298 ? -10.356 -1.624 28.231 1.00 93.56 298 ASP A CA 1
ATOM 2318 C C . ASP A 1 298 ? -9.414 -0.700 27.458 1.00 93.56 298 ASP A C 1
ATOM 2320 O O . ASP A 1 298 ? -8.520 -1.155 26.740 1.00 93.56 298 ASP A O 1
ATOM 2324 N N . PHE A 1 299 ? -9.627 0.609 27.596 1.00 92.81 299 PHE A N 1
ATOM 2325 C CA . PHE A 1 299 ? -8.789 1.610 26.943 1.00 92.81 299 PHE A CA 1
ATOM 2326 C C . PHE A 1 299 ? -7.549 1.982 27.765 1.00 92.81 299 PHE A C 1
ATOM 2328 O O . PHE A 1 299 ? -6.712 2.735 27.280 1.00 92.81 299 PHE A O 1
ATOM 2335 N N . GLY A 1 300 ? -7.384 1.441 28.980 1.00 81.50 300 GLY A N 1
ATOM 2336 C CA . GLY A 1 300 ? -6.187 1.606 29.806 1.00 81.50 300 GLY A CA 1
ATOM 2337 C C . GLY A 1 300 ? -5.605 3.028 29.813 1.00 81.50 300 GLY A C 1
ATOM 2338 O O . GLY A 1 300 ? -6.229 3.976 30.281 1.00 81.50 300 GLY A O 1
ATOM 2339 N N . ALA A 1 301 ? -4.375 3.163 29.306 1.00 87.94 301 ALA A N 1
ATOM 2340 C CA . ALA A 1 301 ? -3.640 4.429 29.246 1.00 87.94 301 ALA A CA 1
ATOM 2341 C C . ALA A 1 301 ? -3.849 5.230 27.944 1.00 87.94 301 ALA A C 1
ATOM 2343 O O . ALA A 1 301 ? -3.253 6.300 27.802 1.00 87.94 301 ALA A O 1
ATOM 2344 N N . THR A 1 302 ? -4.674 4.751 27.007 1.00 96.62 302 THR A N 1
ATOM 2345 C CA . THR A 1 302 ? -4.968 5.458 25.752 1.00 96.62 302 THR A CA 1
ATOM 2346 C C . THR A 1 302 ? -5.483 6.861 26.050 1.00 96.62 302 THR A C 1
ATOM 2348 O O . THR A 1 302 ? -6.261 7.071 26.986 1.00 96.62 302 THR A O 1
ATOM 2351 N N . LYS A 1 303 ? -5.031 7.853 25.278 1.00 96.94 303 LYS A N 1
ATOM 2352 C CA . LYS A 1 303 ? -5.394 9.254 25.520 1.00 96.94 303 LYS A CA 1
ATOM 2353 C C . LYS A 1 303 ? -6.809 9.535 25.034 1.00 96.94 303 LYS A C 1
ATOM 2355 O O . LYS A 1 303 ? -7.607 10.094 25.783 1.00 96.94 303 LYS A O 1
ATOM 2360 N N . GLN A 1 304 ? -7.130 9.143 23.805 1.00 97.50 304 GLN A N 1
ATOM 2361 C CA . GLN A 1 304 ? -8.378 9.509 23.147 1.00 97.50 304 GLN A CA 1
ATOM 2362 C C . GLN A 1 304 ? -9.128 8.299 22.589 1.00 97.50 304 GLN A C 1
ATOM 2364 O O . GLN A 1 304 ? -8.547 7.441 21.934 1.00 97.50 304 GLN A O 1
ATOM 2369 N N . VAL A 1 305 ? -10.439 8.263 22.815 1.00 98.19 305 VAL A N 1
ATOM 2370 C CA . VAL A 1 305 ? -11.337 7.234 22.279 1.00 98.19 305 VAL A CA 1
ATOM 2371 C C . VAL A 1 305 ? -12.549 7.901 21.646 1.00 98.19 305 VAL A C 1
ATOM 2373 O O . VAL A 1 305 ? -13.215 8.709 22.302 1.00 98.19 305 VAL A O 1
ATOM 2376 N N . ASP A 1 306 ? -12.872 7.535 20.408 1.00 98.38 306 ASP A N 1
ATOM 2377 C CA . ASP A 1 306 ? -14.152 7.885 19.789 1.00 98.38 306 ASP A CA 1
ATOM 2378 C C . ASP A 1 306 ? -15.079 6.666 19.712 1.00 98.38 306 ASP A C 1
ATOM 2380 O O . ASP A 1 306 ? -14.753 5.670 19.088 1.00 98.38 306 ASP A O 1
ATOM 2384 N N . LEU A 1 307 ? -16.235 6.734 20.373 1.00 97.81 307 LEU A N 1
ATOM 2385 C CA . LEU A 1 307 ? -17.318 5.741 20.341 1.00 97.81 307 LEU A CA 1
ATOM 2386 C C . LEU A 1 307 ? -18.618 6.368 19.808 1.00 97.81 307 LEU A C 1
ATOM 2388 O O . LEU A 1 307 ? -19.727 5.875 20.052 1.00 97.81 307 LEU A O 1
ATOM 2392 N N . SER A 1 308 ? -18.512 7.505 19.126 1.00 96.69 308 SER A N 1
ATOM 2393 C CA . SER A 1 308 ? -19.657 8.216 18.577 1.00 96.69 308 SER A CA 1
ATOM 2394 C C . SER A 1 308 ? -20.381 7.337 17.561 1.00 96.69 308 SER A C 1
ATOM 2396 O O . SER A 1 308 ? -19.764 6.636 16.766 1.00 96.69 308 SER A O 1
ATOM 2398 N N . HIS A 1 309 ? -21.711 7.356 17.594 1.00 98.00 309 HIS A N 1
ATOM 2399 C CA . HIS A 1 309 ? -22.588 6.538 16.751 1.00 98.00 309 HIS A CA 1
ATOM 2400 C C . HIS A 1 309 ? -22.426 5.016 16.910 1.00 98.00 309 HIS A C 1
ATOM 2402 O O . HIS A 1 309 ? -23.067 4.271 16.173 1.00 98.00 309 HIS A O 1
ATOM 2408 N N . ALA A 1 310 ? -21.615 4.541 17.859 1.00 97.75 310 ALA A N 1
ATOM 2409 C CA . ALA A 1 310 ? -21.473 3.115 18.114 1.00 97.75 310 ALA A CA 1
ATOM 2410 C C . ALA A 1 310 ? -22.732 2.521 18.775 1.00 97.75 310 ALA A C 1
ATOM 2412 O O . ALA A 1 310 ? -23.441 3.193 19.540 1.00 97.75 310 ALA A O 1
ATOM 2413 N N . ASP A 1 311 ? -22.979 1.241 18.501 1.00 96.12 311 ASP A N 1
ATOM 2414 C CA . ASP A 1 311 ? -23.943 0.415 19.230 1.00 96.12 311 ASP A CA 1
ATOM 2415 C C . ASP A 1 311 ? -23.228 -0.384 20.326 1.00 96.12 311 ASP A C 1
ATOM 2417 O O . ASP A 1 311 ? -22.457 -1.305 20.045 1.00 96.12 311 ASP A O 1
ATOM 2421 N N . LEU A 1 312 ? -23.510 -0.043 21.584 1.00 95.94 312 LEU A N 1
ATOM 2422 C CA . LEU A 1 312 ? -22.897 -0.663 22.758 1.00 95.94 312 LEU A CA 1
ATOM 2423 C C . LEU A 1 312 ? -23.749 -1.782 23.378 1.00 95.94 312 LEU A C 1
ATOM 2425 O O . LEU A 1 312 ? -23.457 -2.212 24.490 1.00 95.94 312 LEU A O 1
ATOM 2429 N N . SER A 1 313 ? -24.759 -2.303 22.672 1.00 92.81 313 SER A N 1
ATOM 2430 C CA . SER A 1 313 ? -25.700 -3.319 23.181 1.00 92.81 313 SER A CA 1
ATOM 2431 C C . SER A 1 313 ? -25.049 -4.577 23.778 1.00 92.81 313 SER A C 1
ATOM 2433 O O . SER A 1 313 ? -25.608 -5.187 24.691 1.00 92.81 313 SER A O 1
ATOM 2435 N N . GLY A 1 314 ? -23.862 -4.961 23.299 1.00 91.69 314 GLY A N 1
ATOM 2436 C CA . GLY A 1 314 ? -23.075 -6.083 23.826 1.00 91.69 314 GLY A CA 1
ATOM 2437 C C . GLY A 1 314 ? -22.072 -5.722 24.930 1.00 91.69 314 GLY A C 1
ATOM 2438 O O . GLY A 1 314 ? -21.537 -6.623 25.579 1.00 91.69 314 GLY A O 1
ATOM 2439 N N . VAL A 1 315 ? -21.813 -4.432 25.156 1.00 95.56 315 VAL A N 1
ATOM 2440 C CA . VAL A 1 315 ? -20.767 -3.931 26.055 1.00 95.56 315 VAL A CA 1
ATOM 2441 C C . VAL A 1 315 ? -21.301 -3.833 27.480 1.00 95.56 315 VAL A C 1
ATOM 2443 O O . VAL A 1 315 ? -22.311 -3.188 27.750 1.00 95.56 315 VAL A O 1
ATOM 2446 N N . ARG A 1 316 ? -20.602 -4.467 28.422 1.00 93.19 316 ARG A N 1
ATOM 2447 C CA . ARG A 1 316 ? -20.960 -4.503 29.849 1.00 93.19 316 ARG A CA 1
ATOM 2448 C C . ARG A 1 316 ? -20.119 -3.547 30.682 1.00 93.19 316 ARG A C 1
ATOM 2450 O O . ARG A 1 316 ? -20.600 -3.041 31.691 1.00 93.19 316 ARG A O 1
ATOM 2457 N N . GLU A 1 317 ? -18.879 -3.315 30.266 1.00 91.75 317 GLU A N 1
ATOM 2458 C CA . GLU A 1 317 ? -17.919 -2.485 30.986 1.00 91.75 317 GLU A CA 1
ATOM 2459 C C . GLU A 1 317 ? -17.062 -1.676 30.010 1.00 91.75 317 GLU A C 1
ATOM 2461 O O . GLU A 1 317 ? -16.608 -2.191 28.986 1.00 91.75 317 GLU A O 1
ATOM 2466 N N . ILE A 1 318 ? -16.827 -0.410 30.362 1.00 92.50 318 ILE A N 1
ATOM 2467 C CA . ILE A 1 318 ? -15.894 0.484 29.678 1.00 92.50 318 ILE A CA 1
ATOM 2468 C C . ILE A 1 318 ? -14.920 1.025 30.722 1.00 92.50 318 ILE A C 1
ATOM 2470 O O . ILE A 1 318 ? -15.325 1.766 31.621 1.00 92.50 318 ILE A O 1
ATOM 2474 N N . LYS A 1 319 ? -13.635 0.696 30.579 1.00 91.25 319 LYS A N 1
ATOM 2475 C CA . LYS A 1 319 ? -12.553 1.358 31.311 1.00 91.25 319 LYS A CA 1
ATOM 2476 C C . LYS A 1 319 ? -12.031 2.490 30.446 1.00 91.25 319 LYS A C 1
ATOM 2478 O O . LYS A 1 319 ? -11.528 2.273 29.345 1.00 91.25 319 LYS A O 1
ATOM 2483 N N . ASN A 1 320 ? -12.259 3.702 30.928 1.00 85.06 320 ASN A N 1
ATOM 2484 C CA . ASN A 1 320 ? -12.165 4.907 30.122 1.00 85.06 320 ASN A CA 1
ATOM 2485 C C . ASN A 1 320 ? -10.717 5.337 29.828 1.00 85.06 320 ASN A C 1
ATOM 2487 O O . ASN A 1 320 ? -9.812 4.999 30.590 1.00 85.06 320 ASN A O 1
ATOM 2491 N N . PRO A 1 321 ? -10.506 6.116 28.749 1.00 88.81 321 PRO A N 1
ATOM 2492 C CA . PRO A 1 321 ? -9.204 6.690 28.429 1.00 88.81 321 PRO A CA 1
ATOM 2493 C C . PRO A 1 321 ? -8.794 7.791 29.415 1.00 88.81 321 PRO A C 1
ATOM 2495 O O . PRO A 1 321 ? -9.606 8.320 30.180 1.00 88.81 321 PRO A O 1
ATOM 2498 N N . THR A 1 322 ? -7.526 8.190 29.347 1.00 88.69 322 THR A N 1
ATOM 2499 C CA . THR A 1 322 ? -6.929 9.169 30.271 1.00 88.69 322 THR A CA 1
ATOM 2500 C C . THR A 1 322 ? -7.249 10.627 29.927 1.00 88.69 322 THR A C 1
ATOM 2502 O O . THR A 1 322 ? -7.300 11.473 30.821 1.00 88.69 322 THR A O 1
ATOM 2505 N N . ASP A 1 323 ? -7.479 10.959 28.652 1.00 93.31 323 ASP A N 1
ATOM 2506 C CA . ASP A 1 323 ? -7.774 12.331 28.227 1.00 93.31 323 ASP A CA 1
ATOM 2507 C C . ASP A 1 323 ? -9.229 12.487 27.788 1.00 93.31 323 ASP A C 1
ATOM 2509 O O . ASP A 1 323 ? -10.031 13.046 28.534 1.00 93.31 323 ASP A O 1
ATOM 2513 N N . SER A 1 324 ? -9.590 11.997 26.604 1.00 92.12 324 SER A N 1
ATOM 2514 C CA . SER A 1 324 ? -10.860 12.332 25.960 1.00 92.12 324 SER A CA 1
ATOM 2515 C C . SER A 1 324 ? -11.653 11.104 25.528 1.00 92.12 324 SER A C 1
ATOM 2517 O O . SER A 1 324 ? -11.123 10.233 24.847 1.00 92.12 324 SER A O 1
ATOM 2519 N N . ILE A 1 325 ? -12.950 11.082 25.836 1.00 93.56 325 ILE A N 1
ATOM 2520 C CA . ILE A 1 325 ? -13.905 10.116 25.280 1.00 93.56 325 ILE A CA 1
ATOM 2521 C C . ILE A 1 325 ? -15.079 10.824 24.599 1.00 93.56 325 ILE A C 1
ATOM 2523 O O . ILE A 1 325 ? -15.695 11.745 25.155 1.00 93.56 325 ILE A O 1
ATOM 2527 N N . TYR A 1 326 ? -15.389 10.382 23.383 1.00 93.25 326 TYR A N 1
ATOM 2528 C CA . TYR A 1 326 ? -16.492 10.878 22.567 1.00 93.25 326 TYR A CA 1
ATOM 2529 C C . TYR A 1 326 ? -17.584 9.809 22.493 1.00 93.25 326 TYR A C 1
ATOM 2531 O O . TYR A 1 326 ? -17.326 8.659 22.166 1.00 93.25 326 TYR A O 1
ATOM 2539 N N . LEU A 1 327 ? -18.806 10.198 22.846 1.00 92.31 327 LEU A N 1
ATOM 2540 C CA . LEU A 1 327 ? -20.000 9.353 22.916 1.00 92.31 327 LEU A CA 1
ATOM 2541 C C . LEU A 1 327 ? -21.159 10.032 22.167 1.00 92.31 327 LEU A C 1
ATOM 2543 O O . LEU A 1 327 ? -22.292 10.084 22.648 1.00 92.31 327 LEU A O 1
ATOM 2547 N N . ILE A 1 328 ? -20.869 10.697 21.046 1.00 88.94 328 ILE A N 1
ATOM 2548 C CA . ILE A 1 328 ? -21.866 11.500 20.334 1.00 88.94 328 ILE A CA 1
ATOM 2549 C C . ILE A 1 328 ? -22.838 10.562 19.621 1.00 88.94 328 ILE A C 1
ATOM 2551 O O . ILE A 1 328 ? -22.422 9.747 18.810 1.00 88.94 328 ILE A O 1
ATOM 2555 N N . SER A 1 329 ? -24.138 10.686 19.890 1.00 93.94 329 SER A N 1
ATOM 2556 C CA . SER A 1 329 ? -25.181 9.825 19.303 1.00 93.94 329 SER A CA 1
ATOM 2557 C C . SER A 1 329 ? -24.963 8.318 19.533 1.00 93.94 329 SER A C 1
ATOM 2559 O O . SER A 1 329 ? -25.455 7.500 18.760 1.00 93.94 329 SER A O 1
ATOM 2561 N N . THR A 1 330 ? -24.209 7.941 20.567 1.00 91.69 330 THR A N 1
ATOM 2562 C CA . THR A 1 330 ? -23.992 6.541 20.955 1.00 91.69 330 THR A CA 1
ATOM 2563 C C . THR A 1 330 ? -25.280 5.942 21.518 1.00 91.69 330 THR A C 1
ATOM 2565 O O . THR A 1 330 ? -26.037 6.632 22.208 1.00 91.69 330 THR A O 1
ATOM 2568 N N . THR A 1 331 ? -25.521 4.659 21.250 1.00 92.44 331 THR A N 1
ATOM 2569 C CA . THR A 1 331 ? -26.727 3.941 21.692 1.00 92.44 331 THR A CA 1
ATOM 2570 C C . THR A 1 331 ? -26.385 2.767 22.605 1.00 92.44 331 THR A C 1
ATOM 2572 O O . THR A 1 331 ? -25.259 2.270 22.585 1.00 92.44 331 THR A O 1
ATOM 2575 N N . ASN A 1 332 ? -27.356 2.338 23.421 1.00 93.12 332 ASN A N 1
ATOM 2576 C CA . ASN A 1 332 ? -27.248 1.160 24.292 1.00 93.12 332 ASN A CA 1
ATOM 2577 C C . ASN A 1 332 ? -26.054 1.190 25.269 1.00 93.12 332 ASN A C 1
ATOM 2579 O O . ASN A 1 332 ? -25.396 0.177 25.483 1.00 93.12 332 ASN A O 1
ATOM 2583 N N . LEU A 1 333 ? -25.768 2.357 25.862 1.00 89.69 333 LEU A N 1
ATOM 2584 C CA . LEU A 1 333 ? -24.702 2.516 26.860 1.00 89.69 333 LEU A CA 1
ATOM 2585 C C . LEU A 1 333 ? -24.871 1.544 28.049 1.00 89.69 333 LEU A C 1
ATOM 2587 O O . LEU A 1 333 ? -26.005 1.303 28.477 1.00 89.69 333 LEU A O 1
ATOM 2591 N N . PRO A 1 334 ? -23.767 1.033 28.636 1.00 90.88 334 PRO A N 1
ATOM 2592 C CA . PRO A 1 334 ? -23.839 0.134 29.782 1.00 90.88 334 PRO A CA 1
ATOM 2593 C C . PRO A 1 334 ? -24.459 0.819 31.017 1.00 90.88 334 PRO A C 1
ATOM 2595 O O . PRO A 1 334 ? -24.351 2.040 31.171 1.00 90.88 334 PRO A O 1
ATOM 2598 N N . PRO A 1 335 ? -25.059 0.051 31.953 1.00 86.31 335 PRO A N 1
ATOM 2599 C CA . PRO A 1 335 ? -25.762 0.612 33.111 1.00 86.31 335 PRO A CA 1
ATOM 2600 C C . PRO A 1 335 ? -24.896 1.459 34.047 1.00 86.31 335 PRO A C 1
ATOM 2602 O O . PRO A 1 335 ? -25.440 2.289 34.779 1.00 86.31 335 PRO A O 1
ATOM 2605 N N . VAL A 1 336 ? -23.581 1.236 34.053 1.00 86.31 336 VAL A N 1
ATOM 2606 C CA . VAL A 1 336 ? -22.605 1.961 34.870 1.00 86.31 336 VAL A CA 1
ATOM 2607 C C . VAL A 1 336 ? -21.546 2.555 33.948 1.00 86.31 336 VAL A C 1
ATOM 2609 O O . VAL A 1 336 ? -20.898 1.829 33.196 1.00 86.31 336 VAL A O 1
ATOM 2612 N N . LEU A 1 337 ? -21.343 3.869 34.036 1.00 84.38 337 LEU A N 1
ATOM 2613 C CA . LEU A 1 337 ? -20.286 4.587 33.320 1.00 84.38 337 LEU A CA 1
ATOM 2614 C C . LEU A 1 337 ? -19.301 5.191 34.319 1.00 84.38 337 LEU A C 1
ATOM 2616 O O . LEU A 1 337 ? -19.690 6.032 35.126 1.00 84.38 337 LEU A O 1
ATOM 2620 N N . ASP A 1 338 ? -18.028 4.795 34.273 1.00 86.94 338 ASP A N 1
ATOM 2621 C CA . ASP A 1 338 ? -17.012 5.265 35.225 1.00 86.94 338 ASP A CA 1
ATOM 2622 C C . ASP A 1 338 ? -15.929 6.135 34.588 1.00 86.94 338 ASP A C 1
ATOM 2624 O O . ASP A 1 338 ? -14.860 5.658 34.225 1.00 86.94 338 ASP A O 1
ATOM 2628 N N . PHE A 1 339 ? -16.189 7.435 34.492 1.00 84.88 339 PHE A N 1
ATOM 2629 C CA . PHE A 1 339 ? -15.276 8.417 33.904 1.00 84.88 339 PHE A CA 1
ATOM 2630 C C . PHE A 1 339 ? -14.230 8.955 34.891 1.00 84.88 339 PHE A C 1
ATOM 2632 O O . PHE A 1 339 ? -13.645 10.016 34.653 1.00 84.88 339 PHE A O 1
ATOM 2639 N N . ARG A 1 340 ? -14.014 8.305 36.042 1.00 85.06 340 ARG A N 1
ATOM 2640 C CA . ARG A 1 340 ? -12.920 8.706 36.935 1.00 85.06 340 ARG A CA 1
ATOM 2641 C C . ARG A 1 340 ? -11.588 8.528 36.208 1.00 85.06 340 ARG A C 1
ATOM 2643 O O . ARG A 1 340 ? -11.308 7.462 35.678 1.00 85.06 340 ARG A O 1
ATOM 2650 N N . GLY A 1 341 ? -10.773 9.579 36.191 1.00 84.81 341 GLY A N 1
ATOM 2651 C CA . GLY A 1 341 ? -9.483 9.590 35.489 1.00 84.81 341 GLY A CA 1
ATOM 2652 C C . GLY A 1 341 ? -9.532 10.069 34.032 1.00 84.81 341 GLY A C 1
ATOM 2653 O O . GLY A 1 341 ? -8.472 10.257 33.447 1.00 84.81 341 GLY A O 1
ATOM 2654 N N . THR A 1 342 ? -10.715 10.345 33.473 1.00 88.00 342 THR A N 1
ATOM 2655 C CA . THR A 1 342 ? -10.875 10.922 32.126 1.00 88.00 342 THR A CA 1
ATOM 2656 C C . THR A 1 342 ? -11.117 12.425 32.214 1.00 88.00 342 THR A C 1
ATOM 2658 O O . THR A 1 342 ? -12.023 12.872 32.921 1.00 88.00 342 THR A O 1
ATOM 2661 N N . LYS A 1 343 ? -10.337 13.227 31.484 1.00 89.19 343 LYS A N 1
ATOM 2662 C CA . LYS A 1 343 ? -10.409 14.698 31.550 1.00 89.19 343 LYS A CA 1
ATOM 2663 C C . LYS A 1 343 ? -11.632 15.269 30.834 1.00 89.19 343 LYS A C 1
ATOM 2665 O O . LYS A 1 343 ? -12.275 16.185 31.340 1.00 89.19 343 LYS A O 1
ATOM 2670 N N . ASN A 1 344 ? -11.950 14.740 29.657 1.00 87.12 344 ASN A N 1
ATOM 2671 C CA . ASN A 1 344 ? -12.909 15.318 28.726 1.00 87.12 344 ASN A CA 1
ATOM 2672 C C . ASN A 1 344 ? -13.919 14.260 28.263 1.00 87.12 344 ASN A C 1
ATOM 2674 O O . ASN A 1 344 ? -13.562 13.267 27.640 1.00 87.12 344 ASN A O 1
ATOM 2678 N N . VAL A 1 345 ? -15.208 14.492 28.522 1.00 89.12 345 VAL A N 1
ATOM 2679 C CA . VAL A 1 345 ? -16.297 13.592 28.104 1.00 89.12 345 VAL A CA 1
ATOM 2680 C C . VAL A 1 345 ? -17.285 14.365 27.237 1.00 89.12 345 VAL A C 1
ATOM 2682 O O . VAL A 1 345 ? -17.934 15.297 27.718 1.00 89.12 345 VAL A O 1
ATOM 2685 N N . LYS A 1 346 ? -17.438 13.967 25.969 1.00 86.88 346 LYS A N 1
ATOM 2686 C CA . LYS A 1 346 ? -18.374 14.590 25.017 1.00 86.88 346 LYS A CA 1
ATOM 2687 C C . LYS A 1 346 ? -19.480 13.607 24.630 1.00 86.88 346 LYS A C 1
ATOM 2689 O O . LYS A 1 346 ? -19.286 12.781 23.754 1.00 86.88 346 LYS A O 1
ATOM 2694 N N . ALA A 1 347 ? -20.657 13.722 25.247 1.00 87.62 347 ALA A N 1
ATOM 2695 C CA . ALA A 1 347 ? -21.771 12.772 25.083 1.00 87.62 347 ALA A CA 1
ATOM 2696 C C . ALA A 1 347 ? -23.044 13.415 24.491 1.00 87.62 347 ALA A C 1
ATOM 2698 O O . ALA A 1 347 ? -24.152 13.250 25.003 1.00 87.62 347 ALA A O 1
ATOM 2699 N N . ARG A 1 348 ? -22.899 14.235 23.442 1.00 83.06 348 ARG A N 1
ATOM 2700 C CA . ARG A 1 348 ? -24.042 14.924 22.819 1.00 83.06 348 ARG A CA 1
ATOM 2701 C C . ARG A 1 348 ? -24.982 13.904 22.166 1.00 83.06 348 ARG A C 1
ATOM 2703 O O . ARG A 1 348 ? -24.533 13.108 21.357 1.00 83.06 348 ARG A O 1
ATOM 2710 N N . ASN A 1 349 ? -26.282 13.979 22.458 1.00 87.12 349 ASN A N 1
ATOM 2711 C CA . ASN A 1 349 ? -27.316 13.076 21.923 1.00 87.12 349 ASN A CA 1
ATOM 2712 C C . ASN A 1 349 ? -27.091 11.578 22.220 1.00 87.12 349 ASN A C 1
ATOM 2714 O O . ASN A 1 349 ? -27.682 10.742 21.545 1.00 87.12 349 ASN A O 1
ATOM 2718 N N . ALA A 1 350 ? -26.263 11.236 23.209 1.00 84.62 350 ALA A N 1
ATOM 2719 C CA . ALA A 1 350 ? -26.119 9.857 23.662 1.00 84.62 350 ALA A CA 1
ATOM 2720 C C . ALA A 1 350 ? -27.435 9.340 24.267 1.00 84.62 350 ALA A C 1
ATOM 2722 O O . ALA A 1 350 ? -28.098 10.065 25.018 1.00 84.62 350 ALA A O 1
ATOM 2723 N N . ASP A 1 351 ? -27.794 8.087 23.988 1.00 83.81 351 ASP A N 1
ATOM 2724 C CA . ASP A 1 351 ? -28.931 7.437 24.636 1.00 83.81 351 ASP A CA 1
ATOM 2725 C C . ASP A 1 351 ? -28.559 6.976 26.052 1.00 83.81 351 ASP A C 1
ATOM 2727 O O . ASP A 1 351 ? -27.920 5.945 26.255 1.00 83.81 351 ASP A O 1
ATOM 2731 N N . LEU A 1 352 ? -28.980 7.761 27.045 1.00 82.62 352 LEU A N 1
ATOM 2732 C CA . LEU A 1 352 ? -28.761 7.483 28.465 1.00 82.62 352 LEU A CA 1
ATOM 2733 C C . LEU A 1 352 ? -29.912 6.702 29.117 1.00 82.62 352 LEU A C 1
ATOM 2735 O O . LEU A 1 352 ? -29.912 6.540 30.335 1.00 82.62 352 LEU A O 1
ATOM 2739 N N . SER A 1 353 ? -30.917 6.253 28.357 1.00 82.94 353 SER A N 1
ATOM 2740 C CA . SER A 1 353 ? -32.132 5.653 28.927 1.00 82.94 353 SER A CA 1
ATOM 2741 C C . SER A 1 353 ? -31.869 4.377 29.741 1.00 82.94 353 SER A C 1
ATOM 2743 O O . SER A 1 353 ? -32.587 4.125 30.710 1.00 82.94 353 SER A O 1
ATOM 2745 N N . GLY A 1 354 ? -30.823 3.619 29.392 1.00 81.56 354 GLY A N 1
ATOM 2746 C CA . GLY A 1 354 ? -30.369 2.417 30.103 1.00 81.56 354 GLY A CA 1
ATOM 2747 C C . GLY A 1 354 ? -29.329 2.651 31.209 1.00 81.56 354 GLY A C 1
ATOM 2748 O O . GLY A 1 354 ? -28.965 1.705 31.905 1.00 81.56 354 GLY A O 1
ATOM 2749 N N . VAL A 1 355 ? -28.848 3.885 31.400 1.00 84.12 355 VAL A N 1
ATOM 2750 C CA . VAL A 1 355 ? -27.766 4.191 32.352 1.00 84.12 355 VAL A CA 1
ATOM 2751 C C . VAL A 1 355 ? -28.334 4.437 33.752 1.00 84.12 355 VAL A C 1
ATOM 2753 O O . VAL A 1 355 ? -29.129 5.353 33.969 1.00 84.12 355 VAL A O 1
ATOM 2756 N N . SER A 1 356 ? -27.895 3.634 34.722 1.00 85.25 356 SER A N 1
ATOM 2757 C CA . SER A 1 356 ? -28.300 3.718 36.133 1.00 85.25 356 SER A CA 1
ATOM 2758 C C . SER A 1 356 ? -27.325 4.504 37.015 1.00 85.25 356 SER A C 1
ATOM 2760 O O . SER A 1 356 ? -27.754 5.125 37.987 1.00 85.25 356 SER A O 1
ATOM 2762 N N . GLU A 1 357 ? -26.034 4.519 36.670 1.00 85.38 357 GLU A N 1
ATOM 2763 C CA . GLU A 1 357 ? -24.981 5.151 37.467 1.00 85.38 357 GLU A CA 1
ATOM 2764 C C . GLU A 1 357 ? -23.909 5.796 36.575 1.00 85.38 357 GLU A C 1
ATOM 2766 O O . GLU A 1 357 ? -23.477 5.219 35.576 1.00 85.38 357 GLU A O 1
ATOM 2771 N N . ILE A 1 358 ? -23.442 6.989 36.963 1.00 84.19 358 ILE A N 1
ATOM 2772 C CA . ILE A 1 358 ? -22.293 7.664 36.347 1.00 84.19 358 ILE A CA 1
ATOM 2773 C C . ILE A 1 358 ? -21.319 8.084 37.451 1.00 84.19 358 ILE A C 1
ATOM 2775 O O . ILE A 1 358 ? -21.665 8.900 38.306 1.00 84.19 358 ILE A O 1
ATOM 2779 N N . LYS A 1 359 ? -20.086 7.573 37.410 1.00 83.75 359 LYS A N 1
ATOM 2780 C CA . LYS A 1 359 ? -18.990 7.939 38.317 1.00 83.75 359 LYS A CA 1
ATOM 2781 C C . LYS A 1 359 ? -18.070 8.939 37.616 1.00 83.75 359 LYS A C 1
ATOM 2783 O O . LYS A 1 359 ? -17.716 8.766 36.453 1.00 83.75 359 LYS A O 1
ATOM 2788 N N . ARG A 1 360 ? -17.689 10.010 38.313 1.00 75.88 360 ARG A N 1
ATOM 2789 C CA . ARG A 1 360 ? -16.756 11.045 37.835 1.00 75.88 360 ARG A CA 1
ATOM 2790 C C . ARG A 1 360 ? -15.808 11.444 38.957 1.00 75.88 360 ARG A C 1
ATOM 2792 O O . ARG A 1 360 ? -16.197 11.406 40.124 1.00 75.88 360 ARG A O 1
ATOM 2799 N N . SER A 1 361 ? -14.579 11.821 38.608 1.00 61.03 361 SER A N 1
ATOM 2800 C CA . SER A 1 361 ? -13.633 12.370 39.583 1.00 61.03 361 SER A CA 1
ATOM 2801 C C . SER A 1 361 ? -14.167 13.701 40.109 1.00 61.03 361 SER A C 1
ATOM 2803 O O . SER A 1 361 ? -14.512 14.589 39.331 1.00 61.03 361 SER A O 1
ATOM 2805 N N . VAL A 1 362 ? -14.255 13.835 41.431 1.00 48.34 362 VAL A N 1
ATOM 2806 C CA . VAL A 1 362 ? -14.677 15.069 42.101 1.00 48.34 362 VAL A CA 1
ATOM 2807 C C . VAL A 1 362 ? -13.446 15.954 42.309 1.00 48.34 362 VAL A C 1
ATOM 2809 O O . VAL A 1 362 ? -13.024 16.142 43.436 1.00 48.34 362 VAL A O 1
ATOM 2812 N N . ASP A 1 363 ? -12.863 16.489 41.236 1.00 42.69 363 ASP A N 1
ATOM 2813 C CA . ASP A 1 363 ? -11.825 17.526 41.335 1.00 42.69 363 ASP A CA 1
ATOM 2814 C C . ASP A 1 363 ? -12.141 18.662 40.356 1.00 42.69 363 ASP A C 1
ATOM 2816 O O . ASP A 1 363 ? -11.819 18.620 39.171 1.00 42.69 363 ASP A O 1
ATOM 2820 N N . LEU A 1 364 ? -12.836 19.687 40.861 1.00 38.81 364 LEU A N 1
ATOM 2821 C CA . LEU A 1 364 ? -13.129 20.927 40.140 1.00 38.81 364 LEU A CA 1
ATOM 2822 C C . LEU A 1 364 ? -12.421 22.099 40.834 1.00 38.81 364 LEU A C 1
ATOM 2824 O O . LEU A 1 364 ? -12.713 22.356 42.006 1.00 38.81 364 LEU A O 1
ATOM 2828 N N . PRO A 1 365 ? -11.591 22.889 40.126 1.00 32.88 365 PRO A N 1
ATOM 2829 C CA . PRO A 1 365 ? -11.147 24.181 40.627 1.00 32.88 365 PRO A CA 1
ATOM 2830 C C . PRO A 1 365 ? -12.327 25.168 40.717 1.00 32.88 365 PRO A C 1
ATOM 2832 O O . PRO A 1 365 ? -12.924 25.554 39.710 1.00 32.88 365 PRO A O 1
ATOM 2835 N N . GLY A 1 366 ? -12.640 25.580 41.948 1.00 35.28 366 GLY A N 1
ATOM 2836 C CA . GLY A 1 366 ? -13.256 26.850 42.367 1.00 35.28 366 GLY A CA 1
ATOM 2837 C C . GLY A 1 366 ? -14.575 27.308 41.733 1.00 35.28 366 GLY A C 1
ATOM 2838 O O . GLY A 1 366 ? -15.594 27.374 42.417 1.00 35.28 366 GLY A O 1
ATOM 2839 N N . ASN A 1 367 ? -14.573 27.692 40.453 1.00 36.34 367 ASN A N 1
ATOM 2840 C CA . ASN A 1 367 ? -15.523 28.697 39.949 1.00 36.34 367 ASN A CA 1
ATOM 2841 C C . ASN A 1 367 ? -16.421 28.249 38.777 1.00 36.34 367 ASN A C 1
ATOM 2843 O O . ASN A 1 367 ? -17.405 28.925 38.489 1.00 36.34 367 ASN A O 1
ATOM 2847 N N . LEU A 1 368 ? -16.170 27.093 38.144 1.00 39.00 368 LEU A N 1
ATOM 2848 C CA . LEU A 1 368 ? -17.008 26.567 37.040 1.00 39.00 368 LEU A CA 1
ATOM 2849 C C . LEU A 1 368 ? -18.050 25.518 37.481 1.00 39.00 368 LEU A C 1
ATOM 2851 O O . LEU A 1 368 ? -18.979 25.201 36.736 1.00 39.00 368 LEU A O 1
ATOM 2855 N N . ARG A 1 369 ? -17.961 25.058 38.737 1.00 46.16 369 ARG A N 1
ATOM 2856 C CA . ARG A 1 369 ? -18.849 24.072 39.386 1.00 46.16 369 ARG A CA 1
ATOM 2857 C C . ARG A 1 369 ? -20.330 24.491 39.458 1.00 46.16 369 ARG A C 1
ATOM 2859 O O . ARG A 1 369 ? -21.189 23.647 39.662 1.00 46.16 369 ARG A O 1
ATOM 2866 N N . LYS A 1 370 ? -20.665 25.777 39.289 1.00 40.44 370 LYS A N 1
ATOM 2867 C CA . LYS A 1 370 ? -22.049 26.282 39.433 1.00 40.44 370 LYS A CA 1
ATOM 2868 C C . LYS A 1 370 ? -22.853 26.373 38.130 1.00 40.44 370 LYS A C 1
ATOM 2870 O O . LYS A 1 370 ? -24.067 26.514 38.209 1.00 40.44 370 LYS A O 1
ATOM 2875 N N . ILE A 1 371 ? -22.231 26.299 36.948 1.00 40.25 371 ILE A N 1
ATOM 2876 C CA . ILE A 1 371 ? -22.923 26.606 35.676 1.00 40.25 371 ILE A CA 1
ATOM 2877 C C . ILE A 1 371 ? -23.230 25.348 34.848 1.00 40.25 371 ILE A C 1
ATOM 2879 O O . ILE A 1 371 ? -24.315 25.256 34.276 1.00 40.25 371 ILE A O 1
ATOM 2883 N N . TYR A 1 372 ? -22.347 24.343 34.825 1.00 44.94 372 TYR A N 1
ATOM 2884 C CA . TYR A 1 372 ? -22.565 23.145 33.998 1.00 44.94 372 TYR A CA 1
ATOM 2885 C C . TYR A 1 372 ? -23.473 22.089 34.654 1.00 44.94 372 TYR A C 1
ATOM 2887 O O . TYR A 1 372 ? -24.348 21.538 33.983 1.00 44.94 372 TYR A O 1
ATOM 2895 N N . ASP A 1 373 ? -23.367 21.879 35.970 1.00 47.28 373 ASP A N 1
ATOM 2896 C CA . ASP A 1 373 ? -24.212 20.913 36.694 1.00 47.28 373 ASP A CA 1
ATOM 2897 C C . ASP A 1 373 ? -25.700 21.330 36.706 1.00 47.28 373 ASP A C 1
ATOM 2899 O O . ASP A 1 373 ? -26.599 20.488 36.653 1.00 47.28 373 ASP A O 1
ATOM 2903 N N . LEU A 1 374 ? -25.986 22.638 36.670 1.00 40.59 374 LEU A N 1
ATOM 2904 C CA . LEU A 1 374 ? -27.347 23.193 36.638 1.00 40.59 374 LEU A CA 1
ATOM 2905 C C . LEU A 1 374 ? -28.034 23.077 35.263 1.00 40.59 374 LEU A C 1
ATOM 2907 O O . LEU A 1 374 ? -29.264 22.983 35.213 1.00 40.59 374 LEU A O 1
ATOM 2911 N N . LEU A 1 375 ? -27.278 23.052 34.158 1.00 46.12 375 LEU A N 1
ATOM 2912 C CA . LEU A 1 375 ? -27.821 22.808 32.813 1.00 46.12 375 LEU A CA 1
ATOM 2913 C C . LEU A 1 375 ? -28.025 21.312 32.542 1.00 46.12 375 LEU A C 1
ATOM 2915 O O . LEU A 1 375 ? -29.044 20.923 31.970 1.00 46.12 375 LEU A O 1
ATOM 2919 N N . TRP A 1 376 ? -27.097 20.467 32.995 1.00 53.50 376 TRP A N 1
ATOM 2920 C CA . TRP A 1 376 ? -27.133 19.032 32.713 1.00 53.50 376 TRP A CA 1
ATOM 2921 C C . TRP A 1 376 ? -28.241 18.309 33.501 1.00 53.50 376 TRP A C 1
ATOM 2923 O O . TRP A 1 376 ? -29.009 17.544 32.919 1.00 53.50 376 TRP A O 1
ATOM 2933 N N . VAL A 1 377 ? -28.443 18.644 34.784 1.00 47.75 377 VAL A N 1
ATOM 2934 C CA . VAL A 1 377 ? -29.548 18.098 35.603 1.00 47.75 377 VAL A CA 1
ATOM 2935 C C . VAL A 1 377 ? -30.926 18.543 35.085 1.00 47.75 377 VAL A C 1
ATOM 2937 O O . VAL A 1 377 ? -31.875 17.758 35.099 1.00 47.75 377 VAL A O 1
ATOM 2940 N N . LYS A 1 378 ? -31.057 19.769 34.555 1.00 42.38 378 LYS A N 1
ATOM 2941 C CA . LYS A 1 378 ? -32.323 20.247 33.965 1.00 42.38 378 LYS A CA 1
ATOM 2942 C C . LYS A 1 378 ? -32.674 19.532 32.656 1.00 42.38 378 LYS A C 1
ATOM 2944 O O . LYS A 1 378 ? -33.847 19.238 32.431 1.00 42.38 378 LYS A O 1
ATOM 2949 N N . MET A 1 379 ? -31.684 19.189 31.829 1.00 49.41 379 MET A N 1
ATOM 2950 C CA . MET A 1 379 ? -31.903 18.379 30.623 1.00 49.41 379 MET A CA 1
ATOM 2951 C C . MET A 1 379 ? -32.222 16.914 30.959 1.00 49.41 379 MET A C 1
ATOM 2953 O O . MET A 1 379 ? -33.128 16.332 30.362 1.00 49.41 379 MET A O 1
ATOM 2957 N N . PHE A 1 380 ? -31.556 16.349 31.970 1.00 46.22 380 PHE A N 1
ATOM 2958 C CA . PHE A 1 380 ? -31.805 14.989 32.458 1.00 46.22 380 PHE A CA 1
ATOM 2959 C C . PHE A 1 380 ? -33.227 14.824 33.042 1.00 46.22 380 PHE A C 1
ATOM 2961 O O . PHE A 1 380 ? -33.896 13.818 32.802 1.00 46.22 380 PHE A O 1
ATOM 2968 N N . MET A 1 381 ? -33.757 15.849 33.721 1.00 44.50 381 MET A N 1
ATOM 2969 C CA . MET A 1 381 ? -35.140 15.867 34.231 1.00 44.50 381 MET A CA 1
ATOM 2970 C C . MET A 1 381 ? -36.200 16.055 33.127 1.00 44.50 381 MET A C 1
ATOM 2972 O O . MET A 1 381 ? -37.293 15.492 33.218 1.00 44.50 381 MET A O 1
ATOM 2976 N N . ALA A 1 382 ? -35.889 16.793 32.055 1.00 43.84 382 ALA A N 1
ATOM 2977 C CA . ALA A 1 382 ? -36.805 17.008 30.929 1.00 43.84 382 ALA A CA 1
ATOM 2978 C C . ALA A 1 382 ? -36.970 15.764 30.031 1.00 43.84 382 ALA A C 1
ATOM 2980 O O . ALA A 1 382 ? -38.044 15.546 29.467 1.00 43.84 382 ALA A O 1
ATOM 2981 N N . ALA A 1 383 ? -35.937 14.921 29.924 1.00 46.47 383 ALA A N 1
ATOM 2982 C CA . ALA A 1 383 ? -36.003 13.650 29.199 1.00 46.47 383 ALA A CA 1
ATOM 2983 C C . ALA A 1 383 ? -36.841 12.595 29.947 1.00 46.47 383 ALA A C 1
ATOM 2985 O O . ALA A 1 383 ? -37.617 11.865 29.331 1.00 46.47 383 ALA A O 1
ATOM 2986 N N . LYS A 1 384 ? -36.769 12.573 31.286 1.00 43.94 384 LYS A N 1
ATOM 2987 C CA . LYS A 1 384 ? -37.568 11.662 32.121 1.00 43.94 384 LYS A CA 1
ATOM 2988 C C . LYS A 1 384 ? -39.070 11.988 32.096 1.00 43.94 384 LYS A C 1
ATOM 2990 O O . LYS A 1 384 ? -39.878 11.072 32.186 1.00 43.94 384 LYS A O 1
ATOM 2995 N N . SER A 1 385 ? -39.472 13.257 31.934 1.00 44.28 385 SER A N 1
ATOM 2996 C CA . SER A 1 385 ? -40.891 13.656 32.032 1.00 44.28 385 SER A CA 1
ATOM 2997 C C . SER A 1 385 ? -41.747 13.335 30.794 1.00 44.28 385 SER A C 1
ATOM 2999 O O . SER A 1 385 ? -42.964 13.185 30.922 1.00 44.28 385 SER A O 1
ATOM 3001 N N . LYS A 1 386 ? -41.145 13.154 29.608 1.00 42.19 386 LYS A N 1
ATOM 3002 C CA . LYS A 1 386 ? -41.892 12.841 28.372 1.00 42.19 386 LYS A CA 1
ATOM 3003 C C . LYS A 1 386 ? -42.439 11.406 28.326 1.00 42.19 386 LYS A C 1
ATOM 3005 O O . LYS A 1 386 ? -43.506 11.198 27.753 1.00 42.19 386 LYS A O 1
ATOM 3010 N N . ASN A 1 387 ? -41.785 10.444 28.983 1.00 43.50 387 ASN A N 1
ATOM 3011 C CA . ASN A 1 387 ? -42.263 9.053 29.048 1.00 43.50 387 ASN A CA 1
ATOM 3012 C C . ASN A 1 387 ? -43.262 8.803 30.192 1.00 43.50 387 ASN A C 1
ATOM 3014 O O . ASN A 1 387 ? -44.098 7.908 30.094 1.00 43.50 387 ASN A O 1
ATOM 3018 N N . THR A 1 388 ? -43.268 9.637 31.234 1.00 42.56 388 THR A N 1
ATOM 3019 C CA . THR A 1 388 ? -44.223 9.515 32.351 1.00 42.56 388 THR A CA 1
ATOM 3020 C C . THR A 1 388 ? -45.588 10.142 32.037 1.00 42.56 388 THR A C 1
ATOM 3022 O O . THR A 1 388 ? -46.603 9.723 32.595 1.00 42.56 388 THR A O 1
ATOM 3025 N N . PHE A 1 389 ? -45.660 11.106 31.109 1.00 34.94 389 PHE A N 1
ATOM 3026 C CA . PHE A 1 389 ? -46.910 11.820 30.809 1.00 34.94 389 PHE A CA 1
ATOM 3027 C C . PHE A 1 389 ? -47.936 10.971 30.029 1.00 34.94 389 PHE A C 1
ATOM 3029 O O . PHE A 1 389 ? -49.137 11.096 30.264 1.00 34.94 389 PHE A O 1
ATOM 3036 N N . LYS A 1 390 ? -47.499 10.034 29.169 1.00 36.69 390 LYS A N 1
ATOM 3037 C CA . LYS A 1 390 ? -48.422 9.124 28.452 1.00 36.69 390 LYS A CA 1
ATOM 3038 C C . LYS A 1 390 ? -49.079 8.084 29.373 1.00 36.69 390 LYS A C 1
ATOM 3040 O O . LYS A 1 390 ? -50.255 7.778 29.192 1.00 36.69 390 LYS A O 1
ATOM 3045 N N . GLY A 1 391 ? -48.368 7.594 30.393 1.00 34.56 391 GLY A N 1
ATOM 3046 C CA . GLY A 1 391 ? -48.900 6.604 31.344 1.00 34.56 391 GLY A CA 1
ATOM 3047 C C . GLY A 1 391 ? -49.862 7.182 32.392 1.00 34.56 391 GLY A C 1
ATOM 3048 O O . GLY A 1 391 ? -50.772 6.489 32.848 1.00 34.56 391 GLY A O 1
ATOM 3049 N N . ILE A 1 392 ? -49.709 8.463 32.750 1.00 35.88 392 ILE A N 1
ATOM 3050 C CA . ILE A 1 392 ? -50.563 9.130 33.750 1.00 35.88 392 ILE A CA 1
ATOM 3051 C C . ILE A 1 392 ? -51.881 9.625 33.130 1.00 35.88 392 ILE A C 1
ATOM 3053 O O . ILE A 1 392 ? -52.916 9.598 33.797 1.00 35.88 392 ILE A O 1
ATOM 3057 N N . ILE A 1 393 ? -51.896 9.992 31.842 1.00 35.72 393 ILE A N 1
ATOM 3058 C CA . ILE A 1 393 ? -53.142 10.379 31.158 1.00 35.72 393 ILE A CA 1
ATOM 3059 C C . ILE A 1 393 ? -54.055 9.162 30.924 1.00 35.72 393 ILE A C 1
ATOM 3061 O O . ILE A 1 393 ? -55.261 9.276 31.128 1.00 35.72 393 ILE A O 1
ATOM 3065 N N . GLN A 1 394 ? -53.521 7.975 30.606 1.00 36.62 394 GLN A N 1
ATOM 3066 C CA . GLN A 1 394 ? -54.363 6.783 30.402 1.00 36.62 394 GLN A CA 1
ATOM 3067 C C . GLN A 1 394 ? -54.949 6.197 31.700 1.00 36.62 394 GLN A C 1
ATOM 3069 O O . GLN A 1 394 ? -56.058 5.668 31.671 1.00 36.62 394 GLN A O 1
ATOM 3074 N N . ARG A 1 395 ? -54.286 6.345 32.859 1.00 35.41 395 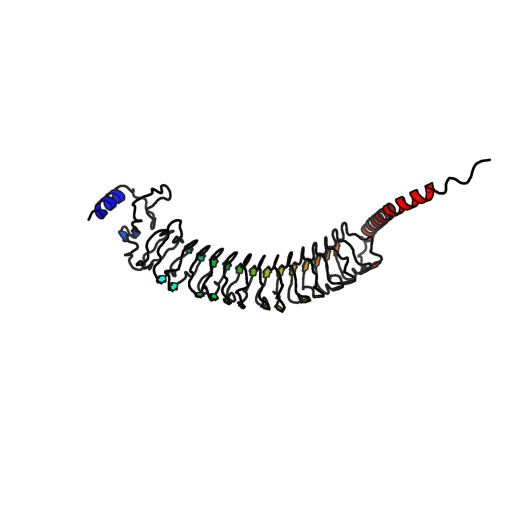ARG A N 1
ATOM 3075 C CA . ARG A 1 395 ? -54.851 5.899 34.153 1.00 35.41 395 ARG A CA 1
ATOM 3076 C C . ARG A 1 395 ? -55.874 6.867 34.758 1.00 35.41 395 ARG A C 1
ATOM 3078 O O . ARG A 1 395 ? -56.751 6.427 35.495 1.00 35.41 395 ARG A O 1
ATOM 3085 N N . ASN A 1 396 ? -55.827 8.156 34.415 1.00 34.56 396 ASN A N 1
ATOM 3086 C CA . ASN A 1 396 ? -56.755 9.156 34.960 1.00 34.56 396 ASN A CA 1
ATOM 3087 C C . ASN A 1 396 ? -58.086 9.288 34.195 1.00 34.56 396 ASN A C 1
ATOM 3089 O O . ASN A 1 396 ? -59.004 9.932 34.704 1.00 34.56 396 ASN A O 1
ATOM 3093 N N . VAL A 1 397 ? -58.231 8.654 33.025 1.00 38.53 397 VAL A N 1
ATOM 3094 C CA . VAL A 1 397 ? -59.516 8.585 32.298 1.00 38.53 397 VAL A CA 1
ATOM 3095 C C . VAL A 1 397 ? -60.376 7.396 32.764 1.00 38.53 397 VAL A C 1
ATOM 3097 O O . VAL A 1 397 ? -61.598 7.493 32.741 1.00 38.53 397 VAL A O 1
ATOM 3100 N N . ALA A 1 398 ? -59.778 6.321 33.295 1.00 36.19 398 ALA A N 1
ATOM 3101 C CA . ALA A 1 398 ? -60.525 5.147 33.769 1.00 36.19 398 ALA A CA 1
ATOM 3102 C C . ALA A 1 398 ? -61.139 5.305 35.179 1.00 36.19 398 ALA A C 1
ATOM 3104 O O . ALA A 1 398 ? -62.143 4.669 35.484 1.00 36.19 398 ALA A O 1
ATOM 3105 N N . ASN A 1 399 ? -60.600 6.191 36.027 1.00 37.38 399 ASN A N 1
ATOM 3106 C CA . ASN A 1 399 ? -61.032 6.345 37.429 1.00 37.38 399 ASN A CA 1
ATOM 3107 C C . ASN A 1 399 ? -61.984 7.532 37.694 1.00 37.38 399 ASN A C 1
ATOM 3109 O O . ASN A 1 399 ? -62.239 7.872 38.847 1.00 37.38 399 ASN A O 1
ATOM 3113 N N . ARG A 1 400 ? -62.540 8.174 36.654 1.00 37.62 400 ARG A N 1
ATOM 3114 C CA . ARG A 1 400 ? -63.476 9.316 36.789 1.00 37.62 400 ARG A CA 1
ATOM 3115 C C . ARG A 1 400 ? -64.953 8.994 36.515 1.00 37.62 400 ARG A C 1
ATOM 3117 O O . ARG A 1 400 ? -65.735 9.919 36.304 1.00 37.62 400 ARG A O 1
ATOM 3124 N N . HIS A 1 401 ? -65.372 7.727 36.551 1.00 41.91 401 HIS A N 1
ATOM 3125 C CA . HIS A 1 401 ? -66.776 7.336 36.312 1.00 41.91 401 HIS A CA 1
ATOM 3126 C C . HIS A 1 401 ? -67.447 6.517 37.426 1.00 41.91 401 HIS A C 1
ATOM 3128 O O . HIS A 1 401 ? -68.426 5.829 37.170 1.00 41.91 401 HIS A O 1
ATOM 3134 N N . ILE A 1 402 ? -67.010 6.644 38.685 1.00 46.31 402 ILE A N 1
ATOM 3135 C CA . ILE A 1 402 ? -67.806 6.185 39.839 1.00 46.31 402 ILE A CA 1
ATOM 3136 C C . ILE A 1 402 ? -67.677 7.203 40.973 1.00 46.31 402 ILE A C 1
ATOM 3138 O O . ILE A 1 402 ? -66.800 7.096 41.818 1.00 46.31 402 ILE A O 1
ATOM 3142 N N . SER A 1 403 ? -68.515 8.243 40.938 1.00 37.84 403 SER A N 1
ATOM 3143 C CA . SER A 1 403 ? -68.950 9.048 42.097 1.00 37.84 403 SER A CA 1
ATOM 3144 C C . SER A 1 403 ? -69.611 10.336 41.594 1.00 37.84 403 SER A C 1
ATOM 3146 O O . SER A 1 403 ? -68.947 11.369 41.477 1.00 37.84 403 SER A O 1
ATOM 3148 N N . LYS A 1 404 ? -70.913 10.252 41.286 1.00 33.84 404 LYS A N 1
ATOM 3149 C CA . LYS A 1 404 ? -71.968 11.269 41.510 1.00 33.84 404 LYS A CA 1
ATOM 3150 C C . LYS A 1 404 ? -73.164 10.993 40.588 1.00 33.84 404 LYS A C 1
ATOM 3152 O O . LYS A 1 404 ? -73.288 11.592 39.527 1.00 33.84 404 LYS A O 1
ATOM 3157 N N . LYS A 1 405 ? -74.063 10.118 41.038 1.00 34.19 405 LYS A N 1
ATOM 3158 C CA . LYS A 1 405 ? -75.511 10.278 40.857 1.00 34.19 405 LYS A CA 1
ATOM 3159 C C . LYS A 1 405 ? -76.181 9.876 42.173 1.00 34.19 405 LYS A C 1
ATOM 3161 O O . LYS A 1 405 ? -76.116 8.716 42.568 1.00 34.19 405 LYS A O 1
ATOM 3166 N N . ARG A 1 406 ? -76.686 10.889 42.881 1.00 36.72 406 ARG A N 1
ATOM 3167 C CA . ARG A 1 406 ? -78.023 10.812 43.471 1.00 36.72 406 ARG A CA 1
ATOM 3168 C C . ARG A 1 406 ? -79.021 10.821 42.323 1.00 36.72 406 ARG A C 1
ATOM 3170 O O . ARG A 1 406 ? -78.685 11.470 41.301 1.00 36.72 406 ARG A O 1
#

Sequence (406 aa):
MSVNKELKDYLKNSGEHSTIGQTLFPAKKRHKHDMKNIGLLKQNGKYYSIHDLPDGFVVRGDLDLSGMDLSDVNLNMEVMGTLILSGEYKTILPPILDLSNMAYVDLHNTDLSGVREIKWPTTKIDLRSCRNLPQVLDFSGTTTVDLRCADLSGVREIKGPTNRIDLMACNHLPPILDFGATKQVDLSHVDLSGVREIKSPTSRIDLRSCKNLPPVLDFSGTKTVDLSFAVFSDVHEIKWPTDSIYLTACKKLPPVLDFRGTKEVDLSYTALSGVREIKSPIECIDLYACANLPPILDFGATKQVDLSHADLSGVREIKNPTDSIYLISTTNLPPVLDFRGTKNVKARNADLSGVSEIKRSVDLPGNLRKIYDLLWVKMFMAAKSKNTFKGIIQRNVANRHISKKR

Secondary structure (DSSP, 8-state):
--HHHHHHHHHTTS-----TT--S--SS---SS------EEEETTEEEETTSPPTTEEESS-EE-TT-B-TT----EEEEEEEE--SSS--B--SEEE-TTEEEEE-TT-B-TT-SEEE--SSEEE-TT-BS--SEEE-TT-SEEE-TT-B-TT--EEE--SSEEE-TT-BS--SEEE-TT-SEEE-TT-B-TT--EEE--SSEEE-TT-BS--SEEE-TT-SEEE-TT-B-TT--EEE--SSEEE-TT-BS--SEEE-TT-SEEE-TT-B-TT--EEE--SSEEE-TT-BS--SEEE-TT-SEEE-TT-B-TT--EEE--SSEEE-TT-BS--SEEE-TT-SEEE-TT---TT--EEE------TTSTTTHHHHHHHHHHHHHHHHHHHHHHHHHHHTSSSS---

Radius of gyration: 33.48 Å; chains: 1; bounding box: 106×45×98 Å

pLDDT: mean 82.2, std 22.34, range [28.77, 98.88]

Organism: NCBI:txid2840789

InterPro domains:
  IPR032675 Leucine-ric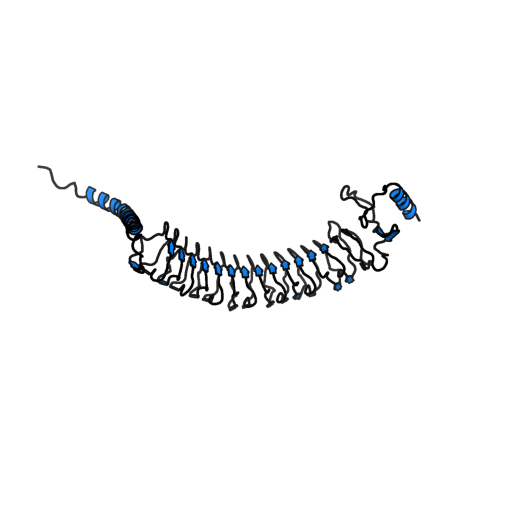h repeat domain superfamily [G3DSA:3.80.10.10] (3-374)

Foldseek 3Di:
DVVVPVVVVVVVPPDDDDDAADQPDDPPDPDPDDDQSQQWHDDPRDIDHQQGDDAAAEHAEEDEPAQHACQNGDPNYAYNYEDENDDPHAYHHHQAAECQRYQEYEQALHECLSHPYYDHHLEEYEQDQYEPDHQEAEQQSHAEYEHDQHECVNHAEHADYQEEYEHANYADDHQYYHQDNYAEYEDDPYECLRHNDHNDHQEEYEHDLYEDDHQEEECCNYAEYEHDNYENCNHAYYDDYQEEYEHHQYYPDHQEAAAQRYAYYEHDPYACVNNQYYHAYQEEYEHHLYEPDHQEAANDAYAEYECDNYECLNHAYYRDYQEEYEQHLYENDHQEAACANYHYYHNHNHPCVNHNYYHYDPDDPDDPVPPVVVVVVVVVVVVVVVVVVVVVVVVVVVPPPPDDDD